Protein AF-A0A257M9Q1-F1 (afdb_monomer_lite)

Foldseek 3Di:
DPDDDDDPPDDPFDPFFFWWWKWFAAPVRAIAIAIFRQKDFDDVVLTKIKTWAAPPARSVVRCVVFQWIKIFFAAPVCVVLSVVRHPDGPVVDRSCVVSVWDWDQDPPGRTTDTPPQFKMFTFGFDDWADDDRIIMTMTRTPDMDGDPQQADPVRHGNLVRSQGWTAGVVVRDIDTDDDDDDDPPQVPPPAAPAAAADDDPVNLVVLLVVLVVVVVVCVQDDFDFDQKDFCCQDPHAHLWAAAAALGQFNLQLLSQVQRFLSSLVCVVVVPSVDHFAWASQQLCVQLVAGRVRHGYNPSSLVVCQPPATFHCVQPPRVDPHGHPCGSVRGWHFPHKDWASAPRSQRSCLRPRFKWKKKFFDFPVQQQDAQVDADADDDGDTDHMGMWIFNMAHNVQQWTKIAGRHALVHHPGRIHIYHPPHRCTRRRMIIMRTHIDDDDDDDDDDPDPDDQAFLWDQAQAKFWKKKFWADDLAQWKKWKFKPPPHTGTQGIDHPPRHGDMTTPGIDHHRGTIKMWIWTDDDDIAIAISRPVVHPDPFWHFHWADDPDFKTKTWDFHDDDPRHDITIMIMGGD

Radius of gyration: 35.64 Å; chains: 1; bounding box: 79×73×96 Å

Structure (mmCIF, N/CA/C/O backbone):
data_AF-A0A257M9Q1-F1
#
_entry.id   AF-A0A257M9Q1-F1
#
loop_
_atom_site.group_PDB
_atom_site.id
_atom_site.type_symbol
_atom_site.label_atom_id
_atom_site.label_alt_id
_atom_site.label_comp_id
_atom_site.label_asym_id
_atom_site.label_entity_id
_atom_site.label_seq_id
_atom_site.pdbx_PDB_ins_code
_atom_site.Cartn_x
_atom_site.Cartn_y
_atom_site.Cartn_z
_atom_site.occupancy
_atom_site.B_iso_or_equiv
_atom_site.auth_seq_id
_atom_site.auth_comp_id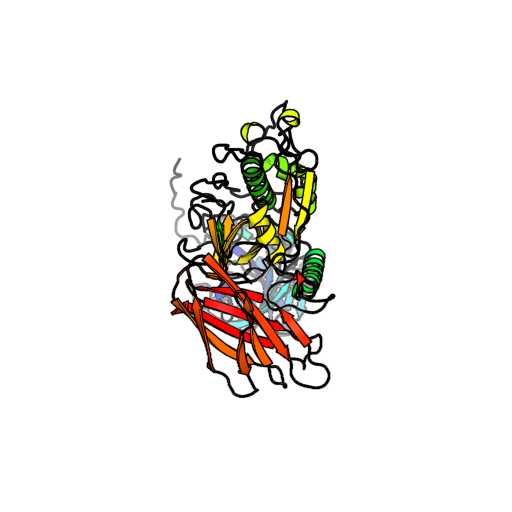
_atom_site.auth_asym_id
_atom_site.auth_atom_id
_atom_site.pdbx_PDB_model_num
ATOM 1 N N . MET A 1 1 ? -9.243 17.693 -29.021 1.00 43.56 1 MET A N 1
ATOM 2 C CA . MET A 1 1 ? -9.109 17.484 -30.480 1.00 43.56 1 MET A CA 1
ATOM 3 C C . MET A 1 1 ? -8.495 16.115 -30.713 1.00 43.56 1 MET A C 1
ATOM 5 O O . MET A 1 1 ? -7.470 15.833 -30.107 1.00 43.56 1 MET A O 1
ATOM 9 N N . ILE A 1 2 ? -9.105 15.258 -31.532 1.00 50.38 2 ILE A N 1
ATOM 10 C CA . ILE A 1 2 ? -8.490 13.978 -31.909 1.00 50.38 2 ILE A CA 1
ATOM 11 C C . ILE A 1 2 ? -7.449 14.287 -32.986 1.00 50.38 2 ILE A C 1
ATOM 13 O O . ILE A 1 2 ? -7.799 14.718 -34.082 1.00 50.38 2 ILE A O 1
ATOM 17 N N . ALA A 1 3 ? -6.168 14.127 -32.659 1.00 65.62 3 ALA A N 1
ATOM 18 C CA . ALA A 1 3 ? -5.094 14.303 -33.627 1.00 65.62 3 ALA A CA 1
ATOM 19 C C . ALA A 1 3 ? -5.213 13.241 -34.737 1.00 65.62 3 ALA A C 1
ATOM 21 O O . ALA A 1 3 ? -5.251 12.040 -34.455 1.00 65.62 3 ALA A O 1
ATOM 22 N N . MET A 1 4 ? -5.274 13.674 -36.000 1.00 86.25 4 MET A N 1
ATOM 23 C CA . MET A 1 4 ? -5.267 12.761 -37.147 1.00 86.25 4 MET A CA 1
ATOM 24 C C . MET A 1 4 ? -3.867 12.174 -37.354 1.00 86.25 4 MET A C 1
ATOM 26 O O . MET A 1 4 ? -2.867 12.889 -37.315 1.00 86.25 4 MET A O 1
ATOM 30 N N . LYS A 1 5 ? -3.792 10.860 -37.592 1.00 90.62 5 LYS A N 1
ATOM 31 C CA . LYS A 1 5 ? -2.527 10.168 -37.880 1.00 90.62 5 LYS A CA 1
ATOM 32 C C . LYS A 1 5 ? -2.123 10.390 -39.343 1.00 90.62 5 LYS A C 1
ATOM 34 O O . LYS A 1 5 ? -2.962 10.280 -40.233 1.00 90.62 5 LYS A O 1
ATOM 39 N N . LYS A 1 6 ? -0.833 10.644 -39.595 1.00 93.81 6 LYS A N 1
ATOM 40 C CA . LYS A 1 6 ? -0.235 10.723 -40.940 1.00 93.81 6 LYS A CA 1
ATOM 41 C C . LYS A 1 6 ? 0.639 9.494 -41.186 1.00 93.81 6 LYS A C 1
ATOM 43 O O . LYS A 1 6 ? 1.482 9.171 -40.354 1.00 93.81 6 LYS A O 1
ATOM 48 N N . SER A 1 7 ? 0.459 8.828 -42.327 1.00 93.19 7 SER A N 1
ATOM 49 C CA . SER A 1 7 ? 1.339 7.724 -42.726 1.00 93.19 7 SER A CA 1
ATOM 50 C C . SER A 1 7 ? 2.760 8.232 -42.991 1.00 93.19 7 SER A C 1
ATOM 52 O O . SER A 1 7 ? 2.943 9.233 -43.685 1.00 93.19 7 SER A O 1
ATOM 54 N N . LEU A 1 8 ? 3.757 7.526 -42.454 1.00 92.94 8 LEU A N 1
ATOM 55 C CA . LEU A 1 8 ? 5.185 7.771 -42.700 1.00 92.94 8 LEU A CA 1
ATOM 56 C C . LEU A 1 8 ? 5.834 6.680 -43.573 1.00 92.94 8 LEU A C 1
ATOM 58 O O . LEU A 1 8 ? 7.040 6.737 -43.817 1.00 92.94 8 LEU A O 1
ATOM 62 N N . GLY A 1 9 ? 5.045 5.710 -44.053 1.00 95.69 9 GLY A N 1
ATOM 63 C CA . GLY A 1 9 ? 5.521 4.561 -44.827 1.00 95.69 9 GLY A CA 1
ATOM 64 C C . GLY A 1 9 ? 6.220 3.481 -43.991 1.00 95.69 9 GLY A C 1
ATOM 65 O O . GLY A 1 9 ? 6.259 3.543 -42.762 1.00 95.69 9 GLY A O 1
ATOM 66 N N . ALA A 1 10 ? 6.771 2.472 -44.673 1.00 93.44 10 ALA A N 1
ATOM 67 C CA . ALA A 1 10 ? 7.511 1.377 -44.049 1.00 93.44 10 ALA A CA 1
ATOM 68 C C . ALA A 1 10 ? 8.931 1.830 -43.670 1.00 93.44 10 ALA A C 1
ATOM 70 O O . ALA A 1 10 ? 9.801 1.978 -44.529 1.00 93.44 10 ALA A O 1
ATOM 71 N N . LYS A 1 11 ? 9.159 2.067 -42.376 1.00 93.50 11 LYS A N 1
ATOM 72 C CA . LYS A 1 11 ? 10.435 2.530 -41.814 1.00 93.50 11 LYS A CA 1
ATOM 73 C C . LYS A 1 11 ? 10.782 1.728 -40.561 1.00 93.50 11 LYS A C 1
ATOM 75 O O . LYS A 1 11 ? 9.892 1.309 -39.827 1.00 93.50 11 LYS A O 1
ATOM 80 N N . THR A 1 12 ? 12.073 1.575 -40.269 1.00 91.25 12 THR A N 1
ATOM 81 C CA . THR A 1 12 ? 12.564 1.032 -38.989 1.00 91.25 12 THR A CA 1
ATOM 82 C C . THR A 1 12 ? 12.479 2.104 -37.897 1.00 91.25 12 THR A C 1
ATOM 84 O O . THR A 1 12 ? 13.498 2.620 -37.439 1.00 91.25 12 THR A O 1
ATOM 87 N N . LEU A 1 13 ? 11.253 2.506 -37.557 1.00 93.12 13 LEU A N 1
ATOM 88 C CA . LEU A 1 13 ? 10.955 3.595 -36.631 1.00 93.12 13 LEU A CA 1
ATOM 89 C C . LEU A 1 13 ? 10.205 3.049 -35.412 1.00 93.12 13 LEU A C 1
ATOM 91 O O . LEU A 1 13 ? 9.010 2.774 -35.488 1.00 93.12 13 LEU A O 1
ATOM 95 N N . LEU A 1 14 ? 10.921 2.898 -34.298 1.00 92.94 14 LEU A N 1
ATOM 96 C CA . LEU A 1 14 ? 10.386 2.470 -33.008 1.00 92.94 14 LEU A CA 1
ATOM 97 C C . LEU A 1 14 ? 11.015 3.317 -31.899 1.00 92.94 14 LEU A C 1
ATOM 99 O O . LEU A 1 14 ? 12.222 3.561 -31.910 1.00 92.94 14 LEU A O 1
ATOM 103 N N . TYR A 1 15 ? 10.199 3.753 -30.942 1.00 92.94 15 TYR A N 1
ATOM 104 C CA . TYR A 1 15 ? 10.661 4.460 -29.752 1.00 92.94 15 TYR A 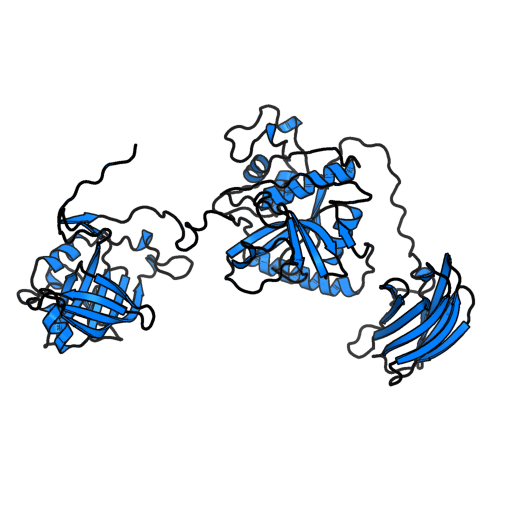CA 1
ATOM 105 C C . TYR A 1 15 ? 10.188 3.737 -28.479 1.00 92.94 15 TYR A C 1
ATOM 107 O O . TYR A 1 15 ? 9.037 3.296 -28.452 1.00 92.94 15 TYR A O 1
ATOM 115 N N . PRO A 1 16 ? 11.024 3.672 -27.425 1.00 94.75 16 PRO A N 1
ATOM 116 C CA . PRO A 1 16 ? 12.458 3.974 -27.452 1.00 94.75 16 PRO A CA 1
ATOM 117 C C . PRO A 1 16 ? 13.238 2.896 -28.227 1.00 94.75 16 PRO A C 1
ATOM 119 O O . PRO A 1 16 ? 12.832 1.738 -28.276 1.00 94.75 16 PRO A O 1
ATOM 122 N N . THR A 1 17 ? 14.368 3.276 -28.824 1.00 96.94 17 THR A N 1
ATOM 123 C CA . THR A 1 17 ? 15.363 2.324 -29.338 1.00 96.94 17 THR A CA 1
ATOM 124 C C . THR A 1 17 ? 16.599 2.403 -28.434 1.00 96.94 17 THR A C 1
ATOM 126 O O . THR A 1 17 ? 17.110 3.508 -28.233 1.00 96.94 17 THR A O 1
ATOM 129 N N . PRO A 1 18 ? 17.082 1.284 -27.867 1.00 97.12 18 PRO A N 1
ATOM 130 C CA . PRO A 1 18 ? 18.219 1.308 -26.953 1.00 97.12 18 PRO A CA 1
ATOM 131 C C . PRO A 1 18 ? 19.533 1.620 -27.677 1.00 97.12 18 PRO A C 1
ATOM 133 O O . PRO A 1 18 ? 19.644 1.479 -28.894 1.00 97.12 18 PRO A O 1
ATOM 136 N N . VAL A 1 19 ? 20.549 1.996 -26.904 1.00 98.00 19 VAL A N 1
ATOM 137 C CA . VAL A 1 19 ? 21.946 2.043 -27.343 1.00 98.00 19 VAL A CA 1
ATOM 138 C C . VAL A 1 19 ? 22.725 1.059 -26.488 1.00 98.00 19 VAL A C 1
ATOM 140 O O . VAL A 1 19 ? 22.889 1.268 -25.290 1.00 98.00 19 VAL A O 1
ATOM 143 N N . CYS A 1 20 ? 23.198 -0.026 -27.093 1.00 98.12 20 CYS A N 1
ATOM 144 C CA . CYS A 1 20 ? 24.042 -1.002 -26.412 1.00 98.12 20 CYS A CA 1
ATOM 145 C C . CYS A 1 20 ? 25.393 -1.095 -27.111 1.00 98.12 20 CYS A C 1
ATOM 147 O O . CYS A 1 20 ? 25.464 -1.161 -28.338 1.00 98.12 20 CYS A O 1
ATOM 149 N N . VAL A 1 21 ? 26.466 -1.158 -26.331 1.00 98.56 21 VAL A N 1
ATOM 150 C CA . VAL A 1 21 ? 27.819 -1.392 -26.827 1.00 98.56 21 VAL A CA 1
ATOM 151 C C . VAL A 1 21 ? 28.168 -2.859 -26.629 1.00 98.56 21 VAL A C 1
ATOM 153 O O . VAL A 1 21 ? 28.253 -3.358 -25.509 1.00 98.56 21 VAL A O 1
ATOM 156 N N . ILE A 1 22 ? 28.333 -3.562 -27.746 1.00 98.69 22 ILE A N 1
ATOM 157 C CA . ILE A 1 22 ? 28.542 -5.004 -27.796 1.00 98.69 22 ILE A CA 1
ATOM 158 C C . ILE A 1 22 ? 30.033 -5.312 -27.751 1.00 98.69 22 ILE A C 1
ATOM 160 O O . ILE A 1 22 ? 30.745 -5.075 -28.734 1.00 98.69 22 ILE A O 1
ATOM 164 N N . GLY A 1 23 ? 30.489 -5.854 -26.624 1.00 98.44 23 GLY A N 1
ATOM 165 C CA . GLY A 1 23 ? 31.870 -6.266 -26.407 1.00 98.44 23 GLY A CA 1
ATOM 166 C C . GLY A 1 23 ? 32.121 -7.694 -26.882 1.00 98.44 23 GLY A C 1
ATOM 167 O O . GLY A 1 23 ? 31.335 -8.607 -26.633 1.00 98.44 23 GLY A O 1
ATOM 168 N N . THR A 1 24 ? 33.228 -7.897 -27.594 1.00 98.50 24 THR A N 1
ATOM 169 C CA . THR A 1 24 ? 33.677 -9.206 -28.094 1.00 98.50 24 THR A CA 1
ATOM 170 C C . THR A 1 24 ? 35.200 -9.281 -28.144 1.00 98.50 24 THR A C 1
ATOM 172 O O . THR A 1 24 ? 35.857 -8.249 -28.227 1.00 98.50 24 THR A O 1
ATOM 175 N N . TYR A 1 25 ? 35.766 -10.487 -28.169 1.00 97.44 25 TYR A N 1
ATOM 176 C CA . TYR A 1 25 ? 37.167 -10.693 -28.546 1.00 97.44 25 TYR A CA 1
ATOM 177 C C . TYR A 1 25 ? 37.278 -11.163 -30.000 1.00 97.44 25 TYR A C 1
ATOM 179 O O . TYR A 1 25 ? 36.467 -11.964 -30.467 1.00 97.44 25 TYR A O 1
ATOM 187 N N . ASP A 1 26 ? 38.285 -10.685 -30.732 1.00 93.44 26 ASP A N 1
ATOM 188 C CA . ASP A 1 26 ? 38.630 -11.241 -32.045 1.00 93.44 26 ASP A CA 1
ATOM 189 C C . ASP A 1 26 ? 39.223 -12.657 -31.923 1.00 93.44 26 ASP A C 1
ATOM 191 O O . ASP A 1 26 ? 39.314 -13.208 -30.833 1.00 93.44 26 ASP A O 1
ATOM 195 N N . ARG A 1 27 ? 39.651 -13.295 -33.018 1.00 90.44 27 ARG A N 1
ATOM 196 C CA . ARG A 1 27 ? 40.243 -14.651 -32.947 1.00 90.44 27 ARG A CA 1
ATOM 197 C C . ARG A 1 27 ? 41.586 -14.722 -32.200 1.00 90.44 27 ARG A C 1
ATOM 199 O O . ARG A 1 27 ? 41.995 -15.810 -31.820 1.00 90.44 27 ARG A O 1
ATOM 206 N N . PHE A 1 28 ? 42.261 -13.593 -32.010 1.00 91.19 28 PHE A N 1
ATOM 207 C CA . PHE A 1 28 ? 43.568 -13.487 -31.361 1.00 91.19 28 PHE A CA 1
ATOM 208 C C . PHE A 1 28 ? 43.467 -13.091 -29.882 1.00 91.19 28 PHE A C 1
ATOM 210 O O . PHE A 1 28 ? 44.445 -13.196 -29.154 1.00 91.19 28 PHE A O 1
ATOM 217 N N . GLY A 1 29 ? 42.278 -12.694 -29.423 1.00 91.81 29 GLY A N 1
ATOM 218 C CA . GLY A 1 29 ? 42.033 -12.280 -28.040 1.00 91.81 29 GLY A CA 1
ATOM 219 C C . GLY A 1 29 ? 42.046 -10.768 -27.852 1.00 91.81 29 GLY A C 1
ATOM 220 O O . GLY A 1 29 ? 41.966 -10.312 -26.716 1.00 91.81 29 GLY A O 1
ATOM 221 N N . ASN A 1 30 ? 42.105 -9.991 -28.936 1.00 94.25 30 ASN A N 1
ATOM 222 C CA . ASN A 1 30 ? 42.057 -8.537 -28.855 1.00 94.25 30 ASN A CA 1
ATOM 223 C C . ASN A 1 30 ? 40.614 -8.072 -28.617 1.00 94.25 30 ASN A C 1
ATOM 225 O O . ASN A 1 30 ? 39.693 -8.583 -29.272 1.00 94.25 30 ASN A O 1
ATOM 229 N N . PRO A 1 31 ? 40.386 -7.136 -27.680 1.00 96.56 31 PRO A N 1
ATOM 230 C CA . PRO A 1 31 ? 39.055 -6.636 -27.376 1.00 96.56 31 PRO A CA 1
ATOM 231 C C . PRO A 1 31 ? 38.513 -5.781 -28.526 1.00 96.56 31 PRO A C 1
ATOM 233 O O . PRO A 1 31 ? 39.231 -5.027 -29.171 1.00 96.56 31 PRO A O 1
ATOM 236 N N . ASN A 1 32 ? 37.213 -5.884 -28.773 1.00 97.00 32 ASN A N 1
ATOM 237 C CA . ASN A 1 32 ? 36.499 -5.105 -29.774 1.00 97.00 32 ASN A CA 1
ATOM 238 C C . ASN A 1 32 ? 35.106 -4.741 -29.256 1.00 97.00 32 ASN A C 1
ATOM 240 O O . ASN A 1 32 ? 34.441 -5.552 -28.611 1.00 97.00 32 ASN A O 1
ATOM 244 N N . VAL A 1 33 ? 34.639 -3.548 -29.616 1.00 97.69 33 VAL A N 1
ATOM 245 C CA . VAL A 1 33 ? 33.311 -3.031 -29.270 1.00 97.69 33 VAL A CA 1
ATOM 246 C C . VAL A 1 33 ? 32.598 -2.478 -30.496 1.00 97.69 33 VAL A C 1
ATOM 248 O O . VAL A 1 33 ? 33.227 -2.001 -31.446 1.00 97.69 33 VAL A O 1
ATOM 251 N N . MET A 1 34 ? 31.269 -2.538 -30.508 1.00 97.69 34 MET A N 1
ATOM 252 C CA . MET A 1 34 ? 30.459 -1.825 -31.497 1.00 97.69 34 MET A CA 1
ATOM 253 C C . MET A 1 34 ? 29.105 -1.426 -30.936 1.00 97.69 34 MET A C 1
ATOM 255 O O . MET A 1 34 ? 28.568 -2.122 -30.082 1.00 97.69 34 MET A O 1
ATOM 259 N N . THR A 1 35 ? 28.543 -0.339 -31.449 1.00 98.19 35 THR A N 1
ATOM 260 C CA . THR A 1 35 ? 27.238 0.151 -30.999 1.00 98.19 35 THR A CA 1
ATOM 261 C C . THR A 1 35 ? 26.118 -0.471 -31.816 1.00 98.19 35 THR A C 1
ATOM 263 O O . THR A 1 35 ? 26.136 -0.442 -33.049 1.00 98.19 35 THR A O 1
ATOM 266 N N . ALA A 1 36 ? 25.140 -1.041 -31.119 1.00 98.06 36 ALA A N 1
ATOM 267 C CA . ALA A 1 36 ? 23.971 -1.688 -31.685 1.00 98.06 36 ALA A CA 1
ATOM 268 C C . ALA A 1 36 ? 22.691 -1.088 -31.096 1.00 98.06 36 ALA A C 1
ATOM 270 O O . ALA A 1 36 ? 22.525 -1.002 -29.881 1.00 98.06 36 ALA A O 1
ATOM 271 N N . ALA A 1 37 ? 21.777 -0.716 -31.990 1.00 97.38 37 ALA A N 1
ATOM 272 C CA . ALA A 1 37 ? 20.460 -0.188 -31.647 1.00 97.38 37 ALA A CA 1
ATOM 273 C C . ALA A 1 37 ? 19.344 -1.243 -31.767 1.00 97.38 37 ALA A C 1
ATOM 275 O O . ALA A 1 37 ? 18.354 -1.208 -31.042 1.00 97.38 37 ALA A O 1
ATOM 276 N N . TRP A 1 38 ? 19.500 -2.222 -32.666 1.00 97.25 38 TRP A N 1
ATOM 277 C CA . TRP A 1 38 ? 18.545 -3.324 -32.851 1.00 97.25 38 TRP A CA 1
ATOM 278 C C . TRP A 1 38 ? 18.772 -4.422 -31.810 1.00 97.25 38 TRP A C 1
ATOM 280 O O . TRP A 1 38 ? 19.267 -5.509 -32.126 1.00 97.25 38 TRP A O 1
ATOM 290 N N . VAL A 1 39 ? 18.438 -4.082 -30.563 1.00 97.88 39 VAL A N 1
ATOM 291 C CA . VAL A 1 39 ? 18.669 -4.869 -29.347 1.00 97.88 39 VAL A CA 1
ATOM 292 C C . VAL A 1 39 ? 17.407 -4.883 -28.476 1.00 97.88 39 VAL A C 1
ATOM 294 O O . VAL A 1 39 ? 16.680 -3.894 -28.433 1.00 97.88 39 VAL A O 1
ATOM 297 N N . GLY A 1 40 ? 17.145 -5.985 -27.768 1.00 97.94 40 GLY A N 1
ATOM 298 C CA . GLY A 1 40 ? 16.065 -6.057 -26.778 1.00 97.94 40 GLY A CA 1
ATOM 299 C C . GLY A 1 40 ? 16.001 -7.390 -26.032 1.00 97.94 40 GLY A C 1
ATOM 300 O O . GLY A 1 40 ? 16.503 -8.406 -26.516 1.00 97.94 40 GLY A O 1
ATOM 301 N N . ILE A 1 41 ? 15.384 -7.393 -24.846 1.00 98.31 41 ILE A N 1
ATOM 302 C CA . ILE A 1 41 ? 15.075 -8.630 -24.112 1.00 98.31 41 ILE A CA 1
ATOM 303 C C . ILE A 1 41 ? 14.045 -9.434 -24.915 1.00 98.31 41 ILE A C 1
ATOM 305 O O . ILE A 1 41 ? 13.071 -8.874 -25.413 1.00 98.31 41 ILE A O 1
ATOM 309 N N . CYS A 1 42 ? 14.271 -10.740 -25.057 1.00 97.19 42 CYS A N 1
ATOM 310 C CA . CYS A 1 42 ? 13.455 -11.616 -25.908 1.00 97.19 42 CYS A CA 1
ATOM 311 C C . CYS A 1 42 ? 12.944 -12.887 -25.211 1.00 97.19 42 CYS A C 1
ATOM 313 O O . CYS A 1 42 ? 12.101 -13.581 -25.773 1.00 97.19 42 CYS A O 1
ATOM 315 N N . CYS A 1 43 ? 13.425 -13.194 -24.003 1.00 93.12 43 CYS A N 1
ATOM 316 C CA . CYS A 1 43 ? 12.931 -14.305 -23.191 1.00 93.12 43 CYS A CA 1
ATOM 317 C C . CYS A 1 43 ? 13.153 -14.022 -21.700 1.00 93.12 43 CYS A C 1
ATOM 319 O O . CYS A 1 43 ? 14.136 -13.369 -21.344 1.00 93.12 43 CYS A O 1
ATOM 321 N N . SER A 1 44 ? 12.259 -14.530 -20.846 1.00 86.94 44 SER A N 1
ATOM 322 C CA . SER A 1 44 ? 12.371 -14.450 -19.381 1.00 86.94 44 SER A CA 1
ATOM 323 C C . SER A 1 44 ? 12.949 -15.720 -18.750 1.00 86.94 44 SER A C 1
ATOM 325 O O . SER A 1 44 ? 13.529 -15.643 -17.672 1.00 86.94 44 SER A O 1
ATOM 327 N N . SER A 1 45 ? 12.801 -16.885 -19.395 1.00 91.00 45 SER A N 1
ATOM 328 C CA . SER A 1 45 ? 13.331 -18.161 -18.901 1.00 91.00 45 SER A CA 1
ATOM 329 C C . SER A 1 45 ? 13.807 -19.053 -20.063 1.00 91.00 45 SER A C 1
ATOM 331 O O . SER A 1 45 ? 12.977 -19.558 -20.821 1.00 91.00 45 SER A O 1
ATOM 333 N N . PRO A 1 46 ? 15.128 -19.229 -20.248 1.00 95.25 46 PRO A N 1
ATOM 334 C CA . PRO A 1 46 ? 16.181 -18.463 -19.580 1.00 95.25 46 PRO A CA 1
ATOM 335 C C . PRO A 1 46 ? 16.114 -16.969 -19.967 1.00 95.25 46 PRO A C 1
ATOM 337 O O . PRO A 1 46 ? 15.552 -16.635 -21.016 1.00 95.25 46 PRO A O 1
ATOM 340 N N . PRO A 1 47 ? 16.654 -16.052 -19.145 1.00 96.75 47 PRO A N 1
ATOM 341 C CA . PRO A 1 47 ? 16.705 -14.638 -19.497 1.00 96.75 47 PRO A CA 1
ATOM 342 C C . PRO A 1 47 ? 17.589 -14.449 -20.736 1.00 96.75 47 PRO A C 1
ATOM 344 O O . PRO A 1 47 ? 18.750 -14.862 -20.751 1.00 96.75 47 PRO A O 1
ATOM 347 N N . CYS A 1 48 ? 17.051 -13.844 -21.797 1.00 98.38 48 CYS A N 1
ATOM 348 C CA . CYS A 1 48 ? 17.784 -13.682 -23.055 1.00 98.38 48 CYS A CA 1
ATOM 349 C C . CYS A 1 48 ? 17.720 -12.268 -23.629 1.00 98.38 48 CYS A C 1
ATOM 351 O O . CYS A 1 48 ? 16.653 -11.653 -23.704 1.00 98.38 48 CYS A O 1
ATOM 353 N N . LEU A 1 49 ? 18.857 -11.821 -24.163 1.00 98.62 49 LEU A N 1
ATOM 354 C CA . LEU A 1 49 ? 19.007 -10.610 -24.962 1.00 98.62 49 LEU A CA 1
ATOM 355 C C . LEU A 1 49 ? 19.173 -10.978 -26.443 1.00 98.62 49 LEU A C 1
ATOM 357 O O . LEU A 1 49 ? 20.036 -11.781 -26.796 1.00 98.62 49 LEU A O 1
ATOM 361 N N . ALA A 1 50 ? 18.383 -10.365 -27.318 1.00 98.62 50 ALA A N 1
ATOM 362 C CA . ALA A 1 50 ? 18.561 -10.445 -28.762 1.00 98.62 50 ALA A CA 1
ATOM 363 C C . ALA A 1 50 ? 19.326 -9.219 -29.276 1.00 98.62 50 ALA A C 1
ATOM 365 O O . ALA A 1 50 ? 18.984 -8.089 -28.932 1.00 98.62 50 ALA A O 1
ATOM 366 N N . VAL A 1 51 ? 20.314 -9.429 -30.150 1.00 98.62 51 VAL A N 1
ATOM 367 C CA . VAL A 1 51 ? 21.038 -8.368 -30.868 1.00 98.62 51 VAL A CA 1
ATOM 368 C C . VAL A 1 51 ? 21.148 -8.696 -32.355 1.00 98.62 51 VAL A C 1
ATOM 370 O O . VAL A 1 51 ? 21.591 -9.777 -32.738 1.00 98.62 51 VAL A O 1
ATOM 373 N N . SER A 1 52 ? 20.734 -7.765 -33.216 1.00 98.38 52 SER A N 1
ATOM 374 C CA . SER A 1 52 ? 20.710 -7.963 -34.671 1.00 98.38 52 SER A CA 1
ATOM 375 C C . SER A 1 52 ? 21.897 -7.277 -35.343 1.00 98.38 52 SER A C 1
ATOM 377 O O . SER A 1 52 ? 21.952 -6.051 -35.426 1.00 98.38 52 SER A O 1
ATOM 379 N N . LEU A 1 53 ? 22.841 -8.064 -35.862 1.00 97.94 53 LEU A N 1
ATOM 380 C CA . LEU A 1 53 ? 24.079 -7.572 -36.473 1.00 97.94 53 LEU A CA 1
ATOM 381 C C . LEU A 1 53 ? 24.152 -7.943 -37.955 1.00 97.94 53 LEU A C 1
ATOM 383 O O . LEU A 1 53 ? 23.657 -8.984 -38.383 1.00 97.94 53 LEU A O 1
ATOM 387 N N . ARG A 1 54 ? 24.813 -7.106 -38.758 1.00 96.31 54 ARG A N 1
ATOM 388 C CA . ARG A 1 54 ? 25.094 -7.420 -40.168 1.00 96.31 54 ARG A CA 1
ATOM 389 C C . ARG A 1 54 ? 26.314 -8.330 -40.283 1.00 96.31 54 ARG A C 1
ATOM 391 O O . ARG A 1 54 ? 27.301 -8.113 -39.586 1.00 96.31 54 ARG A O 1
ATOM 398 N N . LYS A 1 55 ? 26.299 -9.254 -41.251 1.00 94.88 55 LYS A N 1
ATOM 399 C CA . LYS A 1 55 ? 27.407 -10.197 -41.531 1.00 94.88 55 LYS A CA 1
ATOM 400 C C . LYS A 1 55 ? 28.760 -9.520 -41.809 1.00 94.88 55 LYS A C 1
ATOM 402 O O . LYS A 1 55 ? 29.811 -10.134 -41.646 1.00 94.88 55 LYS A O 1
ATOM 407 N N . VAL A 1 56 ? 28.736 -8.254 -42.230 1.00 92.56 56 VAL A N 1
ATOM 408 C CA . VAL A 1 56 ? 29.936 -7.465 -42.548 1.00 92.56 56 VAL A CA 1
ATOM 409 C C . VAL A 1 56 ? 30.712 -6.990 -41.315 1.00 92.56 56 VAL A C 1
ATOM 411 O O . VAL A 1 56 ? 31.872 -6.614 -41.454 1.00 92.56 56 VAL A O 1
ATOM 414 N N . THR A 1 57 ? 30.111 -6.979 -40.120 1.00 92.88 57 THR A N 1
ATOM 415 C CA . THR A 1 57 ? 30.770 -6.426 -38.927 1.00 92.88 57 THR A CA 1
ATOM 416 C C . THR A 1 57 ? 31.788 -7.405 -38.340 1.00 92.88 57 THR A C 1
ATOM 418 O O . THR A 1 57 ? 31.601 -8.623 -38.362 1.00 92.88 57 THR A O 1
ATOM 421 N N . GLN A 1 58 ? 32.869 -6.880 -37.755 1.00 93.62 58 GLN A N 1
ATOM 422 C CA . GLN A 1 58 ? 33.841 -7.709 -37.034 1.00 93.62 58 GLN A CA 1
ATOM 423 C C . GLN A 1 58 ? 33.185 -8.425 -35.842 1.00 93.62 58 GLN A C 1
ATOM 425 O O . GLN A 1 58 ? 33.415 -9.612 -35.628 1.00 93.62 58 GLN A O 1
ATOM 430 N N . THR A 1 59 ? 32.302 -7.732 -35.120 1.00 96.94 59 THR A N 1
ATOM 431 C CA . THR A 1 59 ? 31.558 -8.278 -33.977 1.00 96.94 59 THR A CA 1
ATOM 432 C C . THR A 1 59 ? 30.705 -9.488 -34.362 1.00 96.94 59 THR A C 1
ATOM 434 O O . THR A 1 59 ? 30.711 -10.467 -33.626 1.00 96.94 59 THR A O 1
ATOM 437 N N . TYR A 1 60 ? 30.058 -9.497 -35.538 1.00 97.38 60 TYR A N 1
ATOM 438 C CA . TYR A 1 60 ? 29.356 -10.687 -36.045 1.00 97.38 60 TYR A CA 1
ATOM 439 C C . TYR A 1 60 ? 30.290 -11.906 -36.086 1.00 97.38 60 TYR A C 1
ATOM 441 O O . TYR A 1 60 ? 29.972 -12.968 -35.553 1.00 97.38 60 TYR A O 1
ATOM 449 N N . ARG A 1 61 ? 31.471 -11.745 -36.698 1.00 96.56 61 ARG A N 1
ATOM 450 C CA . ARG A 1 61 ? 32.454 -12.831 -36.851 1.00 96.56 61 ARG A CA 1
ATOM 451 C C . ARG A 1 61 ? 32.971 -13.294 -35.493 1.00 96.56 61 ARG A C 1
ATOM 453 O O . ARG A 1 61 ? 33.111 -14.493 -35.269 1.00 96.56 61 ARG A O 1
ATOM 460 N N . ASN A 1 62 ? 33.208 -12.350 -34.587 1.00 97.69 62 ASN A N 1
ATOM 461 C CA . ASN A 1 62 ? 33.656 -12.641 -33.234 1.00 97.69 62 ASN A CA 1
ATOM 462 C C . ASN A 1 62 ? 32.630 -13.494 -32.478 1.00 97.69 62 ASN A C 1
ATOM 464 O O . ASN A 1 62 ? 33.008 -14.529 -31.943 1.00 97.69 62 ASN A O 1
ATOM 468 N N . ILE A 1 63 ? 31.339 -13.139 -32.505 1.00 98.38 63 ILE A N 1
ATOM 469 C CA . ILE A 1 63 ? 30.284 -13.911 -31.822 1.00 98.38 63 ILE A CA 1
ATOM 470 C C . ILE A 1 63 ? 30.161 -15.322 -32.406 1.00 98.38 63 ILE A C 1
ATOM 472 O O . ILE A 1 63 ? 30.035 -16.292 -31.658 1.00 98.38 63 ILE A O 1
ATOM 476 N N . ILE A 1 64 ? 30.245 -15.466 -33.733 1.00 97.19 64 ILE A N 1
ATOM 477 C CA . ILE A 1 64 ? 30.224 -16.783 -34.384 1.00 97.19 64 ILE A CA 1
ATOM 478 C C . ILE A 1 64 ? 31.377 -17.667 -33.896 1.00 97.19 64 ILE A C 1
ATOM 480 O O . ILE A 1 64 ? 31.144 -18.849 -33.639 1.00 97.19 64 ILE A O 1
ATOM 484 N N . ASN A 1 65 ? 32.580 -17.109 -33.752 1.00 96.56 65 ASN A N 1
ATOM 485 C CA . ASN A 1 65 ? 33.778 -17.859 -33.373 1.00 96.56 65 ASN A CA 1
ATOM 486 C C . ASN A 1 65 ? 33.858 -18.133 -31.865 1.00 96.56 65 ASN A C 1
ATOM 488 O O . ASN A 1 65 ? 34.190 -19.241 -31.462 1.00 96.56 65 ASN A O 1
ATOM 492 N N . ARG A 1 66 ? 33.553 -17.125 -31.043 1.00 97.19 66 ARG A N 1
ATOM 493 C CA . ARG A 1 66 ? 33.753 -17.126 -29.584 1.00 97.19 66 ARG A CA 1
ATOM 494 C C . ARG A 1 66 ? 32.526 -17.588 -28.802 1.00 97.19 66 ARG A C 1
ATOM 496 O O . ARG A 1 66 ? 32.642 -17.930 -27.634 1.00 97.19 66 ARG A O 1
ATOM 503 N N . LYS A 1 67 ? 31.343 -17.591 -29.432 1.00 98.19 67 LYS A N 1
ATOM 504 C CA . LYS A 1 67 ? 30.058 -17.979 -28.817 1.00 98.19 67 LYS A CA 1
ATOM 505 C C . LYS A 1 67 ? 29.711 -17.176 -27.551 1.00 98.19 67 LYS A C 1
ATOM 507 O O . LYS A 1 67 ? 28.973 -17.655 -26.693 1.00 98.19 67 LYS A O 1
ATOM 512 N N . ALA A 1 68 ? 30.205 -15.946 -27.451 1.00 98.38 68 ALA A N 1
ATOM 513 C CA . ALA A 1 68 ? 30.022 -15.068 -26.302 1.00 98.38 68 ALA A CA 1
ATOM 514 C C . ALA A 1 68 ? 30.030 -13.597 -26.731 1.00 98.38 68 ALA A C 1
ATOM 516 O O . ALA A 1 68 ? 30.660 -13.237 -27.731 1.00 98.38 68 ALA A O 1
ATOM 517 N N . PHE A 1 69 ? 29.332 -12.761 -25.968 1.00 98.88 69 PHE A N 1
ATOM 518 C CA . PHE A 1 69 ? 29.404 -11.306 -26.059 1.00 98.88 69 PHE A CA 1
ATOM 519 C C . PHE A 1 69 ? 28.972 -10.662 -24.740 1.00 98.88 69 PHE A C 1
ATOM 521 O O . PHE A 1 69 ? 28.335 -11.294 -23.901 1.00 98.88 69 PHE A O 1
ATOM 528 N N . THR A 1 70 ? 29.293 -9.389 -24.564 1.00 98.81 70 THR A N 1
ATOM 529 C CA . THR A 1 70 ? 28.709 -8.544 -23.516 1.00 98.81 70 THR A CA 1
ATOM 530 C C . THR A 1 70 ? 27.850 -7.461 -24.158 1.00 98.81 70 THR A C 1
ATOM 532 O O . THR A 1 70 ? 28.032 -7.135 -25.334 1.00 98.81 70 THR A O 1
ATOM 535 N N . ALA A 1 71 ? 26.915 -6.897 -23.400 1.00 98.69 71 ALA A N 1
ATOM 536 C CA . ALA A 1 71 ? 26.158 -5.717 -23.800 1.00 98.69 71 ALA A CA 1
ATOM 537 C C . ALA A 1 71 ? 26.245 -4.664 -22.693 1.00 98.69 71 ALA A C 1
ATOM 539 O O . ALA A 1 71 ? 25.565 -4.775 -21.676 1.00 98.69 71 ALA A O 1
ATOM 540 N N . SER A 1 72 ? 27.098 -3.660 -22.887 1.00 98.38 72 SER A N 1
ATOM 541 C CA . SER A 1 72 ? 27.256 -2.531 -21.968 1.00 98.38 72 SER A CA 1
ATOM 542 C C . SER A 1 72 ? 26.331 -1.374 -22.358 1.00 98.38 72 SER A C 1
ATOM 544 O O . SER A 1 72 ? 26.131 -1.097 -23.542 1.00 98.38 72 SER A O 1
ATOM 546 N N . ILE A 1 73 ? 25.760 -0.703 -21.363 1.00 98.50 73 ILE A N 1
ATOM 547 C CA . ILE A 1 73 ? 24.794 0.386 -21.509 1.00 98.50 73 ILE A CA 1
ATOM 548 C C . ILE A 1 73 ? 25.499 1.692 -21.112 1.00 98.50 73 ILE A C 1
ATOM 550 O O . ILE A 1 73 ? 25.789 1.878 -19.931 1.00 98.50 73 ILE A O 1
ATOM 554 N N . PRO A 1 74 ? 25.817 2.578 -22.074 1.00 98.31 74 PRO A N 1
ATOM 555 C CA . PRO A 1 74 ? 26.461 3.855 -21.785 1.00 98.31 74 PRO A CA 1
ATOM 556 C C . PRO A 1 74 ? 25.494 4.823 -21.098 1.00 98.31 74 PRO A C 1
ATOM 558 O O . PRO A 1 74 ? 24.316 4.893 -21.465 1.00 98.31 74 PRO A O 1
ATOM 561 N N . SER A 1 75 ? 26.014 5.609 -20.154 1.00 98.19 75 SER A N 1
ATOM 562 C CA . SER A 1 75 ? 25.318 6.795 -19.653 1.00 98.19 75 SER A CA 1
ATOM 563 C C . SER A 1 75 ? 25.419 7.959 -20.647 1.00 98.19 75 SER A C 1
ATOM 565 O O . SER A 1 75 ? 26.199 7.923 -21.603 1.00 98.19 75 SER A O 1
ATOM 567 N N . GLU A 1 76 ? 24.657 9.023 -20.400 1.00 97.94 76 GLU A N 1
ATOM 568 C CA . GLU A 1 76 ? 24.737 10.294 -21.137 1.00 97.94 76 GLU A CA 1
ATOM 569 C C . GLU A 1 76 ? 26.158 10.866 -21.231 1.00 97.94 76 GLU A C 1
ATOM 571 O O . GLU A 1 76 ? 26.522 11.424 -22.268 1.00 97.94 76 GLU A O 1
ATOM 576 N N . ASP A 1 77 ? 26.984 10.663 -20.201 1.00 97.50 77 ASP A N 1
ATOM 577 C CA . ASP A 1 77 ? 28.355 11.182 -20.149 1.00 97.50 77 ASP A CA 1
ATOM 578 C C . ASP A 1 77 ? 29.271 10.525 -21.202 1.00 97.50 77 ASP A C 1
ATOM 580 O O . ASP A 1 77 ? 30.265 11.126 -21.603 1.00 97.50 77 ASP A O 1
ATOM 584 N N . TYR A 1 78 ? 28.912 9.329 -21.688 1.00 98.12 78 TYR A N 1
ATOM 585 C CA . TYR A 1 78 ? 29.686 8.551 -22.665 1.00 98.12 78 TYR A CA 1
ATOM 586 C C . TYR A 1 78 ? 29.032 8.473 -24.052 1.00 98.12 78 TYR A C 1
ATOM 588 O O . TYR A 1 78 ? 29.332 7.583 -24.857 1.00 98.12 78 TYR A O 1
ATOM 596 N N . ALA A 1 79 ? 28.102 9.385 -24.359 1.00 97.69 79 ALA A N 1
ATOM 597 C CA . ALA A 1 79 ? 27.386 9.372 -25.635 1.00 97.69 79 ALA A CA 1
ATOM 598 C C . ALA A 1 79 ? 28.322 9.510 -26.848 1.00 97.69 79 ALA A C 1
ATOM 600 O O . ALA A 1 79 ? 28.082 8.900 -27.892 1.00 97.69 79 ALA A O 1
ATOM 601 N N . LYS A 1 80 ? 29.411 10.276 -26.710 1.00 97.69 80 LYS A N 1
ATOM 602 C CA . LYS A 1 80 ? 30.401 10.494 -27.773 1.00 97.69 80 LYS A CA 1
ATOM 603 C C . LYS A 1 80 ? 31.182 9.216 -28.090 1.00 97.69 80 LYS A C 1
ATOM 605 O O . LYS A 1 80 ? 31.376 8.880 -29.257 1.00 97.69 80 LYS A O 1
ATOM 610 N N . GLU A 1 81 ? 31.623 8.500 -27.065 1.00 98.12 81 GLU A N 1
ATOM 611 C CA . GLU A 1 81 ? 32.384 7.257 -27.171 1.00 98.12 81 GLU A CA 1
ATOM 612 C C . GLU A 1 81 ? 31.492 6.134 -27.710 1.00 98.12 81 GLU A C 1
ATOM 614 O O . GLU A 1 81 ? 31.893 5.393 -28.612 1.00 98.12 81 GLU A O 1
ATOM 619 N N . ALA A 1 82 ? 30.248 6.061 -27.226 1.00 97.44 82 ALA A N 1
ATOM 620 C CA . ALA A 1 82 ? 29.245 5.148 -27.756 1.00 97.44 82 ALA A CA 1
ATOM 621 C C . ALA A 1 82 ? 28.972 5.410 -29.247 1.00 97.44 82 ALA A C 1
ATOM 623 O O . ALA A 1 82 ? 28.915 4.465 -30.032 1.00 97.44 82 ALA A O 1
ATOM 624 N N . ASP A 1 83 ? 28.869 6.663 -29.691 1.00 97.69 83 ASP A N 1
ATOM 625 C CA . ASP A 1 83 ? 28.704 6.954 -31.119 1.00 97.69 83 ASP A CA 1
ATOM 626 C C . ASP A 1 83 ? 29.947 6.558 -31.935 1.00 97.69 83 ASP A C 1
ATOM 628 O O . ASP A 1 83 ? 29.842 5.863 -32.950 1.00 97.69 83 ASP A O 1
ATOM 632 N N . TYR A 1 84 ? 31.145 6.889 -31.439 1.00 96.75 84 TYR A N 1
ATOM 633 C CA . TYR A 1 84 ? 32.415 6.519 -32.070 1.00 96.75 84 TYR A CA 1
ATOM 634 C C . TYR A 1 84 ? 32.521 5.006 -32.332 1.00 96.75 84 TYR A C 1
ATOM 636 O O . TYR A 1 84 ? 32.926 4.577 -33.420 1.00 96.75 84 TYR A O 1
ATOM 644 N N . PHE A 1 85 ? 32.083 4.175 -31.381 1.00 96.31 85 PHE A N 1
ATOM 645 C CA . PHE A 1 85 ? 32.070 2.720 -31.546 1.00 96.31 85 PHE A CA 1
ATOM 646 C C . PHE A 1 85 ? 31.113 2.220 -32.635 1.00 96.31 85 PHE A C 1
ATOM 648 O O . PHE A 1 85 ? 31.345 1.128 -33.170 1.00 96.31 85 PHE A O 1
ATOM 655 N N . GLY A 1 86 ? 30.080 2.989 -32.982 1.00 92.88 86 GLY A N 1
ATOM 656 C CA . GLY A 1 86 ? 29.177 2.726 -34.105 1.00 92.88 86 GLY A CA 1
ATOM 657 C C . GLY A 1 86 ? 29.707 3.203 -35.462 1.00 92.88 86 GLY A C 1
ATOM 658 O O . GLY A 1 86 ? 29.346 2.623 -36.486 1.00 92.88 86 GLY A O 1
ATOM 659 N N . LEU A 1 87 ? 30.583 4.215 -35.481 1.00 90.31 87 LEU A N 1
ATOM 660 C CA . LEU A 1 87 ? 31.129 4.817 -36.705 1.00 90.31 87 LEU A CA 1
ATOM 661 C C . LEU A 1 87 ? 32.327 4.054 -37.282 1.00 90.31 87 LEU A C 1
ATOM 663 O O . LEU A 1 87 ? 32.432 3.882 -38.497 1.00 90.31 87 LEU A O 1
ATOM 667 N N . VAL A 1 88 ? 33.246 3.605 -36.425 1.00 87.12 88 VAL A N 1
ATOM 668 C CA . VAL A 1 88 ? 34.517 3.004 -36.859 1.00 87.12 88 VAL A CA 1
ATOM 669 C C . VAL A 1 88 ? 34.427 1.478 -36.862 1.00 87.12 88 VAL A C 1
ATOM 671 O O . VAL A 1 88 ? 33.798 0.878 -35.993 1.00 87.12 88 VAL A O 1
ATOM 674 N N . SER A 1 89 ? 35.058 0.800 -37.826 1.00 80.75 89 SER A N 1
ATOM 675 C CA . SER A 1 89 ? 35.137 -0.669 -37.821 1.00 80.75 89 SER A CA 1
ATOM 676 C C . SER A 1 89 ? 36.302 -1.156 -36.961 1.00 80.75 89 SER A C 1
ATOM 678 O O . SER A 1 89 ? 37.437 -0.739 -37.165 1.00 80.75 89 SER A O 1
ATOM 680 N N . GLY A 1 90 ? 36.051 -2.130 -36.083 1.00 72.69 90 GLY A N 1
ATOM 681 C CA . GLY A 1 90 ? 37.108 -2.784 -35.297 1.00 72.69 90 GLY A CA 1
ATOM 682 C C . GLY A 1 90 ? 38.079 -3.626 -36.131 1.00 72.69 90 GLY A C 1
ATOM 683 O O . GLY A 1 90 ? 39.088 -4.087 -35.624 1.00 72.69 90 GLY A O 1
ATOM 684 N N . SER A 1 91 ? 37.793 -3.834 -37.422 1.00 72.19 91 SER A N 1
ATOM 685 C CA . SER A 1 91 ? 38.737 -4.459 -38.356 1.00 72.19 91 SER A CA 1
ATOM 686 C C . SER A 1 91 ? 39.822 -3.499 -38.858 1.00 72.19 91 SER A C 1
ATOM 688 O O . SER A 1 91 ? 40.745 -3.952 -39.526 1.00 72.19 91 SER A O 1
ATOM 690 N N . ALA A 1 92 ? 39.669 -2.191 -38.621 1.00 69.56 92 ALA A N 1
ATOM 691 C CA . ALA A 1 92 ? 40.555 -1.142 -39.128 1.00 69.56 92 ALA A CA 1
ATOM 692 C C . ALA A 1 92 ? 41.329 -0.407 -38.017 1.00 69.56 92 ALA A C 1
ATOM 694 O O . ALA A 1 92 ? 42.338 0.226 -38.313 1.00 69.56 92 ALA A O 1
ATOM 695 N N . SER A 1 93 ? 40.881 -0.482 -36.760 1.00 73.88 93 SER A N 1
ATOM 696 C CA . SER A 1 93 ? 41.541 0.165 -35.621 1.00 73.88 93 SER A CA 1
ATOM 697 C C . SER A 1 93 ? 41.159 -0.489 -34.291 1.00 73.88 93 SER A C 1
ATOM 699 O O . SER A 1 93 ? 40.038 -0.982 -34.136 1.00 73.88 93 SER A O 1
ATOM 701 N N . ASP A 1 94 ? 42.063 -0.426 -33.311 1.00 84.44 94 ASP A N 1
ATOM 702 C CA . ASP A 1 94 ? 41.742 -0.723 -31.914 1.00 84.44 94 ASP A CA 1
ATOM 703 C C . ASP A 1 94 ? 40.989 0.466 -31.301 1.00 84.44 94 ASP A C 1
ATOM 705 O O . ASP A 1 94 ? 41.489 1.591 -31.267 1.00 84.44 94 ASP A O 1
ATOM 709 N N . LYS A 1 95 ? 39.749 0.232 -30.869 1.00 91.81 95 LYS A N 1
ATOM 710 C CA . LYS A 1 95 ? 38.830 1.298 -30.453 1.00 91.81 95 LYS A CA 1
ATOM 711 C C . LYS A 1 95 ? 39.024 1.731 -29.007 1.00 91.81 95 LYS A C 1
ATOM 713 O O . LYS A 1 95 ? 38.732 2.885 -28.695 1.00 91.81 95 LYS A O 1
ATOM 718 N N . PHE A 1 96 ? 39.499 0.842 -28.134 1.00 94.12 96 PHE A N 1
ATOM 719 C CA . PHE A 1 96 ? 39.665 1.161 -26.716 1.00 94.12 96 PHE A CA 1
ATOM 720 C C . PHE A 1 96 ? 40.721 2.260 -26.510 1.00 94.12 96 PHE A C 1
ATOM 722 O O . PHE A 1 96 ? 40.354 3.301 -25.963 1.00 94.12 96 PHE A O 1
ATOM 729 N N . PRO A 1 97 ? 41.951 2.151 -27.061 1.00 91.75 97 PRO A N 1
ATOM 730 C CA . PRO A 1 97 ? 42.959 3.205 -26.950 1.00 91.75 97 PRO A CA 1
ATOM 731 C C . PRO A 1 97 ? 42.497 4.558 -27.497 1.00 91.75 97 PRO A C 1
ATOM 733 O O . PRO A 1 97 ? 42.783 5.588 -26.897 1.00 91.75 97 PRO A O 1
ATOM 736 N N . THR A 1 98 ? 41.766 4.579 -28.619 1.00 90.38 98 THR A N 1
ATOM 737 C CA . THR A 1 98 ? 41.288 5.838 -29.216 1.00 90.38 98 THR A CA 1
ATOM 738 C C . THR A 1 98 ? 40.174 6.493 -28.404 1.00 90.38 98 THR A C 1
ATOM 740 O O . THR A 1 98 ? 40.128 7.716 -28.313 1.00 90.38 98 THR A O 1
ATOM 743 N N . SER A 1 99 ? 39.280 5.696 -27.816 1.00 94.00 99 SER A N 1
ATOM 744 C CA . SER A 1 99 ? 38.204 6.208 -26.956 1.00 94.00 99 SER A CA 1
ATOM 745 C C . SER A 1 99 ? 38.667 6.594 -25.550 1.00 94.00 99 SER A C 1
ATOM 747 O O . SER A 1 99 ? 37.971 7.339 -24.873 1.00 94.00 99 SER A O 1
ATOM 749 N N . GLY A 1 100 ? 39.815 6.078 -25.096 1.00 95.69 100 GLY A N 1
ATOM 750 C CA . GLY A 1 100 ? 40.275 6.221 -23.713 1.00 95.69 100 GLY A CA 1
ATOM 751 C C . GLY A 1 100 ? 39.531 5.339 -22.703 1.00 95.69 100 GLY A C 1
ATOM 752 O O . GLY A 1 100 ? 39.799 5.447 -21.511 1.00 95.69 100 GLY A O 1
ATOM 753 N N . LEU A 1 101 ? 38.619 4.472 -23.158 1.00 97.69 101 LEU A N 1
ATOM 754 C CA . LEU A 1 101 ? 37.882 3.541 -22.302 1.00 97.69 101 LEU A CA 1
ATOM 755 C C . LEU A 1 101 ? 38.665 2.245 -22.061 1.00 97.69 101 LEU A C 1
ATOM 757 O O . LEU A 1 101 ? 39.575 1.894 -22.820 1.00 97.69 101 LEU A O 1
ATOM 761 N N . THR A 1 102 ? 38.276 1.496 -21.027 1.00 98.25 102 THR A N 1
ATOM 762 C CA . THR A 1 102 ? 39.014 0.316 -20.565 1.00 98.25 102 THR A CA 1
ATOM 763 C C . THR A 1 102 ? 38.244 -0.985 -20.833 1.00 98.25 102 THR A C 1
ATOM 765 O O . THR A 1 102 ? 37.125 -1.154 -20.336 1.00 98.25 102 THR A O 1
ATOM 768 N N . PRO A 1 103 ? 38.839 -1.966 -21.541 1.00 97.88 103 PRO A N 1
ATOM 769 C CA . PRO A 1 103 ? 38.256 -3.295 -21.663 1.00 97.88 103 PRO A CA 1
ATOM 770 C C . PRO A 1 103 ? 38.462 -4.088 -20.367 1.00 97.88 103 PRO A C 1
ATOM 772 O O . PRO A 1 103 ? 39.594 -4.351 -19.957 1.00 97.88 103 PRO A O 1
ATOM 775 N N . LEU A 1 104 ? 37.373 -4.530 -19.743 1.00 97.62 104 LEU A N 1
ATOM 776 C CA . LEU A 1 104 ? 37.404 -5.396 -18.564 1.00 97.62 104 LEU A CA 1
ATOM 777 C C . LEU A 1 104 ? 37.070 -6.834 -18.964 1.00 97.62 104 LEU A C 1
ATOM 779 O O . LEU A 1 104 ? 36.027 -7.085 -19.553 1.00 97.62 104 LEU A O 1
ATOM 783 N N . LYS A 1 105 ? 37.922 -7.807 -18.641 1.00 97.62 105 LYS A N 1
ATOM 784 C CA . LYS A 1 105 ? 37.643 -9.216 -18.955 1.00 97.62 105 LYS A CA 1
ATOM 785 C C . LYS A 1 105 ? 36.525 -9.769 -18.056 1.00 97.62 105 LYS A C 1
ATOM 787 O O . LYS A 1 105 ? 36.645 -9.702 -16.833 1.00 97.62 105 LYS A O 1
ATOM 792 N N . SER A 1 106 ? 35.484 -10.361 -18.650 1.00 97.50 106 SER A N 1
ATOM 793 C CA . SER A 1 106 ? 34.455 -11.103 -17.903 1.00 97.50 106 SER A CA 1
ATOM 794 C C . SER A 1 106 ? 35.024 -12.391 -17.290 1.00 97.50 106 SER A C 1
ATOM 796 O O . SER A 1 106 ? 35.945 -13.015 -17.826 1.00 97.50 106 SER A O 1
ATOM 798 N N . LYS A 1 107 ? 34.455 -12.800 -16.149 1.00 96.19 107 LYS A N 1
ATOM 799 C CA . LYS A 1 107 ? 34.740 -14.094 -15.509 1.00 96.19 107 LYS A CA 1
ATOM 800 C C . LYS A 1 107 ? 33.792 -15.214 -15.962 1.00 96.19 107 LYS A C 1
ATOM 802 O O . LYS A 1 107 ? 34.114 -16.373 -15.719 1.00 96.19 107 LYS A O 1
ATOM 807 N N . LEU A 1 108 ? 32.652 -14.892 -16.581 1.00 97.94 108 LEU A N 1
ATOM 808 C CA . LEU A 1 108 ? 31.613 -15.864 -16.949 1.00 97.94 108 LEU A CA 1
ATOM 809 C C . LEU A 1 108 ? 31.533 -16.122 -18.456 1.00 97.94 108 LEU A C 1
ATOM 811 O O . LEU A 1 108 ? 31.117 -17.206 -18.863 1.00 97.94 108 LEU A O 1
ATOM 815 N N . VAL A 1 109 ? 31.926 -15.156 -19.292 1.00 98.19 109 VAL A N 1
ATOM 816 C CA . VAL A 1 109 ? 31.860 -15.264 -20.756 1.00 98.19 109 VAL A CA 1
ATOM 817 C C . VAL A 1 109 ? 33.159 -14.805 -21.421 1.00 98.19 109 VAL A C 1
ATOM 819 O O . VAL A 1 109 ? 33.873 -13.947 -20.909 1.00 98.19 109 VAL A O 1
ATOM 822 N N . ASP A 1 110 ? 33.473 -15.356 -22.597 1.00 98.19 110 ASP A N 1
ATOM 823 C CA . ASP A 1 110 ? 34.667 -14.992 -23.379 1.00 98.19 110 ASP A CA 1
ATOM 824 C C . ASP A 1 110 ? 34.461 -13.688 -24.177 1.00 98.19 110 ASP A C 1
ATOM 826 O O . ASP A 1 110 ? 34.451 -13.667 -25.411 1.00 98.19 110 ASP A O 1
ATOM 830 N N . ALA A 1 111 ? 34.232 -12.589 -23.455 1.00 98.44 111 ALA A N 1
ATOM 831 C CA . ALA A 1 111 ? 34.050 -11.251 -24.009 1.00 98.44 111 ALA A CA 1
ATOM 832 C C . ALA A 1 111 ? 34.409 -10.142 -22.988 1.00 98.44 111 ALA A C 1
ATOM 834 O O . ALA A 1 111 ? 34.283 -10.355 -21.779 1.00 98.44 111 ALA A O 1
ATOM 835 N N . PRO A 1 112 ? 34.865 -8.958 -23.445 1.00 98.31 112 PRO A N 1
ATOM 836 C CA . PRO A 1 112 ? 35.167 -7.822 -22.578 1.00 98.31 112 PRO A CA 1
ATOM 837 C C . PRO A 1 112 ? 33.917 -6.993 -22.256 1.00 98.31 112 PRO A C 1
ATOM 839 O O . PRO A 1 112 ? 33.080 -6.793 -23.129 1.00 98.31 112 PRO A O 1
ATOM 842 N N . LEU A 1 113 ? 33.817 -6.441 -21.049 1.00 98.12 113 LEU A N 1
ATOM 843 C CA . LEU A 1 113 ? 32.924 -5.334 -20.697 1.00 98.12 113 LEU A CA 1
ATOM 844 C C . LEU A 1 113 ? 33.635 -3.990 -20.940 1.00 98.12 113 LEU A C 1
ATOM 846 O O . LEU A 1 113 ? 34.864 -3.942 -21.022 1.00 98.12 113 LEU A O 1
ATOM 850 N N . VAL A 1 114 ? 32.873 -2.898 -21.005 1.00 98.31 114 VAL A N 1
ATOM 851 C CA . VAL A 1 114 ? 33.414 -1.529 -20.940 1.00 98.31 114 VAL A CA 1
ATOM 852 C C . VAL A 1 114 ? 33.370 -1.066 -19.486 1.00 98.31 114 VAL A C 1
ATOM 854 O O . VAL A 1 114 ? 32.281 -0.937 -18.934 1.00 98.31 114 VAL A O 1
ATOM 857 N N . LYS A 1 115 ? 34.535 -0.867 -18.856 1.00 98.06 115 LYS A N 1
ATOM 858 C CA . LYS A 1 115 ? 34.648 -0.620 -17.406 1.00 98.06 115 LYS A CA 1
ATOM 859 C C . LYS A 1 115 ? 33.886 0.623 -16.947 1.00 98.06 115 LYS A C 1
ATOM 861 O O . LYS A 1 115 ? 33.359 0.634 -15.848 1.00 98.06 115 LYS A O 1
ATOM 866 N N . GLU A 1 116 ? 33.888 1.668 -17.760 1.00 98.38 116 GLU A N 1
ATOM 867 C CA . GLU A 1 116 ? 33.353 2.982 -17.412 1.00 98.38 116 GLU A CA 1
ATOM 868 C C . GLU A 1 116 ? 31.825 3.075 -17.544 1.00 98.38 116 GLU A C 1
ATOM 870 O O . GLU A 1 116 ? 31.236 4.082 -17.155 1.00 98.38 116 GLU A O 1
ATOM 875 N N . PHE A 1 117 ? 31.175 2.066 -18.132 1.00 98.44 117 PHE A N 1
ATOM 876 C CA . PHE A 1 117 ? 29.733 2.098 -18.359 1.00 98.44 117 PHE A CA 1
ATOM 877 C C . PHE A 1 117 ? 28.983 1.525 -17.153 1.00 98.44 117 PHE A C 1
ATOM 879 O O . PHE A 1 117 ? 29.314 0.428 -16.706 1.00 98.44 117 PHE A O 1
ATOM 886 N N . PRO A 1 118 ? 27.920 2.205 -16.686 1.00 97.94 118 PRO A N 1
ATOM 887 C CA . PRO A 1 118 ? 27.295 1.933 -15.388 1.00 97.94 118 PRO A CA 1
ATOM 888 C C . PRO A 1 118 ? 26.534 0.609 -15.303 1.00 97.94 118 PRO A C 1
ATOM 890 O O . PRO A 1 118 ? 26.139 0.199 -14.214 1.00 97.94 118 PRO A O 1
ATOM 893 N N . LEU A 1 119 ? 26.243 -0.031 -16.438 1.00 98.31 119 LEU A N 1
ATOM 894 C CA . LEU A 1 119 ? 25.453 -1.254 -16.494 1.00 98.31 119 LEU A CA 1
ATOM 895 C C . LEU A 1 119 ? 25.912 -2.127 -17.663 1.00 98.31 119 LEU A C 1
ATOM 897 O O . LEU A 1 119 ? 26.098 -1.641 -18.780 1.00 98.31 119 LEU A O 1
ATOM 901 N N . ALA A 1 120 ? 26.077 -3.427 -17.438 1.00 98.31 120 ALA A N 1
ATOM 902 C CA . ALA A 1 120 ? 26.499 -4.363 -18.469 1.00 98.31 120 ALA A CA 1
ATOM 903 C C . ALA A 1 120 ? 25.956 -5.776 -18.251 1.00 98.31 120 ALA A C 1
ATOM 905 O O . ALA A 1 120 ? 25.825 -6.247 -17.126 1.00 98.31 120 ALA A O 1
ATOM 906 N N . LEU A 1 121 ? 25.658 -6.464 -19.351 1.00 98.62 121 LEU A N 1
ATOM 907 C CA . LEU A 1 121 ? 25.141 -7.828 -19.357 1.00 98.62 121 LEU A CA 1
ATOM 908 C C . LEU A 1 121 ? 26.187 -8.781 -19.937 1.00 98.62 121 LEU A C 1
ATOM 910 O O . LEU A 1 121 ? 26.757 -8.510 -20.996 1.00 98.62 121 LEU A O 1
ATOM 914 N N . GLU A 1 122 ? 26.399 -9.920 -19.284 1.00 98.81 122 GLU A N 1
ATOM 915 C CA . GLU A 1 122 ? 27.309 -10.976 -19.735 1.00 98.81 122 GLU A CA 1
ATOM 916 C C . GLU A 1 122 ? 26.512 -12.088 -20.426 1.00 98.81 122 GLU A C 1
ATOM 918 O O . GLU A 1 122 ? 25.694 -12.757 -19.796 1.00 98.81 122 GLU A O 1
ATOM 923 N N . CYS A 1 123 ? 26.714 -12.271 -21.735 1.00 98.81 123 CYS A N 1
ATOM 924 C CA . CYS A 1 123 ? 25.849 -13.107 -22.566 1.00 98.81 123 CYS A CA 1
ATOM 925 C C . CYS A 1 123 ? 26.599 -14.288 -23.199 1.00 98.81 123 CYS A C 1
ATOM 927 O O . CYS A 1 123 ? 27.537 -14.122 -23.987 1.00 98.81 123 CYS A O 1
ATOM 929 N N . ARG A 1 124 ? 26.126 -15.507 -22.927 1.00 98.69 124 ARG A N 1
ATOM 930 C CA . ARG A 1 124 ? 26.537 -16.714 -23.659 1.00 98.69 124 ARG A CA 1
ATOM 931 C C . ARG A 1 124 ? 25.640 -16.889 -24.875 1.00 98.69 124 ARG A C 1
ATOM 933 O O . ARG A 1 124 ? 24.421 -16.813 -24.754 1.00 98.69 124 ARG A O 1
ATOM 940 N N . LEU A 1 125 ? 26.208 -17.153 -26.050 1.00 98.56 125 LEU A N 1
ATOM 941 C CA . LEU A 1 125 ? 25.402 -17.349 -27.252 1.00 98.56 125 LEU A CA 1
ATOM 942 C C . LEU A 1 125 ? 24.491 -18.575 -27.094 1.00 98.56 125 LEU A C 1
ATOM 944 O O . LEU A 1 125 ? 24.970 -19.694 -26.929 1.00 98.56 125 LEU A O 1
ATOM 948 N N . HIS A 1 126 ? 23.185 -18.348 -27.194 1.00 96.62 126 HIS A N 1
ATOM 949 C CA . HIS A 1 126 ? 22.149 -19.365 -27.064 1.00 96.62 126 HIS A CA 1
ATOM 950 C C . HIS A 1 126 ? 21.599 -19.799 -28.430 1.00 96.62 126 HIS A C 1
ATOM 952 O O . HIS A 1 126 ? 21.458 -20.990 -28.702 1.00 96.62 126 HIS A O 1
ATOM 958 N N . ARG A 1 127 ? 21.297 -18.845 -29.324 1.00 97.12 127 ARG A N 1
ATOM 959 C CA . ARG A 1 127 ? 20.738 -19.135 -30.656 1.00 97.12 127 ARG A CA 1
ATOM 960 C C . ARG A 1 127 ? 21.144 -18.084 -31.688 1.00 97.12 127 ARG A C 1
ATOM 962 O O . ARG A 1 127 ? 21.403 -16.934 -31.351 1.00 97.12 127 ARG A O 1
ATOM 969 N N . ILE A 1 128 ? 21.180 -18.486 -32.956 1.00 98.31 128 ILE A N 1
ATOM 970 C CA . ILE A 1 128 ? 21.385 -17.602 -34.109 1.00 98.31 128 ILE A CA 1
ATOM 971 C C . ILE A 1 128 ? 20.163 -17.735 -35.017 1.00 98.31 128 ILE A C 1
ATOM 973 O O . ILE A 1 128 ? 19.758 -18.853 -35.330 1.00 98.31 128 ILE A O 1
ATOM 977 N N . VAL A 1 129 ? 19.585 -16.612 -35.438 1.00 97.62 129 VAL A N 1
ATOM 978 C CA . VAL A 1 129 ? 18.414 -16.566 -36.321 1.00 97.62 129 VAL A CA 1
ATOM 979 C C . VAL A 1 129 ? 18.702 -15.631 -37.492 1.00 97.62 129 VAL A C 1
ATOM 981 O O . VAL A 1 129 ? 19.014 -14.455 -37.302 1.00 97.62 129 VAL A O 1
ATOM 984 N N . GLU A 1 130 ? 18.610 -16.132 -38.721 1.00 96.31 130 GLU A N 1
ATOM 985 C CA . GLU A 1 130 ? 18.729 -15.291 -39.915 1.00 96.31 130 GLU A CA 1
ATOM 986 C C . GLU A 1 130 ? 17.395 -14.593 -40.205 1.00 96.31 130 GLU A C 1
ATOM 988 O O . GLU A 1 130 ? 16.364 -15.248 -40.323 1.00 96.31 130 GLU A O 1
ATOM 993 N N . ILE A 1 131 ? 17.411 -13.259 -40.305 1.00 95.81 131 ILE A N 1
ATOM 994 C CA . ILE A 1 131 ? 16.199 -12.429 -40.443 1.00 95.81 131 ILE A CA 1
ATOM 995 C C . ILE A 1 131 ? 16.291 -11.467 -41.642 1.00 95.81 131 ILE A C 1
ATOM 997 O O . ILE A 1 131 ? 15.694 -10.391 -41.653 1.00 95.81 131 ILE A O 1
ATOM 1001 N N . GLY A 1 132 ? 17.083 -11.835 -42.653 1.00 93.69 132 GLY A N 1
ATOM 1002 C CA . GLY A 1 132 ? 17.358 -11.029 -43.844 1.00 93.69 132 GLY A CA 1
ATOM 1003 C C . GLY A 1 132 ? 18.741 -10.378 -43.801 1.00 93.69 132 GLY A C 1
ATOM 1004 O O . GLY A 1 132 ? 19.745 -11.063 -43.615 1.00 93.69 132 GLY A O 1
ATOM 1005 N N . LEU A 1 133 ? 18.813 -9.052 -43.990 1.00 93.00 133 LEU A N 1
ATOM 1006 C CA . LEU A 1 133 ? 20.092 -8.315 -43.999 1.00 93.00 133 LEU A CA 1
ATOM 1007 C C . LEU A 1 133 ? 20.853 -8.428 -42.666 1.00 93.00 133 LEU A C 1
ATOM 1009 O O . LEU A 1 133 ? 22.086 -8.395 -42.643 1.00 93.00 133 LEU A O 1
ATOM 1013 N N . HIS A 1 134 ? 20.116 -8.521 -41.561 1.00 96.75 134 HIS A N 1
ATOM 1014 C CA . HIS A 1 134 ? 20.680 -8.745 -40.237 1.00 96.75 134 HIS A CA 1
ATOM 1015 C C . HIS A 1 134 ? 20.519 -10.215 -39.846 1.00 96.75 134 HIS A C 1
ATOM 1017 O O . HIS A 1 134 ? 19.597 -10.909 -40.277 1.00 96.75 134 HIS A O 1
ATOM 1023 N N . THR A 1 135 ? 21.409 -10.663 -38.976 1.00 97.69 135 THR A N 1
ATOM 1024 C CA . THR A 1 135 ? 21.291 -11.921 -38.252 1.00 97.69 135 THR A CA 1
ATOM 1025 C C . THR A 1 135 ? 21.135 -11.582 -36.783 1.00 97.69 135 THR A C 1
ATOM 1027 O O . THR A 1 135 ? 21.893 -10.774 -36.242 1.00 97.69 135 THR A O 1
ATOM 1030 N N . GLN A 1 136 ? 20.141 -12.184 -36.148 1.00 98.44 136 GLN A N 1
ATOM 1031 C CA . GLN A 1 136 ? 19.873 -12.009 -34.737 1.00 98.44 136 GLN A CA 1
ATOM 1032 C C . GLN A 1 136 ? 20.636 -13.058 -33.932 1.00 98.44 136 GLN A C 1
ATOM 1034 O O . GLN A 1 136 ? 20.495 -1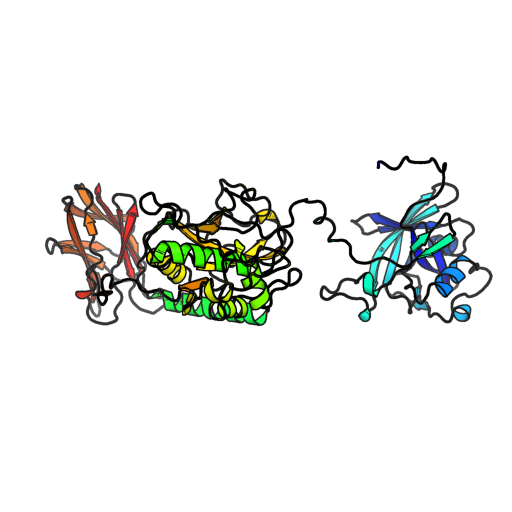4.260 -34.150 1.00 98.44 136 GLN A O 1
ATOM 1039 N N . PHE A 1 137 ? 21.447 -12.587 -32.996 1.00 98.75 137 PHE A N 1
ATOM 1040 C CA . PHE A 1 137 ? 22.108 -13.403 -31.993 1.00 98.75 137 PHE A CA 1
ATOM 1041 C C . PHE A 1 137 ? 21.307 -13.297 -30.702 1.00 98.75 137 PHE A C 1
ATOM 1043 O O . PHE A 1 137 ? 21.094 -12.199 -30.195 1.00 98.75 137 PHE A O 1
ATOM 1050 N N . ILE A 1 138 ? 20.854 -14.434 -30.191 1.00 98.75 138 ILE A N 1
ATOM 1051 C CA . ILE A 1 138 ? 20.166 -14.547 -28.909 1.00 98.75 138 ILE A CA 1
ATOM 1052 C C . ILE A 1 138 ? 21.202 -15.027 -27.903 1.00 98.75 138 ILE A C 1
ATOM 1054 O O . ILE A 1 138 ? 21.723 -16.136 -28.038 1.00 98.75 138 ILE A O 1
ATOM 1058 N N . GLY A 1 139 ? 21.530 -14.181 -26.934 1.00 98.69 139 GLY A N 1
ATOM 1059 C CA . GLY A 1 139 ? 22.417 -14.498 -25.825 1.00 98.69 139 GLY A CA 1
ATOM 1060 C C . GLY A 1 139 ? 21.623 -14.768 -24.554 1.00 98.69 139 GLY A C 1
ATOM 1061 O O . GLY A 1 139 ? 20.759 -13.976 -24.194 1.00 98.69 139 GLY A O 1
ATOM 1062 N N . GLU A 1 140 ? 21.921 -15.872 -23.879 1.00 98.62 140 GLU A N 1
ATOM 1063 C CA . GLU A 1 140 ? 21.485 -16.116 -22.506 1.00 98.62 140 GLU A CA 1
ATOM 1064 C C . GLU A 1 140 ? 22.284 -15.214 -21.567 1.00 98.62 140 GLU A C 1
ATOM 1066 O O . GLU A 1 140 ? 23.518 -15.225 -21.598 1.00 98.62 140 GLU A O 1
ATOM 1071 N N . ILE A 1 141 ? 21.575 -14.428 -20.762 1.00 98.81 141 ILE A N 1
ATOM 1072 C CA . ILE A 1 141 ? 22.156 -13.506 -19.791 1.00 98.81 141 ILE A CA 1
ATOM 1073 C C . ILE A 1 141 ? 22.581 -14.335 -18.580 1.00 98.81 141 ILE A C 1
ATOM 1075 O O . ILE A 1 141 ? 21.734 -14.870 -17.868 1.00 98.81 141 ILE A O 1
ATOM 1079 N N . L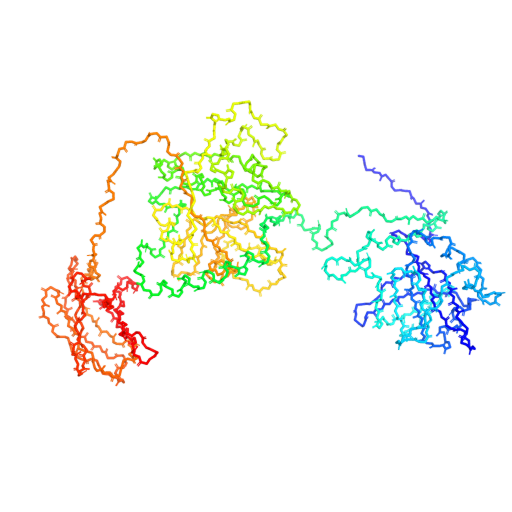EU A 1 142 ? 23.890 -14.456 -18.368 1.00 98.62 142 LEU A N 1
ATOM 1080 C CA . LEU A 1 142 ? 24.450 -15.174 -17.222 1.00 98.62 142 LEU A CA 1
ATOM 1081 C C . LEU A 1 142 ? 24.606 -14.271 -15.998 1.00 98.62 142 LEU A C 1
ATOM 1083 O O . LEU A 1 142 ? 24.544 -14.760 -14.875 1.00 98.62 142 LEU A O 1
ATOM 1087 N N . ASP A 1 143 ? 24.819 -12.973 -16.221 1.00 98.38 143 ASP A N 1
ATOM 1088 C CA . ASP A 1 143 ? 24.961 -11.978 -15.162 1.00 98.38 143 ASP A CA 1
ATOM 1089 C C . ASP A 1 143 ? 24.638 -10.570 -15.677 1.00 98.38 143 ASP A C 1
ATOM 1091 O O . ASP A 1 143 ? 24.771 -10.275 -16.873 1.00 98.38 143 ASP A O 1
ATOM 1095 N N . VAL A 1 144 ? 24.235 -9.701 -14.752 1.00 98.12 144 VAL A N 1
ATOM 1096 C CA . VAL A 1 144 ? 24.029 -8.268 -14.965 1.00 98.12 144 VAL A CA 1
ATOM 1097 C C . VAL A 1 144 ? 24.845 -7.526 -13.915 1.00 98.12 144 VAL A C 1
ATOM 1099 O O . VAL A 1 144 ? 24.609 -7.670 -12.720 1.00 98.12 144 VAL A O 1
ATOM 1102 N N . LYS A 1 145 ? 25.800 -6.712 -14.361 1.00 97.94 145 LYS A N 1
ATOM 1103 C CA . LYS A 1 145 ? 26.678 -5.919 -13.498 1.00 97.94 145 LYS A CA 1
ATOM 1104 C C . LYS A 1 145 ? 26.285 -4.459 -13.566 1.00 97.94 145 LYS A C 1
ATOM 1106 O O . LYS A 1 145 ? 26.220 -3.912 -14.663 1.00 97.94 145 LYS A O 1
ATOM 1111 N N . ALA A 1 146 ? 26.064 -3.848 -12.412 1.00 97.81 146 ALA A N 1
ATOM 1112 C CA . ALA A 1 146 ? 25.799 -2.424 -12.280 1.00 97.81 146 ALA A CA 1
ATOM 1113 C C . ALA A 1 146 ? 26.816 -1.786 -11.332 1.00 97.81 146 ALA A C 1
ATOM 1115 O O . ALA A 1 146 ? 27.250 -2.432 -10.374 1.00 97.81 146 ALA A O 1
ATOM 1116 N N . ASP A 1 147 ? 27.164 -0.527 -11.581 1.00 97.81 147 ASP A N 1
ATOM 1117 C CA . ASP A 1 147 ? 27.930 0.272 -10.629 1.00 97.81 147 ASP A CA 1
ATOM 1118 C C . ASP A 1 147 ? 27.111 0.486 -9.350 1.00 97.81 147 ASP A C 1
ATOM 1120 O O . ASP A 1 147 ? 25.923 0.812 -9.406 1.00 97.81 147 ASP A O 1
ATOM 1124 N N . GLU A 1 148 ? 27.750 0.354 -8.184 1.00 96.69 148 GLU A N 1
ATOM 1125 C CA . GLU A 1 148 ? 27.087 0.532 -6.881 1.00 96.69 148 GLU A CA 1
ATOM 1126 C C . GLU A 1 148 ? 26.434 1.916 -6.746 1.00 96.69 148 GLU A C 1
ATOM 1128 O O . GLU A 1 148 ? 25.358 2.053 -6.166 1.00 96.69 148 GLU A O 1
ATOM 1133 N N . SER A 1 149 ? 27.050 2.943 -7.340 1.00 96.25 149 SER A N 1
ATOM 1134 C CA . SER A 1 149 ? 26.532 4.316 -7.365 1.00 96.25 149 SER A CA 1
ATOM 1135 C C . SER A 1 149 ? 25.203 4.447 -8.113 1.00 96.25 149 SER A C 1
ATOM 1137 O O . SER A 1 149 ? 24.456 5.398 -7.872 1.00 96.25 149 SER A O 1
ATOM 1139 N N . CYS A 1 150 ? 24.885 3.497 -8.991 1.00 94.25 150 CYS A N 1
ATOM 1140 C CA . CYS A 1 150 ? 23.661 3.472 -9.775 1.00 94.25 150 CYS A CA 1
ATOM 1141 C C . CYS A 1 150 ? 22.570 2.583 -9.164 1.00 94.25 150 CYS A C 1
ATOM 1143 O O . CYS A 1 150 ? 21.502 2.470 -9.759 1.00 94.25 150 CYS A O 1
ATOM 1145 N N . LEU A 1 151 ? 22.791 1.974 -7.995 1.00 90.56 151 LEU A N 1
ATOM 1146 C CA . LEU A 1 151 ? 21.785 1.142 -7.334 1.00 90.56 151 LEU A CA 1
ATOM 1147 C C . LEU A 1 151 ? 20.798 1.973 -6.499 1.00 90.56 151 LEU A C 1
ATOM 1149 O O . LEU A 1 151 ? 21.141 2.999 -5.896 1.00 90.56 151 LEU A O 1
ATOM 1153 N N . GLY A 1 152 ? 19.544 1.530 -6.478 1.00 81.19 152 GLY A N 1
ATOM 1154 C CA . GLY A 1 152 ? 18.503 1.984 -5.564 1.00 81.19 152 GLY A CA 1
ATOM 1155 C C . GLY A 1 152 ? 18.648 1.368 -4.169 1.00 81.19 152 GLY A C 1
ATOM 1156 O O . GLY A 1 152 ? 19.513 0.530 -3.916 1.00 81.19 152 GLY A O 1
ATOM 1157 N N . ALA A 1 153 ? 17.772 1.772 -3.246 1.00 77.56 153 ALA A N 1
ATOM 1158 C CA . ALA A 1 153 ? 17.734 1.214 -1.888 1.00 77.56 153 ALA A CA 1
ATOM 1159 C C . ALA A 1 153 ? 17.341 -0.278 -1.855 1.00 77.56 153 ALA A C 1
ATOM 1161 O O . ALA A 1 153 ? 17.619 -0.970 -0.880 1.00 77.56 153 ALA A O 1
ATOM 1162 N N . ASP A 1 154 ? 16.707 -0.770 -2.918 1.00 78.44 154 ASP A N 1
ATOM 1163 C CA . ASP A 1 154 ? 16.333 -2.170 -3.130 1.00 78.44 154 ASP A CA 1
ATOM 1164 C C . ASP A 1 154 ? 17.471 -3.024 -3.721 1.00 78.44 154 ASP A C 1
ATOM 1166 O O . ASP A 1 154 ? 17.298 -4.225 -3.928 1.00 78.44 154 ASP A O 1
ATOM 1170 N N . GLY A 1 155 ? 18.635 -2.422 -3.993 1.00 87.12 155 GLY A N 1
ATOM 1171 C CA . GLY A 1 155 ? 19.773 -3.091 -4.619 1.00 87.12 155 GLY A CA 1
ATOM 1172 C C . GLY A 1 155 ? 19.615 -3.325 -6.124 1.00 87.12 155 GLY A C 1
ATOM 1173 O O . GLY A 1 155 ? 20.461 -3.994 -6.715 1.00 87.12 155 GLY A O 1
ATOM 1174 N N . LEU A 1 156 ? 18.567 -2.787 -6.760 1.00 90.69 156 LEU A N 1
ATOM 1175 C CA . LEU A 1 156 ? 18.363 -2.860 -8.208 1.00 90.69 156 LEU A CA 1
ATOM 1176 C C . LEU A 1 156 ? 18.897 -1.598 -8.906 1.00 90.69 156 LEU A C 1
ATOM 1178 O O . LEU A 1 156 ? 18.973 -0.540 -8.280 1.00 90.69 156 LEU A O 1
ATOM 1182 N N . PRO A 1 157 ? 19.269 -1.661 -10.200 1.00 92.06 157 PRO A N 1
ATOM 1183 C CA . PRO A 1 157 ? 19.687 -0.473 -10.940 1.00 92.06 157 PRO A CA 1
ATOM 1184 C C . PRO A 1 157 ? 18.578 0.584 -11.003 1.00 92.06 157 PRO A C 1
ATOM 1186 O O . PRO A 1 157 ? 17.489 0.334 -11.522 1.00 92.06 157 PRO A O 1
ATOM 1189 N N . ASP A 1 158 ? 18.883 1.786 -10.524 1.00 92.00 158 ASP A N 1
ATOM 1190 C CA . ASP A 1 158 ? 18.037 2.965 -10.647 1.00 92.00 158 ASP A CA 1
ATOM 1191 C C . ASP A 1 158 ? 18.306 3.634 -11.998 1.00 92.00 158 ASP A C 1
ATOM 1193 O O . ASP A 1 158 ? 19.386 4.173 -12.261 1.00 92.00 158 ASP A O 1
ATOM 1197 N N . ILE A 1 159 ? 17.306 3.600 -12.876 1.00 94.25 159 ILE A N 1
ATOM 1198 C CA . ILE A 1 159 ? 17.427 4.102 -14.244 1.00 94.25 159 ILE A CA 1
ATOM 1199 C C . ILE A 1 159 ? 17.739 5.607 -14.304 1.00 94.25 159 ILE A C 1
ATOM 1201 O O . ILE A 1 159 ? 18.417 6.041 -15.238 1.00 94.25 159 ILE A O 1
ATOM 1205 N N . GLU A 1 160 ? 17.316 6.390 -13.303 1.00 93.19 160 GLU A N 1
ATOM 1206 C CA . GLU A 1 160 ? 17.608 7.827 -13.218 1.00 93.19 160 GLU A CA 1
ATOM 1207 C C . GLU A 1 160 ? 19.068 8.088 -12.808 1.00 93.19 160 GLU A C 1
ATOM 1209 O O . GLU A 1 160 ? 19.621 9.137 -13.138 1.00 93.19 160 GLU A O 1
ATOM 1214 N N . LYS A 1 161 ? 19.736 7.116 -12.169 1.00 94.50 161 LYS A N 1
ATOM 1215 C CA . LYS A 1 161 ? 21.177 7.169 -11.867 1.00 94.50 161 LYS A CA 1
ATOM 1216 C C . LYS A 1 161 ? 22.035 6.600 -12.993 1.00 94.50 161 LYS A C 1
ATOM 1218 O O . LYS A 1 161 ? 23.096 7.150 -13.282 1.00 94.50 161 LYS A O 1
ATOM 1223 N N . VAL A 1 162 ? 21.575 5.527 -13.647 1.00 97.19 162 VAL A N 1
ATOM 1224 C CA . VAL A 1 162 ? 22.240 4.934 -14.824 1.00 97.19 162 VAL A CA 1
ATOM 1225 C C . VAL A 1 162 ? 22.292 5.938 -15.983 1.00 97.19 162 VAL A C 1
ATOM 1227 O O . VAL A 1 162 ? 23.278 5.969 -16.717 1.00 97.19 162 VAL A O 1
ATOM 1230 N N . ARG A 1 163 ? 21.250 6.771 -16.140 1.00 97.44 163 ARG A N 1
ATOM 1231 C CA . ARG A 1 163 ? 21.121 7.787 -17.205 1.00 97.44 163 ARG A CA 1
ATOM 1232 C C . ARG A 1 163 ? 21.433 7.235 -18.607 1.00 97.44 163 ARG A C 1
ATOM 1234 O O . ARG A 1 163 ? 22.303 7.778 -19.289 1.00 97.44 163 ARG A O 1
ATOM 1241 N N . PRO A 1 164 ? 20.792 6.136 -19.048 1.00 98.00 164 PRO A N 1
ATOM 1242 C CA . PRO A 1 164 ? 21.107 5.534 -20.335 1.00 98.00 164 PRO A CA 1
ATOM 1243 C C . PRO A 1 164 ? 20.620 6.409 -21.494 1.00 98.00 164 PRO A C 1
ATOM 1245 O O . PRO A 1 164 ? 19.542 7.006 -21.437 1.00 98.00 164 PRO A O 1
ATOM 1248 N N . ILE A 1 165 ? 21.380 6.422 -22.587 1.00 98.00 165 ILE A N 1
ATOM 1249 C CA . ILE A 1 165 ? 20.976 7.113 -23.817 1.00 98.00 165 ILE A CA 1
ATOM 1250 C C . ILE A 1 165 ? 20.071 6.243 -24.697 1.00 98.00 165 ILE A C 1
ATOM 1252 O O . ILE A 1 165 ? 20.243 5.027 -24.809 1.00 98.00 165 ILE A O 1
ATOM 1256 N N . VAL A 1 166 ? 19.127 6.884 -25.388 1.00 97.44 166 VAL A N 1
ATOM 1257 C CA . VAL A 1 166 ? 18.248 6.256 -26.384 1.00 97.44 166 VAL A CA 1
ATOM 1258 C C . VAL A 1 166 ? 18.512 6.816 -27.777 1.00 97.44 166 VAL A C 1
ATOM 1260 O O . VAL A 1 166 ? 18.719 8.017 -27.956 1.00 97.44 166 VAL A O 1
ATOM 1263 N N . PHE A 1 167 ? 18.489 5.944 -28.782 1.00 97.69 167 PHE A N 1
ATOM 1264 C CA . PHE A 1 167 ? 18.666 6.315 -30.180 1.00 97.69 167 PHE A CA 1
ATOM 1265 C C . PHE A 1 167 ? 17.323 6.662 -30.821 1.00 97.69 167 PHE A C 1
ATOM 1267 O O . PHE A 1 167 ? 16.319 5.978 -30.630 1.00 97.69 167 PHE A O 1
ATOM 1274 N N . SER A 1 168 ? 17.315 7.717 -31.628 1.00 94.50 168 SER A N 1
ATOM 1275 C CA . SER A 1 168 ? 16.186 8.125 -32.452 1.00 94.50 168 SER A CA 1
ATOM 1276 C C . SER A 1 168 ? 16.476 7.819 -33.926 1.00 94.50 168 SER A C 1
ATOM 1278 O O . SER A 1 168 ? 17.224 8.574 -34.556 1.00 94.50 168 SER A O 1
ATOM 1280 N N . PRO A 1 169 ? 15.920 6.732 -34.506 1.00 90.25 169 PRO A N 1
ATOM 1281 C CA . PRO A 1 169 ? 16.384 6.215 -35.796 1.00 90.25 169 PRO A CA 1
ATOM 1282 C C . PRO A 1 169 ? 16.203 7.149 -36.993 1.00 90.25 169 PRO A C 1
ATOM 1284 O O . PRO A 1 169 ? 17.078 7.219 -37.854 1.00 90.25 169 PRO A O 1
ATOM 1287 N N . GLU A 1 170 ? 15.081 7.869 -37.068 1.00 85.94 170 GLU A N 1
ATOM 1288 C CA . GLU A 1 170 ? 14.787 8.746 -38.210 1.00 85.94 170 GLU A CA 1
ATOM 1289 C C . GLU A 1 170 ? 15.637 10.022 -38.183 1.00 85.94 170 GLU A C 1
ATOM 1291 O O . GLU A 1 170 ? 16.141 10.448 -39.220 1.00 85.94 170 GLU A O 1
ATOM 1296 N N . GLY A 1 171 ? 15.838 10.601 -36.996 1.00 85.56 171 GLY A N 1
ATOM 1297 C CA . GLY A 1 171 ? 16.666 11.794 -36.818 1.00 85.56 171 GLY A CA 1
ATOM 1298 C C . GLY A 1 171 ? 18.160 11.505 -36.662 1.00 85.56 171 GLY A C 1
ATOM 1299 O O . GLY A 1 171 ? 18.949 12.444 -36.726 1.00 85.56 171 GLY A O 1
ATOM 1300 N N . ARG A 1 172 ? 18.534 10.239 -36.428 1.00 91.50 172 ARG A N 1
ATOM 1301 C CA . ARG A 1 172 ? 19.873 9.800 -35.997 1.00 91.50 172 ARG A CA 1
ATOM 1302 C C . ARG A 1 172 ? 20.396 10.615 -34.809 1.00 91.50 172 ARG A C 1
ATOM 1304 O O . ARG A 1 172 ? 21.514 11.116 -34.832 1.00 91.50 172 ARG A O 1
ATOM 1311 N N . LYS A 1 173 ? 19.546 10.788 -33.795 1.00 96.06 173 LYS A N 1
ATOM 1312 C CA . LYS A 1 173 ? 19.844 11.574 -32.586 1.00 96.06 173 LYS A CA 1
ATOM 1313 C C . LYS A 1 173 ? 19.933 10.671 -31.367 1.00 96.06 173 LYS A C 1
ATOM 1315 O O . LYS A 1 173 ? 19.271 9.636 -31.335 1.00 96.06 173 LYS A O 1
ATOM 1320 N N . TYR A 1 174 ? 20.678 11.105 -30.359 1.00 97.12 174 TYR A N 1
ATOM 1321 C CA . TYR A 1 174 ? 20.623 10.528 -29.020 1.00 97.12 174 TYR A CA 1
ATOM 1322 C C . TYR A 1 174 ? 19.816 11.433 -28.090 1.00 97.12 174 TYR A C 1
ATOM 1324 O O . TYR A 1 174 ? 19.847 12.657 -28.227 1.00 97.12 174 TYR A O 1
ATOM 1332 N N . HIS A 1 175 ? 19.084 10.823 -27.164 1.00 96.69 175 HIS A N 1
ATOM 1333 C CA . HIS A 1 175 ? 18.331 11.503 -26.112 1.00 96.69 175 HIS A CA 1
ATOM 1334 C C . HIS A 1 175 ? 18.592 10.819 -24.765 1.00 96.69 175 HIS A C 1
ATOM 1336 O O . HIS A 1 175 ? 18.868 9.621 -24.738 1.00 96.69 175 HIS A O 1
ATOM 1342 N N . GLY A 1 176 ? 18.473 11.566 -23.668 1.00 95.06 176 GLY A N 1
ATOM 1343 C CA . GLY A 1 176 ? 18.355 11.001 -22.322 1.00 95.06 176 GLY A CA 1
ATOM 1344 C C . GLY A 1 176 ? 16.940 10.492 -22.034 1.00 95.06 176 GLY A C 1
ATOM 1345 O O . GLY A 1 176 ? 16.004 10.738 -22.808 1.00 95.06 176 GLY A O 1
ATOM 1346 N N . LEU A 1 177 ? 16.773 9.793 -20.913 1.00 89.75 177 LEU A N 1
ATOM 1347 C CA . LEU A 1 177 ? 15.454 9.394 -20.417 1.00 89.75 177 LEU A CA 1
ATOM 1348 C C . LEU A 1 177 ? 14.776 10.527 -19.633 1.00 89.75 177 LEU A C 1
ATOM 1350 O O . LEU A 1 177 ? 15.423 11.399 -19.062 1.00 89.75 177 LEU A O 1
ATOM 1354 N N . GLY A 1 178 ? 13.441 10.527 -19.639 1.00 85.25 178 GLY A N 1
ATOM 1355 C CA . GLY A 1 178 ? 12.638 11.477 -18.865 1.00 85.25 178 GLY A CA 1
ATOM 1356 C C . GLY A 1 178 ? 12.443 11.046 -17.408 1.00 85.25 178 GLY A C 1
ATOM 1357 O O . GLY A 1 178 ? 12.896 9.983 -16.998 1.00 85.25 178 GLY A O 1
ATOM 1358 N N . ARG A 1 179 ? 11.699 11.865 -16.651 1.00 84.69 179 ARG A N 1
ATOM 1359 C CA . ARG A 1 179 ? 11.312 11.581 -15.257 1.00 84.69 179 ARG A CA 1
ATOM 1360 C C . ARG A 1 179 ? 10.497 10.291 -15.111 1.00 84.69 179 ARG A C 1
ATOM 1362 O O . ARG A 1 179 ? 9.745 9.932 -16.023 1.00 84.69 179 ARG A O 1
ATOM 1369 N N . PHE A 1 180 ? 10.527 9.694 -13.922 1.00 81.00 180 PHE A N 1
ATOM 1370 C CA . PHE A 1 180 ? 9.587 8.650 -13.507 1.00 81.00 180 PHE A CA 1
ATOM 1371 C C . PHE A 1 180 ? 8.113 9.034 -13.758 1.00 81.00 180 PHE A C 1
ATOM 1373 O O . PHE A 1 180 ? 7.666 10.137 -13.434 1.00 81.00 180 PHE A O 1
ATOM 1380 N N . ILE A 1 181 ? 7.346 8.104 -14.340 1.00 75.38 181 ILE A N 1
ATOM 1381 C CA . ILE A 1 181 ? 5.921 8.299 -14.674 1.00 75.38 181 ILE A CA 1
ATOM 1382 C C . ILE A 1 181 ? 5.005 7.547 -13.698 1.00 75.38 181 ILE A C 1
ATOM 1384 O O . ILE A 1 181 ? 3.948 8.053 -13.332 1.00 75.38 181 ILE A O 1
ATOM 1388 N N . GLY A 1 182 ? 5.389 6.342 -13.281 1.00 69.81 182 GLY A N 1
ATOM 1389 C CA . GLY A 1 182 ? 4.580 5.486 -12.419 1.00 69.81 182 GLY A CA 1
ATOM 1390 C C . GLY A 1 182 ? 5.039 4.030 -12.464 1.00 69.81 182 GLY A C 1
ATOM 1391 O O . GLY A 1 182 ? 5.752 3.616 -13.379 1.00 69.81 182 GLY A O 1
ATOM 1392 N N . LYS A 1 183 ? 4.630 3.237 -11.470 1.00 73.62 183 LYS A N 1
ATOM 1393 C CA . LYS A 1 183 ? 5.028 1.829 -11.350 1.00 73.62 183 LYS A CA 1
ATOM 1394 C C . LYS A 1 183 ? 4.288 0.968 -12.382 1.00 73.62 183 LYS A C 1
ATOM 1396 O O . LYS A 1 183 ? 3.055 0.932 -12.406 1.00 73.62 183 LYS A O 1
ATOM 1401 N N . ALA A 1 184 ? 5.032 0.254 -13.227 1.00 70.62 184 ALA A N 1
ATOM 1402 C CA . ALA A 1 184 ? 4.469 -0.730 -14.154 1.00 70.62 184 ALA A CA 1
ATOM 1403 C C . ALA A 1 184 ? 3.692 -1.827 -13.399 1.00 70.62 184 ALA A C 1
ATOM 1405 O O . ALA A 1 184 ? 3.956 -2.078 -12.225 1.00 70.62 184 ALA A O 1
ATOM 1406 N N . PHE A 1 185 ? 2.704 -2.445 -14.057 1.00 61.25 185 PHE A N 1
ATOM 1407 C CA . PHE A 1 185 ? 1.777 -3.423 -13.451 1.00 61.25 185 PHE A CA 1
ATOM 1408 C C . PHE A 1 185 ? 0.949 -2.889 -12.263 1.00 61.25 185 PHE A C 1
ATOM 1410 O O . PHE A 1 185 ? 0.253 -3.649 -11.604 1.00 61.25 185 PHE A O 1
ATOM 1417 N N . SER A 1 186 ? 0.986 -1.577 -12.013 1.00 62.03 186 SER A N 1
ATOM 1418 C CA . SER A 1 186 ? 0.179 -0.891 -10.998 1.00 62.03 186 SER A CA 1
ATOM 1419 C C . SER A 1 186 ? -0.540 0.322 -11.586 1.00 62.03 186 SER A C 1
ATOM 1421 O O . SER A 1 186 ? -1.746 0.474 -11.406 1.00 62.03 186 SER A O 1
ATOM 1423 N N . LEU A 1 187 ? 0.159 1.117 -12.403 1.00 55.91 187 LEU A N 1
ATOM 1424 C CA . LEU A 1 187 ? -0.370 2.338 -13.016 1.00 55.91 187 LEU A CA 1
ATOM 1425 C C . LEU A 1 187 ? -1.654 2.120 -13.845 1.00 55.91 187 LEU A C 1
ATOM 1427 O O . LEU A 1 187 ? -2.490 3.014 -13.927 1.00 55.91 187 LEU A O 1
ATOM 1431 N N . GLY A 1 188 ? -1.824 0.940 -14.452 1.00 53.38 188 GLY A N 1
ATOM 1432 C CA . GLY A 1 188 ? -2.981 0.615 -15.295 1.00 53.38 188 GLY A CA 1
ATOM 1433 C C . GLY A 1 188 ? -4.241 0.172 -14.543 1.00 53.38 188 GLY A C 1
ATOM 1434 O O . GLY A 1 188 ? -5.284 0.035 -15.174 1.00 53.38 188 GLY A O 1
ATOM 1435 N N . MET A 1 189 ? -4.174 -0.056 -13.226 1.00 51.12 189 MET A N 1
ATOM 1436 C CA . MET A 1 189 ? -5.290 -0.637 -12.463 1.00 51.12 189 MET A CA 1
ATOM 1437 C C . MET A 1 189 ? -6.405 0.359 -12.112 1.00 51.12 189 MET A C 1
ATOM 1439 O O . MET A 1 189 ? -7.428 -0.043 -11.568 1.00 51.12 189 MET A O 1
ATOM 1443 N N . GLY A 1 190 ? -6.255 1.653 -12.421 1.00 49.00 190 GLY A N 1
ATOM 1444 C CA . GLY A 1 190 ? -7.322 2.662 -12.302 1.00 49.00 190 GLY A CA 1
ATOM 1445 C C . GLY A 1 190 ? -7.819 2.970 -10.879 1.00 49.00 190 GLY A C 1
ATOM 1446 O O . GLY A 1 190 ? -8.471 3.990 -10.681 1.00 49.00 190 GLY A O 1
ATOM 1447 N N . LYS A 1 191 ? -7.488 2.142 -9.885 1.00 55.19 191 LYS A N 1
ATOM 1448 C CA . LYS A 1 191 ? -7.712 2.368 -8.459 1.00 55.19 191 LYS A CA 1
ATOM 1449 C C . LYS A 1 191 ? -6.351 2.464 -7.785 1.00 55.19 191 LYS A C 1
ATOM 1451 O O . LYS A 1 191 ? -5.653 1.469 -7.607 1.00 55.19 191 LYS A O 1
ATOM 1456 N N . THR A 1 192 ? -5.932 3.680 -7.463 1.00 62.69 192 THR A N 1
ATOM 1457 C CA . THR A 1 192 ? -4.787 3.873 -6.577 1.00 62.69 192 THR A CA 1
ATOM 1458 C C . THR A 1 192 ? -5.279 3.699 -5.154 1.00 62.69 192 THR A C 1
ATOM 1460 O O . THR A 1 192 ? -6.125 4.466 -4.704 1.00 62.69 192 THR A O 1
ATOM 1463 N N . TYR A 1 193 ? -4.741 2.707 -4.456 1.00 80.75 193 TYR A N 1
ATOM 1464 C CA . TYR A 1 193 ? -4.921 2.533 -3.020 1.00 80.75 193 TYR A CA 1
ATOM 1465 C C . TYR A 1 193 ? -3.645 3.009 -2.325 1.00 80.75 193 TYR A C 1
ATOM 1467 O O . TYR A 1 193 ? -2.771 2.192 -2.028 1.00 80.75 193 TYR A O 1
ATOM 1475 N N . PRO A 1 194 ? -3.449 4.331 -2.164 1.00 84.88 194 PRO A N 1
ATOM 1476 C CA . PRO A 1 194 ? -2.225 4.845 -1.580 1.00 84.88 194 PRO A CA 1
ATOM 1477 C C . PRO A 1 194 ? -2.106 4.374 -0.133 1.00 84.88 194 PRO A C 1
ATOM 1479 O O . PRO A 1 194 ? -2.979 4.600 0.710 1.00 84.88 194 PRO A O 1
ATOM 1482 N N . LEU A 1 195 ? -0.983 3.725 0.133 1.00 92.06 195 LEU A N 1
ATOM 1483 C CA . LEU A 1 195 ? -0.556 3.305 1.455 1.00 92.06 195 LEU A CA 1
ATOM 1484 C C . LEU A 1 195 ? 0.326 4.419 2.011 1.00 92.06 195 LEU A C 1
ATOM 1486 O O . LEU A 1 195 ? 1.133 4.994 1.284 1.00 92.06 195 LEU A O 1
ATOM 1490 N N . GLY A 1 196 ? 0.116 4.791 3.268 1.00 91.81 196 GLY A N 1
ATOM 1491 C CA . GLY A 1 196 ? 0.714 6.011 3.812 1.00 91.81 196 GLY A CA 1
ATOM 1492 C C . GLY A 1 196 ? 0.961 5.977 5.307 1.00 91.81 196 GLY A C 1
ATOM 1493 O O . GLY A 1 196 ? 1.090 7.030 5.929 1.00 91.81 196 GLY A O 1
ATOM 1494 N N . LEU A 1 197 ? 0.973 4.781 5.891 1.00 97.38 197 LEU A N 1
ATOM 1495 C CA . LEU A 1 197 ? 1.459 4.598 7.243 1.00 97.38 197 LEU A CA 1
ATOM 1496 C C . LEU A 1 197 ? 2.966 4.355 7.157 1.00 97.38 197 LEU A C 1
ATOM 1498 O O . LEU A 1 197 ? 3.408 3.309 6.691 1.00 97.38 197 LEU A O 1
ATOM 1502 N N . ASP A 1 198 ? 3.740 5.345 7.578 1.00 95.38 198 ASP A N 1
ATOM 1503 C CA . ASP A 1 198 ? 5.184 5.212 7.724 1.00 95.38 198 ASP A CA 1
ATOM 1504 C C . ASP A 1 198 ? 5.484 4.657 9.117 1.00 95.38 198 ASP A C 1
ATOM 1506 O O . ASP A 1 198 ? 4.988 5.184 10.115 1.00 95.38 198 ASP A O 1
ATOM 1510 N N . ILE A 1 199 ? 6.245 3.566 9.187 1.00 90.25 199 ILE A N 1
ATOM 1511 C CA . ILE A 1 199 ? 6.707 2.986 10.451 1.00 90.25 199 ILE A CA 1
ATOM 1512 C C . ILE A 1 199 ? 8.167 2.577 10.271 1.00 90.25 199 ILE A C 1
ATOM 1514 O O . ILE A 1 199 ? 8.445 1.615 9.544 1.00 90.25 199 ILE A O 1
ATOM 1518 N N . PRO A 1 200 ? 9.096 3.253 10.963 1.00 86.94 200 PRO A N 1
ATOM 1519 C CA . PRO A 1 200 ? 10.494 2.864 10.961 1.00 86.94 200 PRO A CA 1
ATOM 1520 C C . PRO A 1 200 ? 10.690 1.425 11.480 1.00 86.94 200 PRO A C 1
ATOM 1522 O O . PRO A 1 200 ? 10.009 1.014 12.431 1.00 86.94 200 PRO A O 1
ATOM 1525 N N . PRO A 1 201 ? 11.615 0.630 10.907 1.00 86.00 201 PRO A N 1
ATOM 1526 C CA . PRO A 1 201 ? 11.839 -0.762 11.314 1.00 86.00 201 PRO A CA 1
ATOM 1527 C C . PRO A 1 201 ? 12.099 -0.949 12.817 1.00 86.00 201 PRO A C 1
ATOM 1529 O O . PRO A 1 201 ? 11.649 -1.926 13.419 1.00 86.00 201 PRO A O 1
ATOM 1532 N N . GLU A 1 202 ? 12.791 -0.004 13.446 1.00 82.06 202 GLU A N 1
ATOM 1533 C CA . GLU A 1 202 ? 13.072 0.014 14.878 1.00 82.06 202 GLU A CA 1
ATOM 1534 C C . GLU A 1 202 ? 11.814 0.235 15.727 1.00 82.06 202 GLU A C 1
ATOM 1536 O O . GLU A 1 202 ? 11.656 -0.396 16.777 1.00 82.06 202 GLU A O 1
ATOM 1541 N N . GLU A 1 203 ? 10.880 1.071 15.262 1.00 85.75 203 GLU A N 1
ATOM 1542 C CA . GLU A 1 203 ? 9.592 1.278 15.926 1.00 85.75 203 GLU A CA 1
ATOM 1543 C C . GLU A 1 203 ? 8.720 0.027 15.794 1.00 85.75 203 GLU A C 1
ATOM 1545 O O . GLU A 1 203 ? 8.108 -0.406 16.776 1.00 85.75 203 GLU A O 1
ATOM 1550 N N . MET A 1 204 ? 8.737 -0.614 14.622 1.00 88.50 204 MET A N 1
ATOM 1551 C CA . MET A 1 204 ? 8.046 -1.882 14.387 1.00 88.50 204 MET A CA 1
ATOM 1552 C C . MET A 1 204 ? 8.560 -2.981 15.323 1.00 88.50 204 MET A C 1
ATOM 1554 O O . MET A 1 204 ? 7.782 -3.664 15.993 1.00 88.50 204 MET A O 1
ATOM 1558 N N . MET A 1 205 ? 9.884 -3.137 15.418 1.00 80.75 205 MET A N 1
ATOM 1559 C CA . MET A 1 205 ? 10.508 -4.129 16.294 1.00 80.75 205 MET A CA 1
ATOM 1560 C C . MET A 1 205 ? 10.168 -3.866 17.763 1.00 80.75 205 MET A C 1
ATOM 1562 O O . MET A 1 205 ? 9.774 -4.788 18.480 1.00 80.75 205 MET A O 1
ATOM 1566 N N . LYS A 1 206 ? 10.255 -2.607 18.205 1.00 84.62 206 LYS A N 1
ATOM 1567 C CA . LYS A 1 206 ? 9.874 -2.206 19.563 1.00 84.62 206 LYS A CA 1
ATOM 1568 C C . LYS A 1 206 ? 8.410 -2.533 19.856 1.00 84.62 206 LYS A C 1
ATOM 1570 O O . LYS A 1 206 ? 8.111 -3.065 20.923 1.00 84.62 206 LYS A O 1
ATOM 1575 N N . THR A 1 207 ? 7.518 -2.244 18.912 1.00 85.44 207 THR A N 1
ATOM 1576 C CA . THR A 1 207 ? 6.077 -2.488 19.047 1.00 85.44 207 THR A CA 1
ATOM 1577 C C . THR A 1 207 ? 5.782 -3.972 19.201 1.00 85.44 207 THR A C 1
ATOM 1579 O O . THR A 1 207 ? 5.109 -4.364 20.151 1.00 85.44 207 THR A O 1
ATOM 1582 N N . ARG A 1 208 ? 6.374 -4.817 18.350 1.00 84.12 208 ARG A N 1
ATOM 1583 C CA . ARG A 1 208 ? 6.239 -6.279 18.440 1.00 84.12 208 ARG A CA 1
ATOM 1584 C C . ARG A 1 208 ? 6.683 -6.819 19.800 1.00 84.12 208 ARG A C 1
ATOM 1586 O O . ARG A 1 208 ? 5.976 -7.629 20.397 1.00 84.12 208 ARG A O 1
ATOM 1593 N N . VAL A 1 209 ? 7.825 -6.356 20.313 1.00 76.12 209 VAL A N 1
ATOM 1594 C CA . VAL A 1 209 ? 8.349 -6.788 21.620 1.00 76.12 209 VAL A CA 1
ATOM 1595 C C . VAL A 1 209 ? 7.432 -6.349 22.765 1.00 76.12 209 VAL A C 1
ATOM 1597 O O . VAL A 1 209 ? 7.102 -7.160 23.630 1.00 76.12 209 VAL A O 1
ATOM 1600 N N . ASP A 1 210 ? 6.988 -5.092 22.767 1.00 81.25 210 ASP A N 1
ATOM 1601 C CA . ASP A 1 210 ? 6.121 -4.551 23.820 1.00 81.25 210 ASP A CA 1
ATOM 1602 C C . ASP A 1 210 ? 4.740 -5.228 23.821 1.00 81.25 210 ASP A C 1
ATOM 1604 O O . ASP A 1 210 ? 4.239 -5.641 24.867 1.00 81.25 210 ASP A O 1
ATOM 1608 N N . MET A 1 211 ? 4.140 -5.437 22.646 1.00 82.62 211 MET A N 1
ATOM 1609 C CA . MET A 1 211 ? 2.865 -6.148 22.521 1.00 82.62 211 MET A CA 1
ATOM 1610 C C . MET A 1 211 ? 2.984 -7.623 22.909 1.00 82.62 211 MET A C 1
ATOM 1612 O O . MET A 1 211 ? 2.096 -8.151 23.580 1.00 82.62 211 MET A O 1
ATOM 1616 N N . ALA A 1 212 ? 4.081 -8.298 22.554 1.00 73.88 212 ALA A N 1
ATOM 1617 C CA . ALA A 1 212 ? 4.335 -9.666 23.001 1.00 73.88 212 ALA A CA 1
ATOM 1618 C C . ALA A 1 212 ? 4.425 -9.744 24.534 1.00 73.88 212 ALA A C 1
ATOM 1620 O O . ALA A 1 212 ? 3.775 -10.595 25.144 1.00 73.88 212 ALA A O 1
ATOM 1621 N N . ALA A 1 213 ? 5.154 -8.821 25.170 1.00 71.12 213 ALA A N 1
ATOM 1622 C CA . ALA A 1 213 ? 5.241 -8.738 26.626 1.00 71.12 213 ALA A CA 1
ATOM 1623 C C . ALA A 1 213 ? 3.875 -8.443 27.271 1.00 71.12 213 ALA A C 1
ATOM 1625 O O . ALA A 1 213 ? 3.486 -9.107 28.235 1.00 71.12 213 ALA A O 1
ATOM 1626 N N . ALA A 1 214 ? 3.105 -7.505 26.712 1.00 68.62 214 ALA A N 1
ATOM 1627 C CA . ALA A 1 214 ? 1.761 -7.187 27.182 1.00 68.62 214 ALA A CA 1
ATOM 1628 C C . ALA A 1 214 ? 0.818 -8.394 27.074 1.00 68.62 214 ALA A C 1
ATOM 1630 O O . ALA A 1 214 ? 0.119 -8.700 28.035 1.00 68.62 214 ALA A O 1
ATOM 1631 N N . ASN A 1 215 ? 0.846 -9.130 25.959 1.00 68.19 215 ASN A N 1
ATOM 1632 C CA . ASN A 1 215 ? 0.048 -10.343 25.764 1.00 68.19 215 ASN A CA 1
ATOM 1633 C C . ASN A 1 215 ? 0.428 -11.472 26.740 1.00 68.19 215 ASN A C 1
ATOM 1635 O O . ASN A 1 215 ? -0.437 -12.256 27.127 1.00 68.19 215 ASN A O 1
ATOM 1639 N N . VAL A 1 216 ? 1.688 -11.554 27.187 1.00 62.03 216 VAL A N 1
ATOM 1640 C CA . VAL A 1 216 ? 2.098 -12.485 28.256 1.00 62.03 216 VAL A CA 1
ATOM 1641 C C . VAL A 1 216 ? 1.499 -12.079 29.604 1.00 62.03 216 VAL A C 1
ATOM 1643 O O . VAL A 1 216 ? 0.964 -12.934 30.309 1.00 62.03 216 VAL A O 1
ATOM 1646 N N . LEU A 1 217 ? 1.541 -10.788 29.949 1.00 55.78 217 LEU A N 1
ATOM 1647 C CA . LEU A 1 217 ? 0.995 -10.258 31.207 1.00 55.78 217 LEU A CA 1
ATOM 1648 C C . LEU A 1 217 ? -0.541 -10.312 31.260 1.00 55.78 217 LEU A C 1
ATOM 1650 O O . LEU A 1 217 ? -1.126 -10.459 32.333 1.00 55.78 217 LEU A O 1
ATOM 1654 N N . LEU A 1 218 ? -1.195 -10.224 30.102 1.00 53.25 218 LEU A N 1
ATOM 1655 C CA . LEU A 1 218 ? -2.649 -10.209 29.968 1.00 53.25 218 LEU A CA 1
ATOM 1656 C C . LEU A 1 218 ? -3.317 -11.568 30.238 1.00 53.25 218 LEU A C 1
ATOM 1658 O O . LEU A 1 218 ? -4.514 -11.610 30.512 1.00 53.25 218 LEU A O 1
ATOM 1662 N N . LYS A 1 219 ? -2.555 -12.673 30.243 1.00 40.47 219 LYS A N 1
ATOM 1663 C CA . LYS A 1 219 ? -3.039 -14.030 30.582 1.00 40.47 219 LYS A CA 1
ATOM 1664 C C . LYS A 1 219 ? -3.639 -14.151 32.000 1.00 40.47 219 LYS A C 1
ATOM 1666 O O . LYS A 1 219 ? -4.056 -15.232 32.388 1.00 40.47 219 LYS A O 1
ATOM 1671 N N . ALA A 1 220 ? -3.681 -13.059 32.767 1.00 34.59 220 ALA A N 1
ATOM 1672 C CA . ALA A 1 220 ? -4.175 -12.974 34.137 1.00 34.59 220 ALA A CA 1
ATOM 1673 C C . ALA A 1 220 ? -5.377 -12.013 34.336 1.00 34.59 220 ALA A C 1
ATOM 1675 O O . ALA A 1 220 ? -5.698 -11.703 35.484 1.00 34.59 220 ALA A O 1
ATOM 1676 N N . VAL A 1 221 ? -6.027 -11.507 33.272 1.00 36.34 221 VAL A N 1
ATOM 1677 C CA . VAL A 1 221 ? -7.052 -10.439 33.365 1.00 36.34 221 VAL A CA 1
ATOM 1678 C C . VAL A 1 221 ? -8.428 -10.888 32.844 1.00 36.34 221 VAL A C 1
ATOM 1680 O O . VAL A 1 221 ? -8.538 -11.410 31.740 1.00 36.34 221 VAL A O 1
ATOM 1683 N N . LEU A 1 222 ? -9.479 -10.648 33.642 1.00 40.62 222 LEU A N 1
ATOM 1684 C CA . LEU A 1 222 ? -10.898 -10.811 33.284 1.00 40.62 222 LEU A CA 1
ATOM 1685 C C . LEU A 1 222 ? -11.325 -9.794 32.212 1.00 40.62 222 LEU A C 1
ATOM 1687 O O . LEU A 1 222 ? -11.051 -8.602 32.345 1.00 40.62 222 LEU A O 1
ATOM 1691 N N . PHE A 1 223 ? -12.062 -10.244 31.197 1.00 48.50 223 PHE A N 1
ATOM 1692 C CA . PHE A 1 223 ? -12.518 -9.400 30.090 1.00 48.50 223 PHE A CA 1
ATOM 1693 C C . PHE A 1 223 ? -13.920 -8.835 30.349 1.00 48.50 223 PHE A C 1
ATOM 1695 O O . PHE A 1 223 ? -14.855 -9.582 30.629 1.00 48.50 223 PHE A O 1
ATOM 1702 N N . LYS A 1 224 ? -14.081 -7.512 30.233 1.00 60.16 224 LYS A N 1
ATOM 1703 C CA . LYS A 1 224 ? -15.349 -6.794 30.453 1.00 60.16 224 LYS A CA 1
ATOM 1704 C C . LYS A 1 224 ? -15.927 -6.233 29.150 1.00 60.16 224 LYS A C 1
ATOM 1706 O O . LYS A 1 224 ? -16.165 -5.035 29.037 1.00 60.16 224 LYS A O 1
ATOM 1711 N N . TYR A 1 225 ? -16.147 -7.082 28.150 1.00 66.31 225 TYR A N 1
ATOM 1712 C CA . TYR A 1 225 ? -16.812 -6.673 26.908 1.00 66.31 225 TYR A CA 1
ATOM 1713 C C . TYR A 1 225 ? -17.736 -7.777 26.362 1.00 66.31 225 TYR A C 1
ATOM 1715 O O . TYR A 1 225 ? -17.492 -8.959 26.611 1.00 66.31 225 TYR A O 1
ATOM 1723 N N . PRO A 1 226 ? -18.824 -7.421 25.652 1.00 76.44 226 PRO A N 1
ATOM 1724 C CA . PRO A 1 226 ? -19.733 -8.391 25.041 1.00 76.44 226 PRO A CA 1
ATOM 1725 C C . PRO A 1 226 ? -19.040 -9.173 23.914 1.00 76.44 226 PRO A C 1
ATOM 1727 O O . PRO A 1 226 ? -18.112 -8.654 23.306 1.00 76.44 226 PRO A O 1
ATOM 1730 N N . PRO A 1 227 ? -19.500 -10.391 23.571 1.00 73.12 227 PRO A N 1
ATOM 1731 C CA . PRO A 1 227 ? -18.851 -11.239 22.560 1.00 73.12 227 PRO A CA 1
ATOM 1732 C C . PRO A 1 227 ? -18.858 -10.643 21.144 1.00 73.12 227 PRO A C 1
ATOM 1734 O O . PRO A 1 227 ? -18.114 -11.095 20.277 1.00 73.12 227 PRO A O 1
ATOM 1737 N N . GLN A 1 228 ? -19.713 -9.655 20.893 1.00 85.06 228 GLN A N 1
ATOM 1738 C CA . GLN A 1 228 ? -19.797 -8.939 19.630 1.00 85.06 228 GLN A CA 1
ATOM 1739 C C . GLN A 1 228 ? -20.113 -7.474 19.914 1.00 85.06 228 GLN A C 1
ATOM 1741 O O . GLN A 1 228 ? -20.861 -7.162 20.847 1.00 85.06 228 GLN A O 1
ATOM 1746 N N . TRP A 1 229 ? -19.573 -6.583 19.091 1.00 92.50 229 TRP A N 1
ATOM 1747 C CA . TRP A 1 229 ? -19.886 -5.161 19.144 1.00 92.50 229 TRP A CA 1
ATOM 1748 C C . TRP A 1 229 ? -19.802 -4.534 17.754 1.00 92.50 229 TRP A C 1
ATOM 1750 O O . TRP A 1 229 ? -18.866 -4.808 17.004 1.00 92.50 229 TRP A O 1
ATOM 1760 N N . ASP A 1 230 ? -20.760 -3.670 17.414 1.00 96.00 230 ASP A N 1
ATOM 1761 C CA . ASP A 1 230 ? -20.778 -2.944 16.143 1.00 96.00 230 ASP A CA 1
ATOM 1762 C C . ASP A 1 230 ? -21.349 -1.529 16.322 1.00 96.00 230 ASP A C 1
ATOM 1764 O O . ASP A 1 230 ? -22.555 -1.341 16.487 1.00 96.00 230 ASP A O 1
ATOM 1768 N N . TRP A 1 231 ? -20.487 -0.509 16.241 1.00 97.00 231 TRP A N 1
ATOM 1769 C CA . TRP A 1 231 ? -20.903 0.896 16.354 1.00 97.00 231 TRP A CA 1
ATOM 1770 C C . TRP A 1 231 ? -21.811 1.391 15.216 1.00 97.00 231 TRP A C 1
ATOM 1772 O O . TRP A 1 231 ? -22.390 2.473 15.335 1.00 97.00 231 TRP A O 1
ATOM 1782 N N . ARG A 1 232 ? -22.001 0.618 14.137 1.00 95.88 232 ARG A N 1
ATOM 1783 C CA . ARG A 1 232 ? -23.009 0.921 13.106 1.00 95.88 232 ARG A CA 1
ATOM 1784 C C . ARG A 1 232 ? -24.431 0.637 13.579 1.00 95.88 232 ARG A C 1
ATOM 1786 O O . ARG A 1 232 ? -25.371 1.174 12.997 1.00 95.88 232 ARG A O 1
ATOM 1793 N N . ASN A 1 233 ? -24.594 -0.197 14.607 1.00 92.81 233 ASN A N 1
ATOM 1794 C CA . ASN A 1 233 ? -25.893 -0.571 15.144 1.00 92.81 233 ASN A CA 1
ATOM 1795 C C . ASN A 1 233 ? -25.824 -0.850 16.654 1.00 92.81 233 ASN A C 1
ATOM 1797 O O . ASN A 1 233 ? -25.763 -1.997 17.093 1.00 92.81 233 ASN A O 1
ATOM 1801 N N . VAL A 1 234 ? -25.908 0.213 17.452 1.00 90.94 234 VAL A N 1
ATOM 1802 C CA . VAL A 1 234 ? -26.100 0.123 18.904 1.00 90.94 234 VAL A CA 1
ATOM 1803 C C . VAL A 1 234 ? -27.547 0.484 19.210 1.00 90.94 234 VAL A C 1
ATOM 1805 O O . VAL A 1 234 ? -27.941 1.647 19.117 1.00 90.94 234 VAL A O 1
ATOM 1808 N N . SER A 1 235 ? -28.364 -0.523 19.527 1.00 88.62 235 SER A N 1
ATOM 1809 C CA . SER A 1 235 ? -29.807 -0.361 19.777 1.00 88.62 235 SER A CA 1
ATOM 1810 C C . SER A 1 235 ? -30.543 0.375 18.642 1.00 88.62 235 SER A C 1
ATOM 1812 O O . SER A 1 235 ? -31.370 1.251 18.894 1.00 88.62 235 SER A O 1
ATOM 1814 N N . GLY A 1 236 ? -30.215 0.058 17.383 1.00 89.75 236 GLY A N 1
ATOM 1815 C CA . GLY A 1 236 ? -30.810 0.679 16.194 1.00 89.75 236 GLY A CA 1
ATOM 1816 C C . GLY A 1 236 ? -30.192 2.020 15.781 1.00 89.75 236 GLY A C 1
ATOM 1817 O O . GLY A 1 236 ? -30.673 2.639 14.835 1.00 89.75 236 GLY A O 1
ATOM 1818 N N . LYS A 1 237 ? -29.142 2.489 16.468 1.00 92.25 237 LYS A N 1
ATOM 1819 C CA . LYS A 1 237 ? -28.465 3.763 16.180 1.00 92.25 237 LYS A CA 1
ATOM 1820 C C . LYS A 1 237 ? -27.071 3.548 15.589 1.00 92.25 237 LYS A C 1
ATOM 1822 O O . LYS A 1 237 ? -26.318 2.703 16.067 1.00 92.25 237 LYS A O 1
ATOM 1827 N N . ASN A 1 238 ? -26.716 4.365 14.596 1.00 95.75 238 ASN A N 1
ATOM 1828 C CA . ASN A 1 238 ? -25.400 4.359 13.956 1.00 95.75 238 ASN A CA 1
ATOM 1829 C C . ASN A 1 238 ? -24.524 5.509 14.477 1.00 95.75 238 ASN A C 1
ATOM 1831 O O . ASN A 1 238 ? -24.830 6.687 14.274 1.00 95.75 238 ASN A O 1
ATOM 1835 N N . PHE A 1 239 ? -23.408 5.160 15.112 1.00 96.50 239 PHE A N 1
ATOM 1836 C CA . PHE A 1 239 ? -22.450 6.105 15.681 1.00 96.50 239 PHE A CA 1
ATOM 1837 C C . PHE A 1 239 ? -21.234 6.370 14.786 1.00 96.50 239 PHE A C 1
ATOM 1839 O O . PHE A 1 239 ? -20.361 7.140 15.169 1.00 96.50 239 PHE A O 1
ATOM 1846 N N . LEU A 1 240 ? -21.182 5.803 13.580 1.00 97.38 240 LEU A N 1
ATOM 1847 C CA . LEU A 1 240 ? -20.166 6.134 12.582 1.00 97.38 240 LEU A CA 1
ATOM 1848 C C . LEU A 1 240 ? -20.646 7.246 11.641 1.00 97.38 240 LEU A C 1
ATOM 1850 O O . LEU A 1 240 ? -21.845 7.492 11.481 1.00 97.38 240 LEU A O 1
ATOM 1854 N N . THR A 1 241 ? -19.686 7.924 11.022 1.00 96.81 241 THR A N 1
ATOM 1855 C CA . THR A 1 241 ? -19.872 8.844 9.889 1.00 96.81 241 THR A CA 1
ATOM 1856 C C . THR A 1 241 ? -19.699 8.100 8.567 1.00 96.81 241 THR A C 1
ATOM 1858 O O . THR A 1 241 ? -19.219 6.959 8.542 1.00 96.81 241 THR A O 1
ATOM 1861 N N . SER A 1 242 ? -20.055 8.728 7.445 1.00 95.19 242 SER A N 1
ATOM 1862 C CA . SER A 1 242 ? -19.861 8.141 6.114 1.00 95.19 242 SER A CA 1
ATOM 1863 C C . SER A 1 242 ? -18.395 7.807 5.826 1.00 95.19 242 SER A C 1
ATOM 1865 O O . SER A 1 242 ? -17.480 8.470 6.315 1.00 95.19 242 SER A O 1
ATOM 1867 N N . VAL A 1 243 ? -18.159 6.768 5.020 1.00 96.88 243 VAL A N 1
ATOM 1868 C CA . VAL A 1 243 ? -16.830 6.511 4.445 1.00 96.88 243 VAL A CA 1
ATOM 1869 C C . VAL A 1 243 ? -16.443 7.652 3.504 1.00 96.88 243 VAL A C 1
ATOM 1871 O O . VAL A 1 243 ? -17.278 8.108 2.720 1.00 96.88 243 VAL A O 1
ATOM 1874 N N . LYS A 1 244 ? -15.181 8.079 3.605 1.00 97.19 244 LYS A N 1
ATOM 1875 C CA . LYS A 1 244 ? -14.540 9.104 2.774 1.00 97.19 244 LYS A CA 1
ATOM 1876 C C . LYS A 1 244 ? -13.480 8.468 1.855 1.00 97.19 244 LYS A C 1
ATOM 1878 O O . LYS A 1 244 ? -13.298 7.248 1.864 1.00 97.19 244 LYS A O 1
ATOM 1883 N N . ASP A 1 245 ? -12.803 9.280 1.049 1.00 95.25 245 ASP A N 1
ATOM 1884 C CA . ASP A 1 245 ? -11.818 8.828 0.064 1.00 95.25 245 ASP A CA 1
ATOM 1885 C C . ASP A 1 245 ? -10.524 9.652 0.145 1.00 95.25 245 ASP A C 1
ATOM 1887 O O . ASP A 1 245 ? -10.542 10.863 -0.074 1.00 95.25 245 ASP A O 1
ATOM 1891 N N . GLN A 1 246 ? -9.405 8.989 0.444 1.00 94.81 246 GLN A N 1
ATOM 1892 C CA . GLN A 1 246 ? -8.067 9.594 0.462 1.00 94.81 246 GLN A CA 1
ATOM 1893 C C . GLN A 1 246 ? -7.452 9.760 -0.942 1.00 94.81 246 GLN A C 1
ATOM 1895 O O . GLN A 1 246 ? -6.339 10.269 -1.090 1.00 94.81 246 GLN A O 1
ATOM 1900 N N . GLN A 1 247 ? -8.155 9.315 -1.986 1.00 91.38 247 GLN A N 1
ATOM 1901 C CA . GLN A 1 247 ? -7.786 9.480 -3.388 1.00 91.38 247 GLN A CA 1
ATOM 1902 C C . GLN A 1 247 ? -6.369 8.961 -3.677 1.00 91.38 247 GLN A C 1
ATOM 1904 O O . GLN A 1 247 ? -6.085 7.782 -3.491 1.00 91.38 247 GLN A O 1
ATOM 1909 N N . THR A 1 248 ? -5.464 9.823 -4.143 1.00 87.81 248 THR A N 1
ATOM 1910 C CA . THR A 1 248 ? -4.094 9.467 -4.538 1.00 87.81 248 THR A CA 1
ATOM 1911 C C . THR A 1 248 ? -3.054 9.775 -3.458 1.00 87.81 248 THR A C 1
ATOM 1913 O O . THR A 1 248 ? -1.860 9.629 -3.709 1.00 87.81 248 THR A O 1
ATOM 1916 N N . CYS A 1 249 ? -3.464 10.245 -2.278 1.00 91.56 249 CYS A N 1
ATOM 1917 C CA . CYS A 1 249 ? -2.555 10.674 -1.220 1.00 91.56 249 CYS A CA 1
ATOM 1918 C C . CYS A 1 249 ? -2.396 9.597 -0.136 1.00 91.56 249 CYS A C 1
ATOM 1920 O O . CYS A 1 249 ? -3.378 9.011 0.327 1.00 91.56 249 CYS A O 1
ATOM 1922 N N . GLY A 1 250 ? -1.165 9.361 0.327 1.00 95.62 250 GLY A N 1
ATOM 1923 C CA . GLY A 1 250 ? -0.856 8.490 1.468 1.00 95.62 250 GLY A CA 1
ATOM 1924 C C . GLY A 1 250 ? -1.302 9.052 2.827 1.00 95.62 250 GLY A C 1
ATOM 1925 O O . GLY A 1 250 ? -0.514 9.106 3.760 1.00 95.62 250 GLY A O 1
ATOM 1926 N N . SER A 1 251 ? -2.551 9.492 2.979 1.00 97.69 251 SER A N 1
ATOM 1927 C CA . SER A 1 251 ? -3.036 10.166 4.196 1.00 97.69 251 SER A CA 1
ATOM 1928 C C . SER A 1 251 ? -3.898 9.298 5.114 1.00 97.69 251 SER A C 1
ATOM 1930 O O . SER A 1 251 ? -4.590 9.828 5.981 1.00 97.69 251 SER A O 1
ATOM 1932 N N . CYS A 1 252 ? -3.866 7.974 4.949 1.00 98.44 252 CYS A N 1
ATOM 1933 C CA . CYS A 1 252 ? -4.675 7.012 5.710 1.00 98.44 252 CYS A CA 1
ATOM 1934 C C . CYS A 1 252 ? -4.673 7.226 7.236 1.00 98.44 252 CYS A C 1
ATOM 1936 O O . CYS A 1 252 ? -5.708 7.070 7.879 1.00 98.44 252 CYS A O 1
ATOM 1938 N N . VAL A 1 253 ? -3.548 7.655 7.821 1.00 98.75 253 VAL A N 1
ATOM 1939 C CA . VAL A 1 253 ? -3.430 7.925 9.265 1.00 98.75 253 VAL A CA 1
ATOM 1940 C C . VAL A 1 253 ? -4.380 9.039 9.709 1.00 98.75 253 VAL A C 1
ATOM 1942 O O . VAL A 1 253 ? -5.072 8.886 10.715 1.00 98.75 253 VAL A O 1
ATOM 1945 N N . ALA A 1 254 ? -4.462 10.135 8.948 1.00 98.69 254 ALA A N 1
ATOM 1946 C CA . ALA A 1 254 ? -5.370 11.238 9.252 1.00 98.69 254 ALA A CA 1
ATOM 1947 C C . ALA A 1 254 ? -6.838 10.799 9.134 1.00 98.69 254 ALA A C 1
ATOM 1949 O O . ALA A 1 254 ? -7.626 11.087 10.030 1.00 98.69 254 ALA A O 1
ATOM 1950 N N . PHE A 1 255 ? -7.186 10.025 8.098 1.00 98.75 255 PHE A N 1
ATOM 1951 C CA . PHE A 1 255 ? -8.539 9.476 7.924 1.00 98.75 255 PHE A CA 1
ATOM 1952 C C . PHE A 1 255 ? -8.944 8.540 9.061 1.00 98.75 255 PHE A C 1
ATOM 1954 O O . PHE A 1 255 ? -10.053 8.649 9.581 1.00 98.75 255 PHE A O 1
ATOM 1961 N N . ALA A 1 256 ? -8.060 7.630 9.472 1.00 98.75 256 ALA A N 1
ATOM 1962 C CA . ALA A 1 256 ? -8.348 6.703 10.559 1.00 98.75 256 ALA A CA 1
ATOM 1963 C C . ALA A 1 256 ? -8.576 7.447 11.886 1.00 98.75 256 ALA A C 1
ATOM 1965 O O . ALA A 1 256 ? -9.533 7.152 12.607 1.00 98.75 256 ALA A O 1
ATOM 1966 N N . ILE A 1 257 ? -7.742 8.452 12.174 1.00 98.75 257 ILE A N 1
ATOM 1967 C CA . ILE A 1 257 ? -7.856 9.299 13.367 1.00 98.75 257 ILE A CA 1
ATOM 1968 C C . ILE A 1 257 ? -9.131 10.151 13.334 1.00 98.75 257 ILE A C 1
ATOM 1970 O O . ILE A 1 257 ? -9.862 10.162 14.326 1.00 98.75 257 ILE A O 1
ATOM 1974 N N . CYS A 1 258 ? -9.440 10.815 12.214 1.00 98.69 258 CYS A N 1
ATOM 1975 C CA . CYS A 1 258 ? -10.673 11.590 12.061 1.00 98.69 258 CYS A CA 1
ATOM 1976 C C . CYS A 1 258 ? -11.908 10.698 12.214 1.00 98.69 258 CYS A C 1
ATOM 1978 O O . CYS A 1 258 ? -12.788 11.030 13.000 1.00 98.69 258 CYS A O 1
ATOM 1980 N N . ALA A 1 259 ? -11.942 9.523 11.579 1.00 98.56 259 ALA A N 1
ATOM 1981 C CA . ALA A 1 259 ? -13.063 8.591 11.702 1.00 98.56 259 ALA A CA 1
ATOM 1982 C C . ALA A 1 259 ? -13.300 8.129 13.153 1.00 98.56 259 ALA A C 1
ATOM 1984 O O . ALA A 1 259 ? -14.450 8.035 13.590 1.00 98.56 259 ALA A O 1
ATOM 1985 N N . ALA A 1 260 ? -12.234 7.847 13.910 1.00 98.50 260 ALA A N 1
ATOM 1986 C CA . ALA A 1 260 ? -12.344 7.487 15.323 1.00 98.50 260 ALA A CA 1
ATOM 1987 C C . ALA A 1 260 ? -12.798 8.678 16.190 1.00 98.50 260 ALA A C 1
ATOM 1989 O O . ALA A 1 260 ? -13.671 8.514 17.043 1.00 98.50 260 ALA A O 1
ATOM 1990 N N . ALA A 1 261 ? -12.265 9.880 15.950 1.00 98.06 261 ALA A N 1
ATOM 1991 C CA . ALA A 1 261 ? -12.642 11.100 16.667 1.00 98.06 261 ALA A CA 1
ATOM 1992 C C . ALA A 1 261 ? -14.094 11.531 16.381 1.00 98.06 261 ALA A C 1
ATOM 1994 O O . ALA A 1 261 ? -14.831 11.883 17.300 1.00 98.06 261 ALA A O 1
ATOM 1995 N N . GLU A 1 262 ? -14.538 11.459 15.129 1.00 98.06 262 GLU A N 1
ATOM 1996 C CA . GLU A 1 262 ? -15.921 11.713 14.719 1.00 98.06 262 GLU A CA 1
ATOM 1997 C C . GLU A 1 262 ? -16.895 10.765 15.425 1.00 98.06 262 GLU A C 1
ATOM 1999 O O . GLU A 1 262 ? -17.880 11.210 16.018 1.00 98.06 262 GLU A O 1
ATOM 2004 N N . ALA A 1 263 ? -16.594 9.462 15.421 1.00 97.50 263 ALA A N 1
ATOM 2005 C CA . ALA A 1 263 ? -17.402 8.474 16.126 1.00 97.50 263 ALA A CA 1
ATOM 2006 C C . ALA A 1 263 ? -17.413 8.735 17.637 1.00 97.50 263 ALA A C 1
ATOM 2008 O O . ALA A 1 263 ? -18.477 8.730 18.254 1.00 97.50 263 ALA A O 1
ATOM 2009 N N . ARG A 1 264 ? -16.252 9.045 18.230 1.00 95.31 264 ARG A N 1
ATOM 2010 C CA . ARG A 1 264 ? -16.144 9.394 19.651 1.00 95.31 264 ARG A CA 1
ATOM 2011 C C . ARG A 1 264 ? -17.020 10.592 20.007 1.00 95.31 264 ARG A C 1
ATOM 2013 O O . ARG A 1 264 ? -17.736 10.530 20.998 1.00 95.31 264 ARG A O 1
ATOM 2020 N N . LYS A 1 265 ? -17.045 11.630 19.167 1.00 94.31 265 LYS A N 1
ATOM 2021 C CA . LYS A 1 265 ? -17.890 12.816 19.364 1.00 94.31 265 LYS A CA 1
ATOM 2022 C C . LYS A 1 265 ? -19.380 12.467 19.397 1.00 94.31 265 LYS A C 1
ATOM 2024 O O . LYS A 1 265 ? -20.083 12.949 20.279 1.00 94.31 265 LYS A O 1
ATOM 2029 N N . LYS A 1 266 ? -19.843 11.592 18.494 1.00 94.88 266 LYS A N 1
ATOM 2030 C CA . LYS A 1 266 ? -21.231 11.086 18.483 1.00 94.88 266 LYS A CA 1
ATOM 2031 C C . LYS A 1 266 ? -21.548 10.224 19.710 1.00 94.88 266 LYS A C 1
ATOM 2033 O O . LYS A 1 266 ? -22.667 10.256 20.215 1.00 94.88 266 LYS A O 1
ATOM 2038 N N . ILE A 1 267 ? -20.583 9.424 20.169 1.00 93.88 267 ILE A N 1
ATOM 2039 C CA . ILE A 1 267 ? -20.729 8.542 21.337 1.00 93.88 267 ILE A CA 1
ATOM 2040 C C . ILE A 1 267 ? -20.776 9.364 22.630 1.00 93.88 267 ILE A C 1
ATOM 2042 O O . ILE A 1 267 ? -21.646 9.128 23.463 1.00 93.88 267 ILE A O 1
ATOM 2046 N N . ASP A 1 268 ? -19.903 10.357 22.790 1.00 89.69 268 ASP A N 1
ATOM 2047 C CA . ASP A 1 268 ? -19.848 11.209 23.986 1.00 89.69 268 ASP A CA 1
ATOM 2048 C C . ASP A 1 268 ? -21.108 12.046 24.168 1.00 89.69 268 ASP A C 1
ATOM 2050 O O . ASP A 1 268 ? -21.621 12.162 25.280 1.00 89.69 268 ASP A O 1
ATOM 2054 N N . SER A 1 269 ? -21.634 12.593 23.072 1.00 88.88 269 SER A N 1
ATOM 2055 C CA . SER A 1 269 ? -22.891 13.343 23.088 1.00 88.88 269 SER A CA 1
ATOM 2056 C C . SER A 1 269 ? -24.126 12.444 23.171 1.00 88.88 269 SER A C 1
ATOM 2058 O O . SER A 1 269 ? -25.213 12.936 23.453 1.00 88.88 269 SER A O 1
ATOM 2060 N N . GLN A 1 270 ? -23.984 11.134 22.920 1.00 90.25 270 GLN A N 1
ATOM 2061 C CA . GLN A 1 270 ? -25.093 10.191 22.710 1.00 90.25 270 GLN A CA 1
ATOM 2062 C C . GLN A 1 270 ? -26.037 10.597 21.554 1.00 90.25 270 GLN A C 1
ATOM 2064 O O . GLN A 1 270 ? -27.160 10.090 21.439 1.00 90.25 270 GLN A O 1
ATOM 2069 N N . GLU A 1 271 ? -25.578 11.459 20.643 1.00 90.38 271 GLU A N 1
ATOM 2070 C CA . GLU A 1 271 ? -26.351 11.969 19.513 1.00 90.38 271 GLU A CA 1
ATOM 2071 C C . GLU A 1 271 ? -25.926 11.298 18.202 1.00 90.38 271 GLU A C 1
ATOM 2073 O O . GLU A 1 271 ? -25.172 11.836 17.391 1.00 90.38 271 GLU A O 1
ATOM 2078 N N . ALA A 1 272 ? -26.478 10.113 17.939 1.00 88.69 272 ALA A N 1
ATOM 2079 C CA . ALA A 1 272 ? -26.221 9.372 16.700 1.00 88.69 272 ALA A CA 1
ATOM 2080 C C . ALA A 1 272 ? -26.595 10.140 15.410 1.00 88.69 272 ALA A C 1
ATOM 2082 O O . ALA A 1 272 ? -26.081 9.818 14.340 1.00 88.69 272 ALA A O 1
ATOM 2083 N N . GLY A 1 273 ? -27.471 11.148 15.504 1.00 88.50 273 GLY A N 1
ATOM 2084 C CA . GLY A 1 273 ? -27.850 12.020 14.388 1.00 88.50 273 GLY A CA 1
ATOM 2085 C C . GLY A 1 273 ? -26.816 13.097 14.043 1.00 88.50 273 GLY A C 1
ATOM 2086 O O . GLY A 1 273 ? -26.903 13.682 12.966 1.00 88.50 273 GLY A O 1
ATOM 2087 N N . GLN A 1 274 ? -25.828 13.354 14.911 1.00 90.50 274 GLN A N 1
ATOM 2088 C CA . GLN A 1 274 ? -24.729 14.259 14.579 1.00 90.50 274 GLN A CA 1
ATOM 2089 C C . GLN A 1 274 ? -23.921 13.706 13.397 1.00 90.50 274 GLN A C 1
ATOM 2091 O O . GLN A 1 274 ? -23.668 12.500 13.297 1.00 90.50 274 GLN A O 1
ATOM 2096 N N . ASN A 1 275 ? -23.474 14.609 12.527 1.00 93.19 275 ASN A N 1
ATOM 2097 C CA . ASN A 1 275 ? -22.601 14.293 11.401 1.00 93.19 275 ASN A CA 1
ATOM 2098 C C . ASN A 1 275 ? -21.338 15.166 11.449 1.00 93.19 275 ASN A C 1
ATOM 2100 O O . ASN A 1 275 ? -21.203 16.082 10.638 1.00 93.19 275 ASN A O 1
ATOM 2104 N N . PRO A 1 276 ? -20.456 14.963 12.447 1.00 95.31 276 PRO A N 1
ATOM 2105 C CA . PRO A 1 276 ? -19.173 15.645 12.458 1.00 95.31 276 PRO A CA 1
ATOM 2106 C C . PRO A 1 276 ? -18.381 15.232 11.217 1.00 95.31 276 PRO A C 1
ATOM 2108 O O . PRO A 1 276 ? -18.297 14.050 10.907 1.00 95.31 276 PRO A O 1
ATOM 2111 N N . ASP A 1 277 ? -17.824 16.213 10.523 1.00 97.25 277 ASP A N 1
ATOM 2112 C CA . ASP A 1 277 ? -17.034 16.010 9.314 1.00 97.25 277 ASP A CA 1
ATOM 2113 C C . ASP A 1 277 ? -15.713 16.739 9.528 1.00 97.25 277 ASP A C 1
ATOM 2115 O O . ASP A 1 277 ? -15.625 17.941 9.306 1.00 97.25 277 ASP A O 1
ATOM 2119 N N . LEU A 1 278 ? -14.744 16.062 10.143 1.00 98.19 278 LEU A N 1
ATOM 2120 C CA . LEU A 1 278 ? -13.450 16.640 10.502 1.00 98.19 278 LEU A CA 1
ATOM 2121 C C . LEU A 1 278 ? -12.535 16.701 9.281 1.00 98.19 278 LEU A C 1
ATOM 2123 O O . LEU A 1 278 ? -12.546 15.788 8.465 1.00 98.19 278 LEU A O 1
ATOM 2127 N N . SER A 1 279 ? -11.699 17.736 9.202 1.00 98.31 279 SER A N 1
ATOM 2128 C CA . SER A 1 279 ? -10.732 17.887 8.118 1.00 98.31 279 SER A CA 1
ATOM 2129 C C . SER A 1 279 ? -9.555 16.932 8.296 1.00 98.31 279 SER A C 1
ATOM 2131 O O . SER A 1 279 ? -8.704 17.112 9.178 1.00 98.31 279 SER A O 1
ATOM 2133 N N . GLU A 1 280 ? -9.454 15.926 7.431 1.00 98.56 280 GLU A N 1
ATOM 2134 C CA . GLU A 1 280 ? -8.257 15.090 7.357 1.00 98.56 280 GLU A CA 1
ATOM 2135 C C . GLU A 1 280 ? -7.055 15.879 6.852 1.00 98.56 280 GLU A C 1
ATOM 2137 O O . GLU A 1 280 ? -5.935 15.629 7.287 1.00 98.56 280 GLU A O 1
ATOM 2142 N N . TRP A 1 281 ? -7.265 16.835 5.947 1.00 97.56 281 TRP A N 1
ATOM 2143 C CA . TRP A 1 281 ? -6.175 17.567 5.305 1.00 97.56 281 TRP A CA 1
ATOM 2144 C C . TRP A 1 281 ? -5.463 18.516 6.254 1.00 97.56 281 TRP A C 1
ATOM 2146 O O . TRP A 1 281 ? -4.231 18.522 6.302 1.00 97.56 281 TRP A O 1
ATOM 2156 N N . PHE A 1 282 ? -6.218 19.250 7.072 1.00 97.62 282 PHE A N 1
ATOM 2157 C CA . PHE A 1 282 ? -5.630 20.093 8.104 1.00 97.62 282 PHE A CA 1
ATOM 2158 C C . PHE A 1 282 ? -4.822 19.250 9.091 1.00 97.62 282 PHE A C 1
ATOM 2160 O O . PHE A 1 282 ? -3.671 19.575 9.392 1.00 97.62 282 PHE A O 1
ATOM 2167 N N . LEU A 1 283 ? -5.399 18.139 9.560 1.00 98.12 283 LEU A N 1
ATOM 2168 C CA . LEU A 1 283 ? -4.718 17.232 10.475 1.00 98.12 283 LEU A CA 1
ATOM 2169 C C . LEU A 1 283 ? -3.441 16.667 9.838 1.00 98.12 283 LEU A C 1
ATOM 2171 O O . LEU A 1 283 ? -2.376 16.741 10.446 1.00 98.12 283 LEU A O 1
ATOM 2175 N N . PHE A 1 284 ? -3.533 16.188 8.596 1.00 97.56 284 PHE A N 1
ATOM 2176 C CA . PHE A 1 284 ? -2.429 15.605 7.840 1.00 97.56 284 PHE A CA 1
ATOM 2177 C C . PHE A 1 284 ? -1.254 16.574 7.687 1.00 97.56 284 PHE A C 1
ATOM 2179 O O . PHE A 1 284 ? -0.118 16.212 7.984 1.00 97.56 284 PHE A O 1
ATOM 2186 N N . GLN A 1 285 ? -1.522 17.827 7.314 1.00 93.38 285 GLN A N 1
ATOM 2187 C CA . GLN A 1 285 ? -0.492 18.861 7.195 1.00 93.38 285 GLN A CA 1
ATOM 2188 C C . GLN A 1 285 ? 0.168 19.185 8.541 1.00 93.38 285 GLN A C 1
ATOM 2190 O O . GLN A 1 285 ? 1.389 19.315 8.622 1.00 93.38 285 GLN A O 1
ATOM 2195 N N . ARG A 1 286 ? -0.621 19.311 9.617 1.00 95.00 286 ARG A N 1
ATOM 2196 C CA . ARG A 1 286 ? -0.097 19.627 10.959 1.00 95.00 286 ARG A CA 1
ATOM 2197 C C . ARG A 1 286 ? 0.644 18.459 11.599 1.00 95.00 286 ARG A C 1
ATOM 2199 O O . ARG A 1 286 ? 1.562 18.692 12.379 1.00 95.00 286 ARG A O 1
ATOM 2206 N N . GLY A 1 287 ? 0.280 17.231 11.245 1.00 92.56 287 GLY A N 1
ATOM 2207 C CA . GLY A 1 287 ? 0.977 16.009 11.635 1.00 92.56 287 GLY A CA 1
ATOM 2208 C C . GLY A 1 287 ? 2.232 15.711 10.811 1.00 92.56 287 GLY A C 1
ATOM 2209 O O . GLY A 1 287 ? 2.829 14.659 11.018 1.00 92.56 287 GLY A O 1
ATOM 2210 N N . GLY A 1 288 ? 2.634 16.596 9.889 1.00 90.44 288 GLY A N 1
ATOM 2211 C CA . GLY A 1 288 ? 3.839 16.427 9.069 1.00 90.44 288 GLY A CA 1
ATOM 2212 C C . GLY A 1 288 ? 3.697 15.403 7.941 1.00 90.44 288 GLY A C 1
ATOM 2213 O O . GLY A 1 288 ? 4.693 14.834 7.504 1.00 90.44 288 GLY A O 1
ATOM 2214 N N . GLY A 1 289 ? 2.472 15.135 7.491 1.00 92.38 289 GLY A N 1
ATOM 2215 C CA . GLY A 1 289 ? 2.198 14.172 6.434 1.00 92.38 289 GLY A CA 1
ATOM 2216 C C . GLY A 1 289 ? 2.624 14.642 5.044 1.00 92.38 289 GLY A C 1
ATOM 2217 O O . GLY A 1 289 ? 2.552 15.824 4.706 1.00 92.38 289 GLY A O 1
ATOM 2218 N N . SER A 1 290 ? 3.024 13.685 4.212 1.00 93.62 290 SER A N 1
ATOM 2219 C CA . SER A 1 290 ? 3.325 13.879 2.794 1.00 93.62 290 SER A CA 1
ATOM 2220 C C . SER A 1 290 ? 2.595 12.833 1.964 1.00 93.62 290 SER A C 1
ATOM 2222 O O . SER A 1 290 ? 2.587 11.656 2.309 1.00 93.62 290 SER A O 1
ATOM 2224 N N . CYS A 1 291 ? 1.996 13.222 0.839 1.00 89.19 291 CYS A N 1
ATOM 2225 C CA . CYS A 1 291 ? 1.259 12.264 0.014 1.00 89.19 291 CYS A CA 1
ATOM 2226 C C . CYS A 1 291 ? 2.136 11.139 -0.556 1.00 89.19 291 CYS A C 1
ATOM 2228 O O . CYS A 1 291 ? 1.595 10.075 -0.847 1.00 89.19 291 CYS A O 1
ATOM 2230 N N . SER A 1 292 ? 3.448 11.360 -0.712 1.00 86.69 292 SER A N 1
ATOM 2231 C CA . SER A 1 292 ? 4.378 10.371 -1.271 1.00 86.69 292 SER A CA 1
ATOM 2232 C C . SER A 1 292 ? 4.994 9.445 -0.225 1.00 86.69 292 SER A C 1
ATOM 2234 O O . SER A 1 292 ? 5.272 8.295 -0.541 1.00 86.69 292 SER A O 1
ATOM 2236 N N . THR A 1 293 ? 5.230 9.934 0.995 1.00 87.31 293 THR A N 1
ATOM 2237 C CA . THR A 1 293 ? 5.894 9.162 2.064 1.00 87.31 293 THR A CA 1
ATOM 2238 C C . THR A 1 293 ? 4.957 8.785 3.205 1.00 87.31 293 THR A C 1
ATOM 2240 O O . THR A 1 293 ? 5.316 7.977 4.049 1.00 87.31 293 THR A O 1
ATOM 2243 N N . GLY A 1 294 ? 3.753 9.348 3.242 1.00 94.81 294 GLY A N 1
ATOM 2244 C CA . GLY A 1 294 ? 2.776 9.098 4.285 1.00 94.81 294 GLY A CA 1
ATOM 2245 C C . GLY A 1 294 ? 3.011 9.905 5.558 1.00 94.81 294 GLY A C 1
ATOM 2246 O O . GLY A 1 294 ? 3.449 11.057 5.521 1.00 94.81 294 GLY A O 1
ATOM 2247 N N . SER A 1 295 ? 2.644 9.312 6.691 1.00 95.88 295 SER A N 1
ATOM 2248 C CA . SER A 1 295 ? 2.774 9.898 8.026 1.00 95.88 295 SER A CA 1
ATOM 2249 C C . SER A 1 295 ? 2.834 8.818 9.108 1.00 95.88 295 SER A C 1
ATOM 2251 O O . SER A 1 295 ? 2.452 7.673 8.871 1.00 95.88 295 SER A O 1
ATOM 2253 N N . GLN A 1 296 ? 3.267 9.204 10.307 1.00 95.44 296 GLN A N 1
ATOM 2254 C CA . GLN A 1 296 ? 3.352 8.333 11.484 1.00 95.44 296 GLN A CA 1
ATOM 2255 C C . GLN A 1 296 ? 2.215 8.639 12.476 1.00 95.44 296 GLN A C 1
ATOM 2257 O O . GLN A 1 296 ? 1.684 9.754 12.504 1.00 95.44 296 GLN A O 1
ATOM 2262 N N . PHE A 1 297 ? 1.861 7.688 13.349 1.00 96.44 297 PHE A N 1
ATOM 2263 C CA . PHE A 1 297 ? 0.780 7.880 14.329 1.00 96.44 297 PHE A CA 1
ATOM 2264 C C . PHE A 1 297 ? 1.077 8.984 15.355 1.00 96.44 297 PHE A C 1
ATOM 2266 O O . PHE A 1 297 ? 0.221 9.831 15.606 1.00 96.44 297 PHE A O 1
ATOM 2273 N N . ASN A 1 298 ? 2.275 9.000 15.953 1.00 93.88 298 ASN A N 1
ATOM 2274 C CA . ASN A 1 298 ? 2.576 9.890 17.083 1.00 93.88 298 ASN A CA 1
ATOM 2275 C C . ASN A 1 298 ? 2.518 11.390 16.725 1.00 93.88 298 ASN A C 1
ATOM 2277 O O . ASN A 1 298 ? 1.871 12.139 17.467 1.00 93.88 298 ASN A O 1
ATOM 2281 N N . PRO A 1 299 ? 3.118 11.864 15.612 1.00 93.62 299 PRO A N 1
ATOM 2282 C CA . PRO A 1 299 ? 2.976 13.256 15.181 1.00 93.62 299 PRO A CA 1
ATOM 2283 C C . PRO A 1 299 ? 1.523 13.630 14.877 1.00 93.62 299 PRO A C 1
ATOM 2285 O O . PRO A 1 299 ? 1.064 14.696 15.282 1.00 93.62 299 PRO A O 1
ATOM 2288 N N . MET A 1 300 ? 0.770 12.728 14.241 1.00 96.69 300 MET A N 1
ATOM 2289 C CA . MET A 1 300 ? -0.626 12.965 13.872 1.00 96.69 300 MET A CA 1
ATOM 2290 C C . MET A 1 300 ? -1.547 13.058 15.098 1.00 96.69 300 MET A C 1
ATOM 2292 O O . MET A 1 300 ? -2.347 13.984 15.219 1.00 96.69 300 MET A O 1
ATOM 2296 N N . LEU A 1 301 ? -1.398 12.145 16.061 1.00 97.31 301 LEU A N 1
ATOM 2297 C CA . LEU A 1 301 ? -2.127 12.184 17.333 1.00 97.31 301 LEU A CA 1
ATOM 2298 C C . LEU A 1 301 ? -1.747 13.416 18.167 1.00 97.31 301 LEU A C 1
ATOM 2300 O O . LEU A 1 301 ? -2.598 14.006 18.836 1.00 97.31 301 LEU A O 1
ATOM 2304 N N . SER A 1 302 ? -0.482 13.841 18.098 1.00 95.12 302 SER A N 1
ATOM 2305 C CA . SER A 1 302 ? -0.016 15.078 18.732 1.00 95.12 302 SER A CA 1
ATOM 2306 C C . SER A 1 302 ? -0.648 16.312 18.087 1.00 95.12 302 SER A C 1
ATOM 2308 O O . SER A 1 302 ? -1.095 17.198 18.812 1.00 95.12 302 SER A O 1
ATOM 2310 N N . ALA A 1 303 ? -0.779 16.334 16.757 1.00 96.62 303 ALA A N 1
ATOM 2311 C CA . ALA A 1 303 ? -1.477 17.390 16.030 1.00 96.62 303 ALA A CA 1
ATOM 2312 C C . ALA A 1 303 ? -2.975 17.437 16.372 1.00 96.62 303 ALA A C 1
ATOM 2314 O O . ALA A 1 303 ? -3.515 18.524 16.571 1.00 96.62 303 ALA A O 1
ATOM 2315 N N . LEU A 1 304 ? -3.640 16.284 16.538 1.00 97.94 304 LEU A N 1
ATOM 2316 C CA . LEU A 1 304 ? -5.033 16.239 17.005 1.00 97.94 304 LEU A CA 1
ATOM 2317 C C . LEU A 1 304 ? -5.178 16.777 18.439 1.00 97.94 304 LEU A C 1
ATOM 2319 O O . LEU A 1 304 ? -6.198 17.371 18.782 1.00 97.94 304 LEU A O 1
ATOM 2323 N N . LYS A 1 305 ? -4.174 16.588 19.299 1.00 96.06 305 LYS A N 1
ATOM 2324 C CA . LYS A 1 305 ? -4.167 17.181 20.644 1.00 96.06 305 LYS A CA 1
ATOM 2325 C C . LYS A 1 305 ? -3.940 18.693 20.591 1.00 96.06 305 LYS A C 1
ATOM 2327 O O . LYS A 1 305 ? -4.626 19.455 21.269 1.00 96.06 305 LYS A O 1
ATOM 2332 N N . ASN A 1 306 ? -2.973 19.129 19.792 1.00 93.88 306 ASN A N 1
ATOM 2333 C CA . ASN A 1 306 ? -2.657 20.533 19.586 1.00 93.88 306 ASN A CA 1
ATOM 2334 C C . ASN A 1 306 ? -2.035 20.730 18.190 1.00 93.88 306 ASN A C 1
ATOM 2336 O O . ASN A 1 306 ? -0.955 20.196 17.943 1.00 93.88 306 ASN A O 1
ATOM 2340 N N . PRO A 1 307 ? -2.664 21.506 17.290 1.00 94.44 307 PRO A N 1
ATOM 2341 C CA . PRO A 1 307 ? -3.761 22.445 17.544 1.00 94.44 307 PRO A CA 1
ATOM 2342 C C . PRO A 1 307 ? -5.183 21.856 17.481 1.00 94.44 307 PRO A C 1
ATOM 2344 O O . PRO A 1 307 ? -6.134 22.595 17.724 1.00 94.44 307 PRO A O 1
ATOM 2347 N N . GLY A 1 308 ? -5.356 20.568 17.183 1.00 96.00 308 GLY A N 1
ATOM 2348 C CA . GLY A 1 308 ? -6.647 19.982 16.808 1.00 96.00 308 GLY A CA 1
ATOM 2349 C C . GLY A 1 308 ? -6.891 20.030 15.305 1.00 96.00 308 GLY A C 1
ATOM 2350 O O . GLY A 1 308 ? -6.023 20.453 14.542 1.00 96.00 308 GLY A O 1
ATOM 2351 N N . THR A 1 309 ? -8.081 19.606 14.878 1.00 97.50 309 THR A N 1
ATOM 2352 C CA . THR A 1 309 ? -8.505 19.717 13.476 1.00 97.50 309 THR A CA 1
ATOM 2353 C C . THR A 1 309 ? -9.889 20.365 13.364 1.00 97.50 309 THR A C 1
ATOM 2355 O O . THR A 1 309 ? -10.777 20.003 14.145 1.00 97.50 309 THR A O 1
ATOM 2358 N N . PRO A 1 310 ? -10.087 21.363 12.479 1.00 97.00 310 PRO A N 1
ATOM 2359 C CA . PRO A 1 310 ? -11.399 21.939 12.215 1.00 97.00 310 PRO A CA 1
ATOM 2360 C C . PRO A 1 310 ? -12.264 20.962 11.410 1.00 97.00 310 PRO A C 1
ATOM 2362 O O . PRO A 1 310 ? -11.852 19.844 11.101 1.00 97.00 310 PRO A O 1
ATOM 2365 N N . ASP A 1 311 ? -13.475 21.377 11.063 1.00 96.56 311 ASP A N 1
ATOM 2366 C CA . ASP A 1 311 ? -14.304 20.627 10.125 1.00 96.56 311 ASP A CA 1
ATOM 2367 C C . ASP A 1 311 ? -13.830 20.767 8.662 1.00 96.56 311 ASP A C 1
ATOM 2369 O O . ASP A 1 311 ? -13.111 21.701 8.293 1.00 96.56 311 ASP A O 1
ATOM 2373 N N . GLU A 1 312 ? -14.247 19.820 7.830 1.00 96.94 312 GLU A N 1
ATOM 2374 C CA . GLU A 1 312 ? -13.892 19.669 6.420 1.00 96.94 312 GLU A CA 1
ATOM 2375 C C . GLU A 1 312 ? -14.272 20.899 5.586 1.00 96.94 312 GLU A C 1
ATOM 2377 O O . GLU A 1 312 ? -13.511 21.331 4.724 1.00 96.94 312 GLU A O 1
ATOM 2382 N N . ALA A 1 313 ? -15.393 21.561 5.891 1.00 95.31 313 ALA A N 1
ATOM 2383 C CA . ALA A 1 313 ? -15.784 22.780 5.184 1.00 95.31 313 ALA A CA 1
ATOM 2384 C C . ALA A 1 313 ? -14.819 23.951 5.449 1.00 95.31 313 ALA A C 1
ATOM 2386 O O . ALA A 1 313 ? -14.713 24.863 4.628 1.00 95.31 313 ALA A O 1
ATOM 2387 N N . CYS A 1 314 ? -14.112 23.950 6.584 1.00 95.38 314 CYS A N 1
ATOM 2388 C CA . CYS A 1 314 ? -13.071 24.935 6.861 1.00 95.38 314 CYS A CA 1
ATOM 2389 C C . CYS A 1 314 ? -11.770 24.654 6.098 1.00 95.38 314 CYS A C 1
ATOM 2391 O O . CYS A 1 314 ? -11.110 25.591 5.648 1.00 95.38 314 CYS A O 1
ATOM 2393 N N . CYS A 1 315 ? -11.370 23.389 5.984 1.00 95.94 315 CYS A N 1
ATOM 2394 C CA . CYS A 1 315 ? -10.148 22.987 5.294 1.00 95.94 315 CYS A CA 1
ATOM 2395 C C . CYS A 1 315 ? -10.430 21.740 4.446 1.00 95.94 315 CYS A C 1
ATOM 2397 O O . CYS A 1 315 ? -10.204 20.624 4.918 1.00 95.94 315 CYS A O 1
ATOM 2399 N N . PRO A 1 316 ? -10.938 21.922 3.214 1.00 96.19 316 PRO A N 1
ATOM 2400 C CA . PRO A 1 316 ? -11.325 20.801 2.369 1.00 96.19 316 PRO A CA 1
ATOM 2401 C C . PRO A 1 316 ? -10.142 19.908 2.007 1.00 96.19 316 PRO A C 1
ATOM 2403 O O . PRO A 1 316 ? -9.010 20.379 1.840 1.00 96.19 316 PRO A O 1
ATOM 2406 N N . TYR A 1 317 ? -10.418 18.625 1.818 1.00 97.19 317 TYR A N 1
ATOM 2407 C CA . TYR A 1 317 ? -9.427 17.625 1.490 1.00 97.19 317 TYR A CA 1
ATOM 2408 C C . TYR A 1 317 ? -8.741 17.910 0.149 1.00 97.19 317 TYR A C 1
ATOM 2410 O O . TYR A 1 317 ? -9.398 18.134 -0.866 1.00 97.19 317 TYR A O 1
ATOM 2418 N N . LEU A 1 318 ? -7.400 17.946 0.156 1.00 91.56 318 LEU A N 1
ATOM 2419 C CA . LEU A 1 318 ? -6.554 18.402 -0.965 1.00 91.56 318 LEU A CA 1
ATOM 2420 C C . LEU A 1 318 ? -6.838 19.846 -1.430 1.00 91.56 318 LEU A C 1
ATOM 2422 O O . LEU A 1 318 ? -6.371 20.271 -2.488 1.00 91.56 318 LEU A O 1
ATOM 2426 N N . GLY A 1 319 ? -7.574 20.619 -0.631 1.00 85.25 319 GLY A N 1
ATOM 2427 C CA . GLY A 1 319 ? -7.866 22.020 -0.880 1.00 85.25 319 GLY A CA 1
ATOM 2428 C C . GLY A 1 319 ? -6.653 22.924 -0.655 1.00 85.25 319 GLY A C 1
ATOM 2429 O O . GLY A 1 319 ? -5.717 22.605 0.085 1.00 85.25 319 GLY A O 1
ATOM 2430 N N . SER A 1 320 ? -6.685 24.097 -1.286 1.00 77.94 320 SER A N 1
ATOM 2431 C CA . SER A 1 320 ? -5.607 25.093 -1.230 1.00 77.94 320 SER A CA 1
ATOM 2432 C C . SER A 1 320 ? -5.779 26.150 -0.134 1.00 77.94 320 SER A C 1
ATOM 2434 O O . SER A 1 320 ? -4.897 26.987 0.042 1.00 77.94 320 SER A O 1
ATOM 2436 N N . SER A 1 321 ? -6.906 26.165 0.582 1.00 82.75 321 SER A N 1
ATOM 2437 C CA . SER A 1 321 ? -7.239 27.217 1.548 1.00 82.75 321 SER A CA 1
ATOM 2438 C C . SER A 1 321 ? -7.825 26.652 2.836 1.00 82.75 321 SER A C 1
ATOM 2440 O O . SER A 1 321 ? -8.680 25.773 2.800 1.00 82.75 321 SER A O 1
ATOM 2442 N N . THR A 1 322 ? -7.397 27.217 3.964 1.00 93.50 322 THR A N 1
ATOM 2443 C CA . THR A 1 322 ? -8.012 27.013 5.282 1.00 93.50 322 THR A CA 1
ATOM 2444 C C . THR A 1 322 ? -8.810 28.261 5.651 1.00 93.50 322 THR A C 1
ATOM 2446 O O . THR A 1 322 ? -8.344 29.376 5.412 1.00 93.50 322 THR A O 1
ATOM 2449 N N . CYS A 1 323 ? -9.997 28.089 6.228 1.00 90.00 323 CYS A N 1
ATOM 2450 C CA . CYS A 1 323 ? -10.838 29.193 6.671 1.00 90.00 323 CYS A CA 1
ATOM 2451 C C . CYS A 1 323 ? -10.150 30.045 7.756 1.00 90.00 323 CYS A C 1
ATOM 2453 O O . CYS A 1 323 ? -9.311 29.560 8.515 1.00 90.00 323 CYS A O 1
ATOM 2455 N N . VAL A 1 324 ? -10.493 31.333 7.839 1.00 92.12 324 VAL A N 1
ATOM 2456 C CA . VAL A 1 324 ? -9.816 32.292 8.736 1.00 92.12 324 VAL A CA 1
ATOM 2457 C C . VAL A 1 324 ? -10.068 32.019 10.221 1.00 92.12 324 VAL A C 1
ATOM 2459 O O . VAL A 1 324 ? -9.203 32.280 11.052 1.00 92.12 324 VAL A O 1
ATOM 2462 N N . ASP A 1 325 ? -11.229 31.461 10.554 1.00 91.00 325 ASP A N 1
ATOM 2463 C CA . ASP A 1 325 ? -11.698 31.197 11.914 1.00 91.00 325 ASP A CA 1
ATOM 2464 C C . ASP A 1 325 ? -11.474 29.741 12.354 1.00 91.00 325 ASP A C 1
ATOM 2466 O O . ASP A 1 325 ? -12.056 29.292 13.343 1.00 91.00 325 ASP A O 1
ATOM 2470 N N . TRP A 1 326 ? -10.604 29.000 11.654 1.00 92.81 326 TRP A N 1
ATOM 2471 C CA . TRP A 1 326 ? -10.345 27.575 11.895 1.00 92.81 326 TRP A CA 1
ATOM 2472 C C . TRP A 1 326 ? -10.083 27.246 13.368 1.00 92.81 326 TRP A C 1
ATOM 2474 O O . TRP A 1 326 ? -10.561 26.229 13.865 1.00 92.81 326 TRP A O 1
ATOM 2484 N N . ALA A 1 327 ? -9.376 28.126 14.086 1.00 91.06 327 ALA A N 1
ATOM 2485 C CA . ALA A 1 327 ? -8.998 27.930 15.484 1.00 91.06 327 ALA A CA 1
ATOM 2486 C C . ALA A 1 327 ? -10.208 27.818 16.430 1.00 91.06 327 ALA A C 1
ATOM 2488 O O . ALA A 1 327 ? -10.099 27.184 17.477 1.00 91.06 327 ALA A O 1
ATOM 2489 N N . ASN A 1 328 ? -11.363 28.375 16.049 1.00 91.12 328 ASN A N 1
ATOM 2490 C CA . ASN A 1 328 ? -12.613 28.303 16.812 1.00 91.12 328 ASN A CA 1
ATOM 2491 C C . ASN A 1 328 ? -13.464 27.072 16.458 1.00 91.12 328 ASN A C 1
ATOM 2493 O O . ASN A 1 328 ? -14.457 26.797 17.127 1.00 91.12 328 ASN A O 1
ATOM 2497 N N . ARG A 1 329 ? -13.089 26.330 15.410 1.00 92.25 329 ARG A N 1
ATOM 2498 C CA . ARG A 1 329 ? -13.841 25.186 14.864 1.00 92.25 329 ARG A CA 1
ATOM 2499 C C . ARG A 1 329 ? -13.187 23.842 15.183 1.00 92.25 329 ARG A C 1
ATOM 2501 O O . ARG A 1 329 ? -13.691 22.794 14.785 1.00 92.25 329 ARG A O 1
ATOM 2508 N N . VAL A 1 330 ? -12.055 23.862 15.887 1.00 93.00 330 VAL A N 1
ATOM 2509 C CA . VAL A 1 330 ? -11.248 22.665 16.125 1.00 93.00 330 VAL A CA 1
ATOM 2510 C C . VAL A 1 330 ? -11.913 21.684 17.084 1.00 93.00 330 VAL A C 1
ATOM 2512 O O . VAL A 1 330 ? -12.375 22.036 18.168 1.00 93.00 330 VAL A O 1
ATOM 2515 N N . THR A 1 331 ? -11.865 20.412 16.712 1.00 95.25 331 THR A N 1
ATOM 2516 C CA . THR A 1 331 ? -11.994 19.293 17.643 1.00 95.25 331 THR A CA 1
ATOM 2517 C C . THR A 1 331 ? -10.592 18.887 18.094 1.00 95.25 331 THR A C 1
ATOM 2519 O O . THR A 1 331 ? -9.692 18.726 17.266 1.00 95.25 331 THR A O 1
ATOM 2522 N N . LYS A 1 332 ? -10.396 18.748 19.411 1.00 95.50 332 LYS A N 1
ATOM 2523 C CA . LYS A 1 332 ? -9.109 18.385 20.019 1.00 95.50 332 LYS A CA 1
ATOM 2524 C C . LYS A 1 332 ? -9.209 17.074 20.786 1.00 95.50 332 LYS A C 1
ATOM 2526 O O . LYS A 1 332 ? -10.210 16.804 21.453 1.00 95.50 332 LYS A O 1
ATOM 2531 N N . ALA A 1 333 ? -8.136 16.294 20.746 1.00 95.38 333 ALA A N 1
ATOM 2532 C CA . ALA A 1 333 ? -7.941 15.203 21.690 1.00 95.38 333 ALA A CA 1
ATOM 2533 C C . ALA A 1 333 ? -7.484 15.764 23.046 1.00 95.38 333 ALA A C 1
ATOM 2535 O O . ALA A 1 333 ? -6.553 16.565 23.109 1.00 95.38 333 ALA A O 1
ATOM 2536 N N . ALA A 1 334 ? -8.090 15.314 24.144 1.00 93.19 334 ALA A N 1
ATOM 2537 C CA . ALA A 1 334 ? -7.525 15.501 25.481 1.00 93.19 334 ALA A CA 1
ATOM 2538 C C . ALA A 1 334 ? -6.247 14.656 25.640 1.00 93.19 334 ALA A C 1
ATOM 2540 O O . ALA A 1 334 ? -5.250 15.082 26.232 1.00 93.19 334 ALA A O 1
ATOM 2541 N N . GLY A 1 335 ? -6.263 13.467 25.039 1.00 93.38 335 GLY A N 1
ATOM 2542 C CA . GLY A 1 335 ? -5.151 12.537 24.991 1.00 93.38 335 GLY A CA 1
ATOM 2543 C C . GLY A 1 335 ? -5.483 11.322 24.135 1.00 93.38 335 GLY A C 1
ATOM 2544 O O . GLY A 1 335 ? -6.560 11.216 23.549 1.00 93.38 335 GLY A O 1
ATOM 2545 N N . TYR A 1 336 ? -4.531 10.402 24.073 1.00 94.69 336 TYR A N 1
ATOM 2546 C CA . TYR A 1 336 ? -4.711 9.099 23.454 1.00 94.69 336 TYR A CA 1
ATOM 2547 C C . TYR A 1 336 ? -4.131 8.022 24.367 1.00 94.69 336 TYR A C 1
ATOM 2549 O O . TYR A 1 336 ? -3.177 8.262 25.109 1.00 94.69 336 TYR A O 1
ATOM 2557 N N . THR A 1 337 ? -4.719 6.833 24.306 1.00 94.38 337 THR A N 1
ATOM 2558 C CA . THR A 1 337 ? -4.289 5.653 25.054 1.00 94.38 337 THR A CA 1
ATOM 2559 C C . THR A 1 337 ? -3.739 4.623 24.081 1.00 94.38 337 THR A C 1
ATOM 2561 O O . THR A 1 337 ? -4.430 4.220 23.146 1.00 94.38 337 THR A O 1
ATOM 2564 N N . ILE A 1 338 ? -2.506 4.177 24.319 1.00 94.94 338 ILE A N 1
ATOM 2565 C CA . ILE A 1 338 ? -1.902 3.059 23.592 1.00 94.94 338 ILE A CA 1
ATOM 2566 C C . ILE A 1 338 ? -2.410 1.759 24.217 1.00 94.94 338 ILE A C 1
ATOM 2568 O O . ILE A 1 338 ? -2.128 1.461 25.379 1.00 94.94 338 ILE A O 1
ATOM 2572 N N . LEU A 1 339 ? -3.154 0.986 23.438 1.00 93.38 339 LEU A N 1
ATOM 2573 C CA . LEU A 1 339 ? -3.684 -0.318 23.808 1.00 93.38 339 LEU A CA 1
ATOM 2574 C C . LEU A 1 339 ? -2.811 -1.368 23.121 1.00 93.38 339 LEU A C 1
ATOM 2576 O O . LEU A 1 339 ? -2.647 -1.373 21.900 1.00 93.38 339 LEU A O 1
ATOM 2580 N N . LYS A 1 340 ? -2.209 -2.244 23.918 1.00 90.31 340 LYS A N 1
ATOM 2581 C CA . LYS A 1 340 ? -1.137 -3.143 23.468 1.00 90.31 340 LYS A CA 1
ATOM 2582 C C . LYS A 1 340 ? -1.628 -4.544 23.130 1.00 90.31 340 LYS A C 1
ATOM 2584 O O . LYS A 1 340 ? -0.850 -5.370 22.671 1.00 90.31 340 LYS A O 1
ATOM 2589 N N . THR A 1 341 ? -2.904 -4.825 23.378 1.00 86.94 341 THR A N 1
ATOM 2590 C CA . THR A 1 341 ? -3.495 -6.151 23.191 1.00 86.94 341 THR A CA 1
ATOM 2591 C C . THR A 1 341 ? -4.859 -6.039 22.523 1.00 86.94 341 THR A C 1
ATOM 2593 O O . THR A 1 341 ? -5.580 -5.055 22.712 1.00 86.94 341 THR A O 1
ATOM 2596 N N . ALA A 1 342 ? -5.240 -7.077 21.774 1.00 88.69 342 ALA A N 1
ATOM 2597 C CA . ALA A 1 342 ? -6.558 -7.166 21.144 1.00 88.69 342 ALA A CA 1
ATOM 2598 C C . ALA A 1 342 ? -7.694 -7.036 22.171 1.00 88.69 342 ALA A C 1
ATOM 2600 O O . ALA A 1 342 ? -8.720 -6.427 21.904 1.00 88.69 342 ALA A O 1
ATOM 2601 N N . VAL A 1 343 ? -7.493 -7.566 23.372 1.00 84.38 343 VAL A N 1
ATOM 2602 C CA . VAL A 1 343 ? -8.437 -7.459 24.486 1.00 84.38 343 VAL A CA 1
ATOM 2603 C C . VAL A 1 343 ? -8.661 -6.010 24.902 1.00 84.38 343 VAL A C 1
ATOM 2605 O O . VAL A 1 343 ? -9.803 -5.574 24.983 1.00 84.38 343 VAL A O 1
ATOM 2608 N N . GLN A 1 344 ? -7.585 -5.260 25.159 1.00 88.44 344 GLN A N 1
ATOM 2609 C CA . GLN A 1 344 ? -7.691 -3.852 25.549 1.00 88.44 344 GLN A CA 1
ATOM 2610 C C . GLN A 1 344 ? -8.384 -3.038 24.452 1.00 88.44 344 GLN A C 1
ATOM 2612 O O . GLN A 1 344 ? -9.193 -2.163 24.748 1.00 88.44 344 GLN A O 1
ATOM 2617 N N . ALA A 1 345 ? -8.104 -3.361 23.186 1.00 94.31 345 ALA A N 1
ATOM 2618 C CA . ALA A 1 345 ? -8.793 -2.774 22.046 1.00 94.31 345 ALA A CA 1
ATOM 2619 C C . ALA A 1 345 ? -10.292 -3.107 22.037 1.00 94.31 345 ALA A C 1
ATOM 2621 O O . ALA A 1 345 ? -11.100 -2.202 21.868 1.00 94.31 345 ALA A O 1
ATOM 2622 N N . LYS A 1 346 ? -10.688 -4.363 22.273 1.00 91.88 346 LYS A N 1
ATOM 2623 C CA . LYS A 1 346 ? -12.102 -4.782 22.339 1.00 91.88 346 LYS A CA 1
ATOM 2624 C C . LYS A 1 346 ? -12.849 -4.141 23.506 1.00 91.88 346 LYS A C 1
ATOM 2626 O O . LYS A 1 346 ? -13.965 -3.664 23.319 1.00 91.88 346 LYS A O 1
ATOM 2631 N N . GLU A 1 347 ? -12.226 -4.063 24.681 1.00 88.12 347 GLU A N 1
ATOM 2632 C CA . GLU A 1 347 ? -12.792 -3.370 25.842 1.00 88.12 347 GLU A CA 1
ATOM 2633 C C . GLU A 1 347 ? -13.002 -1.884 25.547 1.00 88.12 347 GLU A C 1
ATOM 2635 O O . GLU A 1 347 ? -14.081 -1.344 25.797 1.00 88.12 347 GLU A O 1
ATOM 2640 N N . TRP A 1 348 ? -12.009 -1.233 24.938 1.00 93.69 348 TRP A N 1
ATOM 2641 C CA . TRP A 1 348 ? -12.140 0.152 24.503 1.00 93.69 348 TRP A CA 1
ATOM 2642 C C . TRP A 1 348 ? -13.241 0.316 23.451 1.00 93.69 348 TRP A C 1
ATOM 2644 O O . TRP A 1 348 ? -14.087 1.199 23.582 1.00 93.69 348 TRP A O 1
ATOM 2654 N N . ILE A 1 349 ? -13.292 -0.555 22.442 1.00 96.06 349 ILE A N 1
ATOM 2655 C CA . ILE A 1 349 ? -14.342 -0.532 21.420 1.00 96.06 349 ILE A CA 1
ATOM 2656 C C . ILE A 1 349 ? -15.720 -0.621 22.069 1.00 96.06 349 ILE A C 1
ATOM 2658 O O . ILE A 1 349 ? -16.567 0.215 21.776 1.00 96.06 349 ILE A O 1
ATOM 2662 N N . ALA A 1 350 ? -15.936 -1.566 22.980 1.00 89.25 350 ALA A N 1
ATOM 2663 C CA . ALA A 1 350 ? -17.238 -1.778 23.601 1.00 89.25 350 ALA A CA 1
ATOM 2664 C C . ALA A 1 350 ? -17.665 -0.662 24.570 1.00 89.25 350 ALA A C 1
ATOM 2666 O O . ALA A 1 350 ? -18.856 -0.411 24.731 1.00 89.25 350 ALA A O 1
ATOM 2667 N N . THR A 1 351 ? -16.717 0.000 25.237 1.00 86.19 351 THR A N 1
ATOM 2668 C CA . THR A 1 351 ? -17.026 0.951 26.325 1.00 86.19 351 THR A CA 1
ATOM 2669 C C . THR A 1 351 ? -16.854 2.415 25.940 1.00 86.19 351 THR A C 1
ATOM 2671 O O . THR A 1 351 ? -17.449 3.296 26.560 1.00 86.19 351 THR A O 1
ATOM 2674 N N . LYS A 1 352 ? -16.018 2.691 24.940 1.00 91.00 352 LYS A N 1
ATOM 2675 C CA . LYS A 1 352 ? -15.525 4.031 24.634 1.00 91.00 352 LYS A CA 1
ATOM 2676 C C . LYS A 1 352 ? -15.718 4.416 23.166 1.00 91.00 352 LYS A C 1
ATOM 2678 O O . LYS A 1 352 ? -16.084 5.552 22.892 1.00 91.00 352 LYS A O 1
ATOM 2683 N N . GLY A 1 353 ? -15.501 3.515 22.217 1.00 95.12 353 GLY A N 1
ATOM 2684 C CA . GLY A 1 353 ? -15.643 3.846 20.797 1.00 95.12 353 GLY A CA 1
ATOM 2685 C C . GLY A 1 353 ? -14.566 3.225 19.921 1.00 95.12 353 GLY A C 1
ATOM 2686 O O . GLY A 1 353 ? -13.716 2.502 20.430 1.00 95.12 353 GLY A O 1
ATOM 2687 N N . PRO A 1 354 ? -14.569 3.496 18.608 1.00 98.44 354 PRO A N 1
ATOM 2688 C CA . PRO A 1 354 ? -13.583 2.936 17.690 1.00 98.44 354 PRO A CA 1
ATOM 2689 C C . PRO A 1 354 ? -12.129 3.232 18.087 1.00 98.44 354 PRO A C 1
ATOM 2691 O O . PRO A 1 354 ? -11.834 4.250 18.719 1.00 98.44 354 PRO A O 1
ATOM 2694 N N . VAL A 1 355 ? -11.217 2.350 17.679 1.00 98.62 355 VAL A N 1
ATOM 2695 C CA . VAL A 1 355 ? -9.766 2.509 17.858 1.00 98.62 355 VAL A CA 1
ATOM 2696 C C . VAL A 1 355 ? -9.071 2.610 16.508 1.00 98.62 355 VAL A C 1
ATOM 2698 O O . VAL A 1 355 ? -9.503 2.013 15.523 1.00 98.62 355 VAL A O 1
ATOM 2701 N N . VAL A 1 356 ? -7.965 3.342 16.467 1.00 98.69 356 VAL A N 1
ATOM 2702 C CA . VAL A 1 356 ? -7.088 3.416 15.293 1.00 98.69 356 VAL A CA 1
ATOM 2703 C C . VAL A 1 356 ? -6.049 2.301 15.374 1.00 98.69 356 VAL A C 1
ATOM 2705 O O . VAL A 1 356 ? -5.516 2.057 16.454 1.00 98.69 356 VAL A O 1
ATOM 2708 N N . ALA A 1 357 ? -5.735 1.640 14.262 1.00 98.19 357 ALA A N 1
ATOM 2709 C CA . ALA A 1 357 ? -4.652 0.659 14.191 1.00 98.19 357 ALA A CA 1
ATOM 2710 C C . ALA A 1 357 ? -3.950 0.695 12.829 1.00 98.19 357 ALA A C 1
ATOM 2712 O O . ALA A 1 357 ? -4.508 1.176 11.844 1.00 98.19 357 ALA A O 1
ATOM 2713 N N . GLY A 1 358 ? -2.721 0.185 12.782 1.00 97.88 358 GLY A N 1
ATOM 2714 C CA . GLY A 1 358 ? -2.026 -0.116 11.532 1.00 97.88 358 GLY A CA 1
ATOM 2715 C C . GLY A 1 358 ? -2.316 -1.536 11.048 1.00 97.88 358 GLY A C 1
ATOM 2716 O O . GLY A 1 358 ? -2.752 -2.387 11.827 1.00 97.88 358 GLY A O 1
ATOM 2717 N N . MET A 1 359 ? -2.053 -1.790 9.771 1.00 97.69 359 MET A N 1
ATOM 2718 C CA . MET A 1 359 ? -2.062 -3.125 9.184 1.00 97.69 359 MET A CA 1
ATOM 2719 C C . MET A 1 359 ? -1.053 -3.253 8.038 1.00 97.69 359 MET A C 1
ATOM 2721 O O . MET A 1 359 ? -0.726 -2.279 7.358 1.00 97.69 359 MET A O 1
ATOM 2725 N N . GLU A 1 360 ? -0.602 -4.480 7.804 1.00 97.12 360 GLU A N 1
ATOM 2726 C CA . GLU A 1 360 ? 0.112 -4.898 6.597 1.00 97.12 360 GLU A CA 1
ATOM 2727 C C . GLU A 1 360 ? -0.896 -5.118 5.461 1.00 97.12 360 GLU A C 1
ATOM 2729 O O . GLU A 1 360 ? -1.854 -5.878 5.610 1.00 97.12 360 GLU A O 1
ATOM 2734 N N . VAL A 1 361 ? -0.694 -4.457 4.322 1.00 96.12 361 VAL A N 1
ATOM 2735 C CA . VAL A 1 361 ? -1.546 -4.614 3.139 1.00 96.12 361 VAL A CA 1
ATOM 2736 C C . VAL A 1 361 ? -0.848 -5.495 2.119 1.00 96.12 361 VAL A C 1
ATOM 2738 O O . VAL A 1 361 ? 0.328 -5.300 1.814 1.00 96.12 361 VAL A O 1
ATOM 2741 N N . TYR A 1 362 ? -1.605 -6.436 1.567 1.00 93.75 362 TYR A N 1
ATOM 2742 C CA . TYR A 1 362 ? -1.187 -7.325 0.491 1.00 93.75 362 TYR A CA 1
ATOM 2743 C C . TYR A 1 362 ? -2.019 -7.041 -0.755 1.00 93.75 362 TYR A C 1
ATOM 2745 O O . TYR A 1 362 ? -3.103 -6.463 -0.673 1.00 93.75 362 TYR A O 1
ATOM 2753 N N . THR A 1 363 ? -1.500 -7.404 -1.924 1.00 89.69 363 THR A N 1
ATOM 2754 C CA . THR A 1 363 ? -2.158 -7.085 -3.203 1.00 89.69 363 THR A CA 1
ATOM 2755 C C . THR A 1 363 ? -3.552 -7.704 -3.363 1.00 89.69 363 THR A C 1
ATOM 2757 O O . THR A 1 363 ? -4.383 -7.112 -4.045 1.00 89.69 363 THR A O 1
ATOM 2760 N N . ASP A 1 364 ? -3.855 -8.821 -2.696 1.00 87.50 364 ASP A N 1
ATOM 2761 C CA . ASP A 1 364 ? -5.193 -9.431 -2.682 1.00 87.50 364 ASP A CA 1
ATOM 2762 C C . ASP A 1 364 ? -6.227 -8.625 -1.869 1.00 87.50 364 ASP A C 1
ATOM 2764 O O . ASP A 1 364 ? -7.428 -8.745 -2.105 1.00 87.50 364 ASP A O 1
ATOM 2768 N N . PHE A 1 365 ? -5.789 -7.736 -0.973 1.00 92.25 365 PHE A N 1
ATOM 2769 C CA . PHE A 1 365 ? -6.670 -6.847 -0.205 1.00 92.25 365 PHE A CA 1
ATOM 2770 C C . PHE A 1 365 ? -7.333 -5.754 -1.062 1.00 92.25 365 PHE A C 1
ATOM 2772 O O . PHE A 1 365 ? -8.360 -5.184 -0.682 1.00 92.25 365 PHE A O 1
ATOM 2779 N N . PHE A 1 366 ? -6.756 -5.429 -2.220 1.00 89.19 366 PHE A N 1
ATOM 2780 C CA . PHE A 1 366 ? -7.281 -4.389 -3.107 1.00 89.19 366 PHE A CA 1
ATOM 2781 C C . PHE A 1 366 ? -8.592 -4.799 -3.790 1.00 89.19 366 PHE A C 1
ATOM 2783 O O . PHE A 1 366 ? -9.465 -3.952 -3.984 1.00 89.19 366 PHE A O 1
ATOM 2790 N N . ASP A 1 367 ? -8.765 -6.094 -4.050 1.00 82.25 367 ASP A N 1
ATOM 2791 C CA . ASP A 1 367 ? -9.907 -6.670 -4.767 1.00 82.25 367 ASP A CA 1
ATOM 2792 C C . ASP A 1 367 ? -10.797 -7.513 -3.841 1.00 82.25 367 ASP A C 1
ATOM 2794 O O . ASP A 1 367 ? -11.244 -8.609 -4.174 1.00 82.25 367 ASP A O 1
ATOM 2798 N N . LEU A 1 368 ? -11.036 -6.990 -2.638 1.00 81.69 368 LEU A N 1
ATOM 2799 C CA . LEU A 1 368 ? -11.782 -7.670 -1.587 1.00 81.69 368 LEU A CA 1
ATOM 2800 C C . LEU A 1 368 ? -13.245 -7.945 -1.980 1.00 81.69 368 LEU A C 1
ATOM 2802 O O . LEU A 1 368 ? -13.980 -7.024 -2.347 1.00 81.69 368 LEU A O 1
ATOM 2806 N N . ASP A 1 369 ? -13.689 -9.195 -1.809 1.00 77.12 369 ASP A N 1
ATOM 2807 C CA . ASP A 1 369 ? -15.111 -9.552 -1.847 1.00 77.12 369 ASP A CA 1
ATOM 2808 C C . ASP A 1 369 ? -15.797 -9.051 -0.571 1.00 77.12 369 ASP A C 1
ATOM 2810 O O . ASP A 1 369 ? -15.463 -9.449 0.548 1.00 77.12 369 ASP A O 1
ATOM 2814 N N . SER A 1 370 ? -16.772 -8.161 -0.743 1.00 74.50 370 SER A N 1
ATOM 2815 C CA . SER A 1 370 ? -17.485 -7.481 0.337 1.00 74.50 370 SER A CA 1
ATOM 2816 C C . SER A 1 370 ? -18.265 -8.417 1.270 1.00 74.50 370 SER A C 1
ATOM 2818 O O . SER A 1 370 ? -18.603 -8.015 2.386 1.00 74.50 370 SER A O 1
ATOM 2820 N N . ASN A 1 371 ? -18.532 -9.661 0.860 1.00 76.81 371 ASN A N 1
ATOM 2821 C CA . ASN A 1 371 ? -19.296 -10.620 1.659 1.00 76.81 371 ASN A CA 1
ATOM 2822 C C . ASN A 1 371 ? -18.430 -11.491 2.580 1.00 76.81 371 ASN A C 1
ATOM 2824 O O . ASN A 1 371 ? -18.950 -12.064 3.546 1.00 76.81 371 ASN A O 1
ATOM 2828 N N . GLU A 1 372 ? -17.123 -11.577 2.337 1.00 85.38 372 GLU A N 1
ATOM 2829 C CA . GLU A 1 372 ? -16.238 -12.479 3.074 1.00 85.38 372 GLU A CA 1
ATOM 2830 C C . GLU A 1 372 ? -15.568 -11.810 4.284 1.00 85.38 372 GLU A C 1
ATOM 2832 O O . GLU A 1 372 ? -15.462 -10.588 4.402 1.00 85.38 372 GLU A O 1
ATOM 2837 N N . ILE A 1 373 ? -15.129 -12.645 5.229 1.00 94.19 373 ILE A N 1
ATOM 2838 C CA . ILE A 1 373 ? -14.160 -12.229 6.242 1.00 94.19 373 ILE A CA 1
ATOM 2839 C C . ILE A 1 373 ? -12.791 -12.368 5.594 1.00 94.19 373 ILE A C 1
ATOM 2841 O O . ILE A 1 373 ? -12.368 -13.476 5.264 1.00 94.19 373 ILE A O 1
ATOM 2845 N N . TYR A 1 374 ? -12.107 -11.249 5.411 1.00 94.69 374 TYR A N 1
ATOM 2846 C CA . TYR A 1 374 ? -10.806 -11.233 4.778 1.00 94.69 374 TYR A CA 1
ATOM 2847 C C . TYR A 1 374 ? -9.763 -11.973 5.615 1.00 94.69 374 TYR A C 1
ATOM 2849 O O . TYR A 1 374 ? -9.593 -11.741 6.816 1.00 94.69 374 TYR A O 1
ATOM 2857 N N . THR A 1 375 ? -9.045 -12.841 4.921 1.00 91.25 375 THR A N 1
ATOM 2858 C CA . THR A 1 375 ? -7.838 -13.546 5.343 1.00 91.25 375 THR A CA 1
ATOM 2859 C C . THR A 1 375 ? -6.858 -13.397 4.197 1.00 91.25 375 THR A C 1
ATOM 2861 O O . THR A 1 375 ? -7.273 -13.600 3.054 1.00 91.25 375 THR A O 1
ATOM 2864 N N . GLN A 1 376 ? -5.595 -13.090 4.471 1.00 87.69 376 GLN A N 1
ATOM 2865 C CA . GLN A 1 376 ? -4.598 -13.023 3.406 1.00 87.69 376 GLN A CA 1
ATOM 2866 C C . GLN A 1 376 ? -4.431 -14.426 2.800 1.00 87.69 376 GLN A C 1
ATOM 2868 O O . GLN A 1 376 ? -4.197 -15.392 3.528 1.00 87.69 376 GLN A O 1
ATOM 2873 N N . ARG A 1 377 ? -4.636 -14.559 1.483 1.00 82.75 377 ARG A N 1
ATOM 2874 C CA . ARG A 1 377 ? -4.569 -15.854 0.773 1.00 82.75 377 ARG A CA 1
ATOM 2875 C C . ARG A 1 377 ? -3.389 -15.906 -0.186 1.00 82.75 377 ARG A C 1
ATOM 2877 O O . ARG A 1 377 ? -2.779 -16.961 -0.345 1.00 82.75 377 ARG A O 1
ATOM 2884 N N . TYR A 1 378 ? -3.099 -14.793 -0.851 1.00 78.38 378 TYR A N 1
ATOM 2885 C CA . TYR A 1 378 ? -2.024 -14.670 -1.832 1.00 78.38 378 TYR A CA 1
ATOM 2886 C C . TYR A 1 378 ? -1.587 -13.205 -1.954 1.00 78.38 378 TYR A C 1
ATOM 2888 O O . TYR A 1 378 ? -2.026 -12.348 -1.198 1.00 78.38 378 TYR A O 1
ATOM 2896 N N . GLY A 1 379 ? -0.697 -12.908 -2.897 1.00 80.81 379 GLY A N 1
ATOM 2897 C CA . GLY A 1 379 ? -0.319 -11.537 -3.212 1.00 80.81 379 GLY A CA 1
ATOM 2898 C C . GLY A 1 379 ? 0.859 -11.003 -2.401 1.00 80.81 379 GLY A C 1
ATOM 2899 O O . GLY A 1 379 ? 1.086 -11.368 -1.248 1.00 80.81 379 GLY A O 1
ATOM 2900 N N . ASP A 1 380 ? 1.619 -10.119 -3.043 1.00 89.19 380 ASP A N 1
ATOM 2901 C CA . ASP A 1 380 ? 2.806 -9.512 -2.451 1.00 89.19 380 ASP A CA 1
ATOM 2902 C C . ASP A 1 380 ? 2.441 -8.460 -1.406 1.00 89.19 380 ASP A C 1
ATOM 2904 O O . ASP A 1 380 ? 1.400 -7.799 -1.502 1.00 89.19 380 ASP A O 1
ATOM 2908 N N . PHE A 1 381 ? 3.336 -8.275 -0.434 1.00 92.50 381 PHE A N 1
ATOM 2909 C CA . PHE A 1 381 ? 3.272 -7.160 0.502 1.00 92.50 381 PHE A CA 1
ATOM 2910 C C . PHE A 1 381 ? 3.357 -5.833 -0.264 1.00 92.50 381 PHE A C 1
ATOM 2912 O O . PHE A 1 381 ? 4.308 -5.582 -1.005 1.00 92.50 381 PHE A O 1
ATOM 2919 N N . ALA A 1 382 ? 2.350 -4.985 -0.084 1.00 90.31 382 ALA A N 1
ATOM 2920 C CA . ALA A 1 382 ? 2.224 -3.710 -0.776 1.00 90.31 382 ALA A CA 1
ATOM 2921 C C . ALA A 1 382 ? 2.718 -2.529 0.074 1.00 90.31 382 ALA A C 1
ATOM 2923 O O . ALA A 1 382 ? 3.197 -1.541 -0.482 1.00 90.31 382 ALA A O 1
ATOM 2924 N N . GLY A 1 383 ? 2.605 -2.618 1.403 1.00 94.00 383 GLY A N 1
ATOM 2925 C CA . GLY A 1 383 ? 2.976 -1.555 2.338 1.00 94.00 383 GLY A CA 1
ATOM 2926 C C . GLY A 1 383 ? 2.112 -1.557 3.599 1.00 94.00 383 GLY A C 1
ATOM 2927 O O . GLY A 1 383 ? 1.318 -2.471 3.825 1.00 94.00 383 GLY A O 1
ATOM 2928 N N . TYR A 1 384 ? 2.248 -0.514 4.416 1.00 97.44 384 TYR A N 1
ATOM 2929 C CA . TYR A 1 384 ? 1.466 -0.356 5.643 1.00 97.44 384 TYR A CA 1
ATOM 2930 C C . TYR A 1 384 ? 0.341 0.668 5.478 1.00 97.44 384 TYR A C 1
ATOM 2932 O O . TYR A 1 384 ? 0.486 1.695 4.808 1.00 97.44 384 TYR A O 1
ATOM 2940 N N . HIS A 1 385 ? -0.782 0.410 6.143 1.00 98.00 385 HIS A N 1
ATOM 2941 C CA . HIS A 1 385 ? -1.985 1.237 6.072 1.00 98.00 385 HIS A CA 1
ATOM 2942 C C . HIS A 1 385 ? -2.596 1.448 7.451 1.00 98.00 385 HIS A C 1
ATOM 2944 O O . HIS A 1 385 ? -2.560 0.548 8.287 1.00 98.00 385 HIS A O 1
ATOM 2950 N N . ALA A 1 386 ? -3.169 2.625 7.692 1.00 98.50 386 ALA A N 1
ATOM 2951 C CA . ALA A 1 386 ? -3.879 2.926 8.930 1.00 98.50 386 ALA A CA 1
ATOM 2952 C C . ALA A 1 386 ? -5.392 2.818 8.734 1.00 98.50 386 ALA A C 1
ATOM 2954 O O . ALA A 1 386 ? -5.938 3.284 7.736 1.00 98.50 386 ALA A O 1
ATOM 2955 N N . ILE A 1 387 ? -6.062 2.213 9.711 1.00 98.25 387 ILE A N 1
ATOM 2956 C CA . ILE A 1 387 ? -7.480 1.867 9.656 1.00 98.25 387 ILE A CA 1
ATOM 2957 C C . ILE A 1 387 ? -8.194 2.194 10.971 1.00 98.25 387 ILE A C 1
ATOM 2959 O O . ILE A 1 387 ? -7.567 2.366 12.019 1.00 98.25 387 ILE A O 1
ATOM 2963 N N . CYS A 1 388 ? -9.524 2.291 10.917 1.00 98.69 388 CYS A N 1
ATOM 2964 C CA . CYS A 1 388 ? -10.374 2.509 12.087 1.00 98.69 388 CYS A CA 1
ATOM 2965 C C . CYS A 1 388 ? -11.182 1.239 12.389 1.00 98.69 388 CYS A C 1
ATOM 2967 O O . CYS A 1 388 ? -12.030 0.831 11.592 1.00 98.69 388 CYS A O 1
ATOM 2969 N N . LEU A 1 389 ? -10.918 0.607 13.534 1.00 98.75 389 LEU A N 1
ATOM 2970 C CA . LEU A 1 389 ? -11.648 -0.562 14.019 1.00 98.75 389 LEU A CA 1
ATOM 2971 C C . LEU A 1 389 ? -12.821 -0.112 14.882 1.00 98.75 389 LEU A C 1
ATOM 2973 O O . LEU A 1 389 ? -12.633 0.435 15.968 1.00 98.75 389 LEU A O 1
ATOM 2977 N N . PHE A 1 390 ? -14.037 -0.364 14.408 1.00 98.44 390 PHE A N 1
ATOM 2978 C CA . PHE A 1 390 ? -15.269 0.082 15.064 1.00 98.44 390 PHE A CA 1
ATOM 2979 C C . PHE A 1 390 ? -16.084 -1.059 15.680 1.00 98.44 390 PHE A C 1
ATOM 2981 O O . PHE A 1 390 ? -17.163 -0.836 16.228 1.00 98.44 390 PHE A O 1
ATOM 2988 N N . GLY A 1 391 ? -15.618 -2.292 15.562 1.00 97.88 391 GLY A N 1
ATOM 2989 C CA . GLY A 1 391 ? -16.366 -3.447 16.021 1.00 97.88 391 GLY A CA 1
ATOM 2990 C C . GLY A 1 391 ? -15.543 -4.717 15.968 1.00 97.88 391 GLY A C 1
ATOM 2991 O O . GLY A 1 391 ? -14.427 -4.736 15.442 1.00 97.88 391 GLY A O 1
ATOM 2992 N N . PHE A 1 392 ? -16.105 -5.773 16.533 1.00 95.44 392 PHE A N 1
ATOM 2993 C CA . PHE A 1 392 ? -15.493 -7.089 16.581 1.00 95.44 392 PHE A CA 1
ATOM 2994 C C . PHE A 1 392 ? -16.553 -8.173 16.771 1.00 95.44 392 PHE A C 1
ATOM 2996 O O . PHE A 1 392 ? -17.662 -7.909 17.244 1.00 95.44 392 PHE A O 1
ATOM 3003 N N . ASP A 1 393 ? -16.177 -9.401 16.438 1.00 89.44 393 ASP A N 1
ATOM 3004 C CA . ASP A 1 393 ? -17.008 -10.586 16.575 1.00 89.44 393 ASP A CA 1
ATOM 3005 C C . ASP A 1 393 ? -16.154 -11.770 17.045 1.00 89.44 393 ASP A C 1
ATOM 3007 O O . ASP A 1 393 ? -15.307 -12.279 16.310 1.00 89.44 393 ASP A O 1
ATOM 3011 N N . GLU A 1 394 ? -16.347 -12.203 18.292 1.00 81.38 394 GLU A N 1
ATOM 3012 C CA . GLU A 1 394 ? -15.633 -13.351 18.866 1.00 81.38 394 GLU A CA 1
ATOM 3013 C C . GLU A 1 394 ? -16.104 -14.697 18.294 1.00 81.38 394 GLU A C 1
ATOM 3015 O O . GLU A 1 394 ? -15.331 -15.653 18.295 1.00 81.38 394 GLU A O 1
ATOM 3020 N N . VAL A 1 395 ? -17.334 -14.784 17.771 1.00 78.12 395 VAL A N 1
ATOM 3021 C CA . VAL A 1 395 ? -17.878 -16.011 17.163 1.00 78.12 395 VAL A CA 1
ATOM 3022 C C . VAL A 1 395 ? -17.227 -16.248 15.808 1.00 78.12 395 VAL A C 1
ATOM 3024 O O . VAL A 1 395 ? -16.712 -17.331 15.542 1.00 78.12 395 VAL A O 1
ATOM 3027 N N . ASN A 1 396 ? -17.215 -15.215 14.969 1.00 78.75 396 ASN A N 1
ATOM 3028 C CA . ASN A 1 396 ? -16.625 -15.273 13.633 1.00 78.75 396 ASN A CA 1
ATOM 3029 C C . ASN A 1 396 ? -15.123 -14.951 13.616 1.00 78.75 396 ASN A C 1
ATOM 3031 O O . ASN A 1 396 ? -14.493 -14.995 12.562 1.00 78.75 396 ASN A O 1
ATOM 3035 N N . ARG A 1 397 ? -14.548 -14.638 14.784 1.00 88.56 397 ARG A N 1
ATOM 3036 C CA . ARG A 1 397 ? -13.143 -14.266 14.979 1.00 88.56 397 ARG A CA 1
ATOM 3037 C C . ARG A 1 397 ? -12.671 -13.164 14.028 1.00 88.56 397 ARG A C 1
ATOM 3039 O O . ARG A 1 397 ? -11.662 -13.327 13.343 1.00 88.56 397 ARG A O 1
ATOM 3046 N N . CYS A 1 398 ? -13.384 -12.042 13.981 1.00 94.81 398 CYS A N 1
ATOM 3047 C CA . CYS A 1 398 ? -13.039 -10.945 13.078 1.00 94.81 398 CYS A CA 1
ATOM 3048 C C . CYS A 1 398 ? -13.199 -9.556 13.694 1.00 94.81 398 CYS A C 1
ATOM 3050 O O . CYS A 1 398 ? -14.039 -9.325 14.561 1.00 94.81 398 CYS A O 1
ATOM 3052 N N . TRP A 1 399 ? -12.411 -8.610 13.194 1.00 98.12 399 TRP A N 1
ATOM 3053 C CA . TRP A 1 399 ? -12.591 -7.182 13.410 1.00 98.12 399 TRP A CA 1
ATOM 3054 C C . TRP A 1 399 ? -13.507 -6.584 12.345 1.00 98.12 399 TRP A C 1
ATOM 3056 O O . TRP A 1 399 ? -13.500 -7.029 11.198 1.00 98.12 399 TRP A O 1
ATOM 3066 N N . HIS A 1 400 ? -14.239 -5.529 12.696 1.00 97.94 400 HIS A N 1
ATOM 3067 C CA . HIS A 1 400 ? -14.949 -4.683 11.738 1.00 97.94 400 HIS A CA 1
ATOM 3068 C C . HIS A 1 400 ? -14.134 -3.408 11.506 1.00 97.94 400 HIS A C 1
ATOM 3070 O O . HIS A 1 400 ? -13.916 -2.641 12.451 1.00 97.94 400 HIS A O 1
ATOM 3076 N N . LEU A 1 401 ? -13.686 -3.181 10.267 1.00 96.25 401 LEU A N 1
ATOM 3077 C CA . LEU A 1 401 ? -12.896 -2.004 9.907 1.00 96.25 401 LEU A CA 1
ATOM 3078 C C . LEU A 1 401 ? -13.640 -1.057 8.970 1.00 96.25 401 LEU A C 1
ATOM 3080 O O . LEU A 1 401 ? -14.344 -1.488 8.053 1.00 96.25 401 LEU A O 1
ATOM 3084 N N . LYS A 1 402 ? -13.413 0.240 9.178 1.00 97.94 402 LYS A N 1
ATOM 3085 C CA . LYS A 1 402 ? -13.739 1.322 8.251 1.00 97.94 402 LYS A CA 1
ATOM 3086 C C . LYS A 1 402 ? -12.455 1.730 7.528 1.00 97.94 402 LYS A C 1
ATOM 3088 O O . LYS A 1 402 ? -11.455 2.033 8.183 1.00 97.94 402 LYS A O 1
ATOM 3093 N N . ASN A 1 403 ? -12.496 1.721 6.198 1.00 96.50 403 ASN A N 1
ATOM 3094 C CA . ASN A 1 403 ? -11.389 2.125 5.336 1.00 96.50 403 ASN A CA 1
ATOM 3095 C C . ASN A 1 403 ? -11.618 3.546 4.776 1.00 96.50 403 ASN A C 1
ATOM 3097 O O . ASN A 1 403 ? -12.648 4.175 5.037 1.00 96.50 403 ASN A O 1
ATOM 3101 N N . SER A 1 404 ? -10.652 4.054 4.013 1.00 96.81 404 SER A N 1
ATOM 3102 C CA . SER A 1 404 ? -10.616 5.406 3.439 1.00 96.81 404 SER A CA 1
ATOM 3103 C C . SER A 1 404 ? -10.451 5.402 1.915 1.00 96.81 404 SER A C 1
ATOM 3105 O O . SER A 1 404 ? -9.854 6.315 1.354 1.00 96.81 404 SER A O 1
ATOM 3107 N N . TRP A 1 405 ? -10.973 4.377 1.234 1.00 94.25 405 TRP A N 1
ATOM 3108 C CA . TRP A 1 405 ? -10.873 4.194 -0.225 1.00 94.25 405 TRP A CA 1
ATOM 3109 C C . TRP A 1 405 ? -12.231 4.291 -0.931 1.00 94.25 405 TRP A C 1
ATOM 3111 O O . TRP A 1 405 ? -12.539 3.503 -1.829 1.00 94.25 405 TRP A O 1
ATOM 3121 N N . SER A 1 406 ? -13.055 5.256 -0.510 1.00 93.00 406 SER A N 1
ATOM 3122 C CA . SER A 1 406 ? -14.442 5.453 -0.950 1.00 93.00 406 SER A CA 1
ATOM 3123 C C . SER A 1 406 ? -15.398 4.319 -0.550 1.00 93.00 406 SER A C 1
ATOM 3125 O O . SER A 1 406 ? -15.002 3.250 -0.087 1.00 93.00 406 SER A O 1
ATOM 3127 N N . LYS A 1 407 ? -16.697 4.545 -0.769 1.00 92.44 407 LYS A N 1
ATOM 3128 C CA . LYS A 1 407 ? -17.735 3.518 -0.590 1.00 92.44 407 LYS A CA 1
ATOM 3129 C C . LYS A 1 407 ? -17.683 2.410 -1.647 1.00 92.44 407 LYS A C 1
ATOM 3131 O O . LYS A 1 407 ? -18.282 1.366 -1.444 1.00 92.44 407 LYS A O 1
ATOM 3136 N N . ALA A 1 408 ? -16.993 2.627 -2.768 1.00 89.06 408 ALA A N 1
ATOM 3137 C CA . ALA A 1 408 ? -16.925 1.651 -3.854 1.00 89.06 408 ALA A CA 1
ATOM 3138 C C . ALA A 1 408 ? -15.971 0.478 -3.563 1.00 89.06 408 ALA A C 1
ATOM 3140 O O . ALA A 1 408 ? -15.941 -0.486 -4.325 1.00 89.06 408 ALA A O 1
ATOM 3141 N N . TRP A 1 409 ? -15.163 0.566 -2.503 1.00 90.75 409 TRP A N 1
ATOM 3142 C CA . TRP A 1 409 ? -14.283 -0.513 -2.062 1.00 90.75 409 TRP A CA 1
ATOM 3143 C C . TRP A 1 409 ? -14.938 -1.334 -0.944 1.00 90.75 409 TRP A C 1
ATOM 3145 O O . TRP A 1 409 ? -15.536 -0.767 -0.033 1.00 90.75 409 TRP A O 1
ATOM 3155 N N . GLY A 1 410 ? -14.791 -2.660 -0.973 1.00 90.19 410 GLY A N 1
ATOM 3156 C CA . GLY A 1 410 ? -15.327 -3.551 0.061 1.00 90.19 410 GLY A CA 1
ATOM 3157 C C . GLY A 1 410 ? -16.848 -3.443 0.239 1.00 90.19 410 GLY A C 1
ATOM 3158 O O . GLY A 1 410 ? -17.594 -3.194 -0.708 1.00 90.19 410 GLY A O 1
ATOM 3159 N N . ALA A 1 411 ? -17.322 -3.648 1.467 1.00 92.06 411 ALA A N 1
ATOM 3160 C CA . ALA A 1 411 ? -18.724 -3.497 1.851 1.00 92.06 411 ALA A CA 1
ATOM 3161 C C . ALA A 1 411 ? -19.016 -2.036 2.223 1.00 92.06 411 ALA A C 1
ATOM 3163 O O . ALA A 1 411 ? -18.888 -1.652 3.389 1.00 92.06 411 ALA A O 1
ATOM 3164 N N . ASP A 1 412 ? -19.362 -1.210 1.233 1.00 92.19 412 ASP A N 1
ATOM 3165 C CA . ASP A 1 412 ? -19.612 0.232 1.395 1.00 92.19 412 ASP A CA 1
ATOM 3166 C C . ASP A 1 412 ? -18.444 0.981 2.067 1.00 92.19 412 ASP A C 1
ATOM 3168 O O . ASP A 1 412 ? -18.630 1.860 2.915 1.00 92.19 412 ASP A O 1
ATOM 3172 N N . GLY A 1 413 ? -17.210 0.617 1.708 1.00 93.38 413 GLY A N 1
ATOM 3173 C CA . GLY A 1 413 ? -15.982 1.179 2.273 1.00 93.38 413 GLY A CA 1
ATOM 3174 C C . GLY A 1 413 ? -15.548 0.563 3.606 1.00 93.38 413 GLY A C 1
ATOM 3175 O O . GLY A 1 413 ? -14.611 1.047 4.245 1.00 93.38 413 GLY A O 1
ATOM 3176 N N . CYS A 1 414 ? -16.230 -0.493 4.046 1.00 95.88 414 CYS A N 1
ATOM 3177 C CA . CYS A 1 414 ? -15.906 -1.263 5.241 1.00 95.88 414 CYS A CA 1
ATOM 3178 C C . CYS A 1 414 ? -15.538 -2.706 4.877 1.00 95.88 414 CYS A C 1
ATOM 3180 O O . CYS A 1 414 ? -15.802 -3.185 3.777 1.00 95.88 414 CYS A O 1
ATOM 3182 N N . CYS A 1 415 ? -14.939 -3.425 5.819 1.00 95.06 415 CYS A N 1
ATOM 3183 C CA . CYS A 1 415 ? -14.616 -4.839 5.653 1.00 95.06 415 CYS A CA 1
ATOM 3184 C C . CYS A 1 415 ? -14.615 -5.543 7.018 1.00 95.06 415 CYS A C 1
ATOM 3186 O O . CYS A 1 415 ? -14.481 -4.902 8.066 1.00 95.06 415 CYS A O 1
ATOM 3188 N N . ARG A 1 416 ? -14.776 -6.868 7.006 1.00 96.69 416 ARG A N 1
ATOM 3189 C CA . ARG A 1 416 ? -14.473 -7.721 8.156 1.00 96.69 416 ARG A CA 1
ATOM 3190 C C . ARG A 1 416 ? -13.153 -8.429 7.898 1.00 96.69 416 ARG A C 1
ATOM 3192 O O . ARG A 1 416 ? -13.014 -9.064 6.864 1.00 96.69 416 ARG A O 1
ATOM 3199 N N . ILE A 1 417 ? -12.210 -8.344 8.826 1.00 96.38 417 ILE A N 1
ATOM 3200 C CA . ILE A 1 417 ? -10.896 -8.994 8.718 1.00 96.38 417 ILE A CA 1
ATOM 3201 C C . ILE A 1 417 ? -10.722 -9.979 9.865 1.00 96.38 417 ILE A C 1
ATOM 3203 O O . ILE A 1 417 ? -11.029 -9.643 11.010 1.00 96.38 417 ILE A O 1
ATOM 3207 N N . ALA A 1 418 ? -10.265 -11.195 9.577 1.00 94.88 418 ALA A N 1
ATOM 3208 C CA . ALA A 1 418 ? -10.043 -12.195 10.612 1.00 94.88 418 ALA A CA 1
ATOM 3209 C C . ALA A 1 418 ? -8.995 -11.716 11.634 1.00 94.88 418 ALA A C 1
ATOM 3211 O O . ALA A 1 418 ? -8.098 -10.929 11.324 1.00 94.88 418 ALA A O 1
ATOM 3212 N N . TYR A 1 419 ? -9.113 -12.184 12.875 1.00 90.19 419 TYR A N 1
ATOM 3213 C CA . TYR A 1 419 ? -8.088 -11.965 13.892 1.00 90.19 419 TYR A CA 1
ATOM 3214 C C . TYR A 1 419 ? -6.746 -12.562 13.460 1.00 90.19 419 TYR A C 1
ATOM 3216 O O . TYR A 1 419 ? -6.693 -13.483 12.646 1.00 90.19 419 TYR A O 1
ATOM 3224 N N . ASP A 1 420 ? -5.663 -12.041 14.037 1.00 87.31 420 ASP A N 1
ATOM 3225 C CA . ASP A 1 420 ? -4.300 -12.526 13.804 1.00 87.31 420 ASP A CA 1
ATOM 3226 C C . ASP A 1 420 ? -3.835 -12.393 12.334 1.00 87.31 420 ASP A C 1
ATOM 3228 O O . ASP A 1 420 ? -2.886 -13.050 11.913 1.00 87.31 420 ASP A O 1
ATOM 3232 N N . GLN A 1 421 ? -4.494 -11.536 11.543 1.00 91.56 421 GLN A N 1
ATOM 3233 C CA . GLN A 1 421 ? -4.132 -11.210 10.161 1.00 91.56 421 GLN A CA 1
ATOM 3234 C C . GLN A 1 421 ? -3.467 -9.834 10.061 1.00 91.56 421 GLN A C 1
ATOM 3236 O O . GLN A 1 421 ? -3.755 -8.930 10.851 1.00 91.56 421 GLN A O 1
ATOM 3241 N N . CYS A 1 422 ? -2.616 -9.659 9.044 1.00 94.94 422 CYS A N 1
ATOM 3242 C CA . CYS A 1 422 ? -2.065 -8.360 8.639 1.00 94.94 422 CYS A CA 1
ATOM 3243 C C . CYS A 1 422 ? -1.380 -7.573 9.771 1.00 94.94 422 CYS A C 1
ATOM 3245 O O . CYS A 1 422 ? -1.444 -6.345 9.810 1.00 94.94 422 CYS A O 1
ATOM 3247 N N . GLY A 1 423 ? -0.788 -8.272 10.742 1.00 92.12 423 GLY A N 1
ATOM 3248 C CA . GLY A 1 423 ? -0.117 -7.671 11.894 1.00 92.12 423 GLY A CA 1
ATOM 3249 C C . GLY A 1 423 ? -1.032 -6.965 12.909 1.00 92.12 423 GLY A C 1
ATOM 3250 O O . GLY A 1 423 ? -0.526 -6.429 13.900 1.00 92.12 423 GLY A O 1
ATOM 3251 N N . ILE A 1 424 ? -2.357 -6.957 12.720 1.00 94.38 424 ILE A N 1
ATOM 3252 C CA . ILE A 1 424 ? -3.297 -6.301 13.642 1.00 94.38 424 ILE A CA 1
ATOM 3253 C C . ILE A 1 424 ? -3.265 -7.033 14.987 1.00 94.38 424 ILE A C 1
ATOM 3255 O O . ILE A 1 424 ? -3.599 -8.213 15.076 1.00 94.38 424 ILE A O 1
ATOM 3259 N N . GLY A 1 425 ? -2.884 -6.329 16.055 1.00 83.06 425 GLY A N 1
ATOM 3260 C CA . GLY A 1 425 ? -2.774 -6.919 17.391 1.00 83.06 425 GLY A CA 1
ATOM 3261 C C . GLY A 1 425 ? -1.458 -7.649 17.681 1.00 83.06 425 GLY A C 1
ATOM 3262 O O . GLY A 1 425 ? -1.311 -8.183 18.781 1.00 83.06 425 GLY A O 1
ATOM 3263 N N . SER A 1 426 ? -0.499 -7.642 16.749 1.00 84.25 426 SER A N 1
ATOM 3264 C CA . SER A 1 426 ? 0.827 -8.257 16.928 1.00 84.25 426 SER A CA 1
ATOM 3265 C C . SER A 1 426 ? 1.998 -7.365 16.505 1.00 84.25 426 SER A C 1
ATOM 3267 O O . SER A 1 426 ? 3.064 -7.442 17.110 1.00 84.25 426 SER A O 1
ATOM 3269 N N . SER A 1 427 ? 1.803 -6.518 15.492 1.00 88.50 427 SER A N 1
ATOM 3270 C CA . SER A 1 427 ? 2.817 -5.598 14.957 1.00 88.50 427 SER A CA 1
ATOM 3271 C C . SER A 1 427 ? 2.452 -4.127 15.131 1.00 88.50 427 SER A C 1
ATOM 3273 O O . SER A 1 427 ? 3.341 -3.283 15.126 1.00 88.50 427 SER A O 1
ATOM 3275 N N . PHE A 1 428 ? 1.169 -3.817 15.326 1.00 94.81 428 PHE A N 1
ATOM 3276 C CA . PHE A 1 428 ? 0.675 -2.448 15.456 1.00 94.81 428 PHE A CA 1
ATOM 3277 C C . PHE A 1 428 ? -0.095 -2.280 16.761 1.00 94.81 428 PHE A C 1
ATOM 3279 O O . PHE A 1 428 ? -1.011 -3.059 17.045 1.00 94.81 428 PHE A O 1
ATOM 3286 N N . TYR A 1 429 ? 0.233 -1.236 17.526 1.00 94.56 429 TYR A N 1
ATOM 3287 C CA . TYR A 1 429 ? -0.608 -0.814 18.641 1.00 94.56 429 TYR A CA 1
ATOM 3288 C C . TYR A 1 429 ? -1.999 -0.406 18.154 1.00 94.56 429 TYR A C 1
ATOM 3290 O O . TYR A 1 429 ? -2.183 0.004 17.004 1.00 94.56 429 TYR A O 1
ATOM 3298 N N . PHE A 1 430 ? -2.960 -0.438 19.074 1.00 98.00 430 PHE A N 1
ATOM 3299 C CA . PHE A 1 430 ? -4.221 0.263 18.893 1.00 98.00 430 PHE A CA 1
ATOM 3300 C C . PHE A 1 430 ? -4.181 1.583 19.661 1.00 98.00 430 PHE A C 1
ATOM 3302 O O . PHE A 1 430 ? -3.629 1.660 20.760 1.00 98.00 430 PHE A O 1
ATOM 3309 N N . TYR A 1 431 ? -4.803 2.615 19.108 1.00 98.19 431 TYR A N 1
ATOM 3310 C CA . TYR A 1 431 ? -4.877 3.936 19.715 1.00 98.19 431 TYR A CA 1
ATOM 3311 C C . TYR A 1 431 ? -6.336 4.280 19.994 1.00 98.19 431 TYR A C 1
ATOM 3313 O O . TYR A 1 431 ? -7.141 4.464 19.078 1.00 98.19 431 TYR A O 1
ATOM 3321 N N . GLY A 1 432 ? -6.673 4.358 21.278 1.00 97.38 432 GLY A N 1
ATOM 3322 C CA . GLY A 1 432 ? -7.932 4.920 21.749 1.00 97.38 432 GLY A CA 1
ATOM 3323 C C . GLY A 1 432 ? -7.815 6.435 21.899 1.00 97.38 432 GLY A C 1
ATOM 3324 O O . GLY A 1 432 ? -6.826 6.916 22.450 1.00 97.38 432 GLY A O 1
ATOM 3325 N N . ILE A 1 433 ? -8.803 7.192 21.423 1.00 96.88 433 ILE A N 1
ATOM 3326 C CA . ILE A 1 433 ? -8.806 8.663 21.476 1.00 96.88 433 ILE A CA 1
ATOM 3327 C C . ILE A 1 433 ? -9.828 9.135 22.515 1.00 96.88 433 ILE A C 1
ATOM 3329 O O . ILE A 1 433 ? -10.990 8.729 22.465 1.00 96.88 433 ILE A O 1
ATOM 3333 N N . ASP A 1 434 ? -9.406 10.014 23.426 1.00 92.44 434 ASP A N 1
ATOM 3334 C CA . ASP A 1 434 ? -10.296 10.758 24.323 1.00 92.44 434 ASP A CA 1
ATOM 3335 C C . ASP A 1 434 ? -10.354 12.223 23.847 1.00 92.44 434 ASP A C 1
ATOM 3337 O O . ASP A 1 434 ? -9.314 12.866 23.665 1.00 92.44 434 ASP A O 1
ATOM 3341 N N . LEU A 1 435 ? -11.552 12.771 23.630 1.00 92.31 435 LEU A N 1
ATOM 3342 C CA . LEU A 1 435 ? -11.736 14.158 23.185 1.00 92.31 435 LEU A CA 1
ATOM 3343 C C . LEU A 1 435 ? -11.756 15.137 24.366 1.00 92.31 435 LEU A C 1
ATOM 3345 O O . LEU A 1 435 ? -12.170 14.793 25.470 1.00 92.31 435 LEU A O 1
ATOM 3349 N N . SER A 1 436 ? -11.318 16.378 24.143 1.00 83.88 436 SER A N 1
ATOM 3350 C CA . SER A 1 436 ? -11.504 17.453 25.124 1.00 83.88 436 SER A CA 1
ATOM 3351 C C . SER A 1 436 ? -12.977 17.865 25.158 1.00 83.88 436 SER A C 1
ATOM 3353 O O . SER A 1 436 ? -13.531 18.222 24.117 1.00 83.88 436 SER A O 1
ATOM 3355 N N . SER A 1 437 ? -13.616 17.833 26.326 1.00 64.44 437 SER A N 1
ATOM 3356 C CA . SER A 1 437 ? -15.025 18.209 26.476 1.00 64.44 437 SER A CA 1
ATOM 3357 C C . SER A 1 437 ? -15.276 19.702 26.196 1.00 64.44 437 SER A C 1
ATOM 3359 O O . SER A 1 437 ? -14.493 20.566 26.583 1.00 64.44 437 SER A O 1
ATOM 3361 N N . SER A 1 438 ? -16.417 20.010 25.570 1.00 36.25 438 SER A N 1
ATOM 3362 C CA . SER A 1 438 ? -17.222 21.192 25.924 1.00 36.25 438 SER A CA 1
ATOM 3363 C C . SER A 1 438 ? -18.269 20.735 26.963 1.00 36.25 438 SER A C 1
ATOM 3365 O O . SER A 1 438 ? -18.533 19.532 27.030 1.00 36.25 438 SER A O 1
ATOM 3367 N N . PRO A 1 439 ? -18.814 21.606 27.832 1.00 37.66 439 PRO A N 1
ATOM 3368 C CA . PRO A 1 439 ? -19.427 21.192 29.094 1.00 37.66 439 PRO A CA 1
ATOM 3369 C C . PRO A 1 439 ? -20.676 20.331 28.871 1.00 37.66 439 PRO A C 1
ATOM 3371 O O . PRO A 1 439 ? -21.617 20.756 28.207 1.00 37.66 439 PRO A O 1
ATOM 3374 N N . VAL A 1 440 ? -20.702 19.143 29.478 1.00 37.62 440 VAL A N 1
ATOM 3375 C CA . VAL A 1 440 ? -21.901 18.300 29.625 1.00 37.62 440 VAL A CA 1
ATOM 3376 C C . VAL A 1 440 ? -22.096 18.002 31.125 1.00 37.62 440 VAL A C 1
ATOM 3378 O O . VAL A 1 440 ? -21.094 17.823 31.824 1.00 37.62 440 VAL A O 1
ATOM 3381 N N . PRO A 1 441 ? -23.343 18.007 31.653 1.00 34.62 441 PRO A N 1
ATOM 3382 C CA . PRO A 1 441 ? -23.637 17.851 33.083 1.00 34.62 441 PRO A CA 1
ATOM 3383 C C . PRO A 1 441 ? -23.199 16.474 33.614 1.00 34.62 441 PRO A C 1
ATOM 3385 O O . PRO A 1 441 ? -22.957 15.567 32.815 1.00 34.62 441 PRO A O 1
ATOM 3388 N N . PRO A 1 442 ? -23.125 16.272 34.945 1.00 34.12 442 PRO A N 1
ATOM 3389 C CA . PRO A 1 442 ? -22.644 15.022 35.522 1.00 34.12 442 PRO A CA 1
ATOM 3390 C C . PRO A 1 442 ? -23.568 13.849 35.160 1.00 34.12 442 PRO A C 1
ATOM 3392 O O . PRO A 1 442 ? -24.632 13.662 35.747 1.00 34.12 442 PRO A O 1
ATOM 3395 N N . GLY A 1 443 ? -23.134 13.047 34.186 1.00 35.34 443 GLY A N 1
ATOM 3396 C CA . GLY A 1 443 ? -23.556 11.658 34.021 1.00 35.34 443 GLY A CA 1
ATOM 3397 C C . GLY A 1 443 ? -22.962 10.787 35.135 1.00 35.34 443 GLY A C 1
ATOM 3398 O O . GLY A 1 443 ? -22.000 11.199 35.787 1.00 35.34 443 GLY A O 1
ATOM 3399 N N . PRO A 1 444 ? -23.548 9.609 35.405 1.00 29.48 444 PRO A N 1
ATOM 3400 C CA . PRO A 1 444 ? -23.329 8.879 36.645 1.00 29.48 444 PRO A CA 1
ATOM 3401 C C . PRO A 1 444 ? -21.854 8.531 36.834 1.00 29.48 444 PRO A C 1
ATOM 3403 O O . PRO A 1 444 ? -21.200 7.977 35.951 1.00 29.48 444 PRO A O 1
ATOM 3406 N N . THR A 1 445 ? -21.351 8.863 38.020 1.00 27.30 445 THR A N 1
ATOM 3407 C CA . THR A 1 445 ? -20.010 8.542 38.498 1.00 27.30 445 THR A CA 1
ATOM 3408 C C . THR A 1 445 ? -19.713 7.056 38.275 1.00 27.30 445 THR A C 1
ATOM 3410 O O . THR A 1 445 ? -20.526 6.222 38.689 1.00 27.30 445 THR A O 1
ATOM 3413 N N . PRO A 1 446 ? -18.565 6.680 37.677 1.00 29.72 446 PRO A N 1
ATOM 3414 C CA . PRO A 1 446 ? -18.160 5.285 37.632 1.00 29.72 446 PRO A CA 1
ATOM 3415 C C . PRO A 1 446 ? -18.016 4.783 39.068 1.00 29.72 446 PRO A C 1
ATOM 3417 O O . PRO A 1 446 ? -17.184 5.260 39.842 1.00 29.72 446 PRO A O 1
ATOM 3420 N N . THR A 1 447 ? -18.880 3.846 39.445 1.00 24.97 447 THR A N 1
ATOM 3421 C CA . THR A 1 447 ? -18.789 3.158 40.728 1.00 24.97 447 THR A CA 1
ATOM 3422 C C . THR A 1 447 ? -17.487 2.351 40.733 1.00 24.97 447 THR A C 1
ATOM 3424 O O . THR A 1 447 ? -17.203 1.677 39.736 1.00 24.97 447 THR A O 1
ATOM 3427 N N . PRO A 1 448 ? -16.678 2.391 41.808 1.00 27.69 448 PRO A N 1
ATOM 3428 C CA . PRO A 1 448 ? -15.515 1.524 41.934 1.00 27.69 448 PRO A CA 1
ATOM 3429 C C . PRO A 1 448 ? -15.947 0.077 41.712 1.00 27.69 448 PRO A C 1
ATOM 3431 O O . PRO A 1 448 ? -16.921 -0.386 42.308 1.00 27.69 448 PRO A O 1
ATOM 3434 N N . SER A 1 449 ? -15.252 -0.621 40.818 1.00 30.06 449 SER A N 1
ATOM 3435 C CA . SER A 1 449 ? -15.542 -2.007 40.478 1.00 30.06 449 SER A CA 1
ATOM 3436 C C . SER A 1 449 ? -15.420 -2.898 41.712 1.00 30.06 449 SER A C 1
ATOM 3438 O O . SER A 1 449 ? -14.317 -3.274 42.109 1.00 30.06 449 SER A O 1
ATOM 3440 N N . VAL A 1 450 ? -16.565 -3.252 42.288 1.00 32.62 450 VAL A N 1
ATOM 3441 C CA . VAL A 1 450 ? -16.713 -4.417 43.156 1.00 32.62 450 VAL A CA 1
ATOM 3442 C C . VAL A 1 450 ? -16.414 -5.648 42.298 1.00 32.62 450 VAL A C 1
ATOM 3444 O O . VAL A 1 450 ? -16.870 -5.731 41.156 1.00 32.62 450 VAL A O 1
ATOM 3447 N N . LEU A 1 451 ? -15.604 -6.571 42.819 1.00 40.56 451 LEU A N 1
ATOM 3448 C CA . LEU A 1 451 ? -15.436 -7.920 42.275 1.00 40.56 451 LEU A CA 1
ATOM 3449 C C . LEU A 1 451 ? -16.839 -8.523 42.061 1.00 40.56 451 LEU A C 1
ATOM 3451 O O . LEU A 1 451 ? -17.532 -8.823 43.029 1.00 40.56 451 LEU A O 1
ATOM 3455 N N . GLY A 1 452 ? -17.298 -8.588 40.812 1.00 48.66 452 GLY A N 1
ATOM 3456 C CA . GLY A 1 452 ? -18.598 -9.161 40.462 1.00 48.66 452 GLY A CA 1
ATOM 3457 C C . GLY A 1 452 ? -18.576 -10.688 40.542 1.00 48.66 452 GLY A C 1
ATOM 3458 O O . GLY A 1 452 ? -17.508 -11.296 40.545 1.00 48.66 452 GLY A O 1
ATOM 3459 N N . THR A 1 453 ? -19.757 -11.297 40.612 1.00 57.38 453 THR A N 1
ATOM 3460 C CA . THR A 1 453 ? -19.934 -12.756 40.586 1.00 57.38 453 THR A CA 1
ATOM 3461 C C . THR A 1 453 ? -19.963 -13.288 39.142 1.00 57.38 453 THR A C 1
ATOM 3463 O O . THR A 1 453 ? -20.649 -12.701 38.304 1.00 57.38 453 THR A O 1
ATOM 3466 N N . ASP A 1 454 ? -19.273 -14.407 38.871 1.00 66.44 454 ASP A N 1
ATOM 3467 C CA . ASP A 1 454 ? -19.349 -15.188 37.619 1.00 66.44 454 ASP A CA 1
ATOM 3468 C C . ASP A 1 454 ? -20.353 -16.361 37.734 1.00 66.44 454 ASP A C 1
ATOM 3470 O O . ASP A 1 454 ? -20.267 -17.363 37.013 1.00 66.44 454 ASP A O 1
ATOM 3474 N N . ASP A 1 455 ? -21.312 -16.271 38.663 1.00 80.88 455 ASP A N 1
ATOM 3475 C CA . ASP A 1 455 ? -22.415 -17.225 38.773 1.00 80.88 455 ASP A CA 1
ATOM 3476 C C . ASP A 1 455 ? -23.319 -17.187 37.530 1.00 80.88 455 ASP A C 1
ATOM 3478 O O . ASP A 1 455 ? -23.599 -16.140 36.937 1.00 80.88 455 ASP A O 1
ATOM 3482 N N . ILE A 1 456 ? -23.849 -18.348 37.151 1.00 78.38 456 ILE A N 1
ATOM 3483 C CA . ILE A 1 456 ? -24.721 -18.479 35.987 1.00 78.38 456 ILE A CA 1
ATOM 3484 C C . ILE A 1 456 ? -26.094 -17.907 36.316 1.00 78.38 456 ILE A C 1
ATOM 3486 O O . ILE A 1 456 ? -26.845 -18.486 37.101 1.00 78.38 456 ILE A O 1
ATOM 3490 N N . LYS A 1 457 ? -26.473 -16.826 35.631 1.00 82.00 457 LYS A N 1
ATOM 3491 C CA . LYS A 1 457 ? -27.871 -16.395 35.560 1.00 82.00 457 LYS A CA 1
ATOM 3492 C C . LYS A 1 457 ? -28.620 -17.229 34.525 1.00 82.00 457 LYS A C 1
ATOM 3494 O O . LYS A 1 457 ? -28.391 -17.109 33.320 1.00 82.00 457 LYS A O 1
ATOM 3499 N N . VAL A 1 458 ? -29.542 -18.059 34.991 1.00 75.81 458 VAL A N 1
ATOM 3500 C CA . VAL A 1 458 ? -30.294 -18.985 34.148 1.00 75.81 458 VAL A CA 1
ATOM 3501 C C . VAL A 1 458 ? -31.305 -18.219 33.296 1.00 75.81 458 VAL A C 1
ATOM 3503 O O . VAL A 1 458 ? -32.225 -17.575 33.798 1.00 75.81 458 VAL A O 1
ATOM 3506 N N . THR A 1 459 ? -31.154 -18.287 31.975 1.00 71.06 459 THR A N 1
ATOM 3507 C CA . THR A 1 459 ? -32.028 -17.581 31.022 1.00 71.06 459 THR A CA 1
ATOM 3508 C C . THR A 1 459 ? -33.273 -18.381 30.642 1.00 71.06 459 THR A C 1
ATOM 3510 O O . THR A 1 459 ? -34.277 -17.790 30.240 1.00 71.06 459 THR A O 1
ATOM 3513 N N . ASN A 1 460 ? -33.233 -19.706 30.808 1.00 73.81 460 ASN A N 1
ATOM 3514 C CA . ASN A 1 460 ? -34.313 -20.639 30.498 1.00 73.81 460 ASN A CA 1
ATOM 3515 C C . ASN A 1 460 ? -34.340 -21.775 31.523 1.00 73.81 460 ASN A C 1
ATOM 3517 O O . ASN A 1 460 ? -33.288 -22.317 31.854 1.00 73.81 460 ASN A O 1
ATOM 3521 N N . ALA A 1 461 ? -35.533 -22.151 31.986 1.00 81.62 461 ALA A N 1
ATOM 3522 C CA . ALA A 1 461 ? -35.690 -23.296 32.874 1.00 81.62 461 ALA A CA 1
ATOM 3523 C C . ALA A 1 461 ? -35.370 -24.613 32.146 1.00 81.62 461 ALA A C 1
ATOM 3525 O O . ALA A 1 461 ? -35.599 -24.728 30.940 1.00 81.62 461 ALA A O 1
ATOM 3526 N N . GLY A 1 462 ? -34.863 -25.600 32.879 1.00 87.69 462 GLY A N 1
ATOM 3527 C CA . GLY A 1 462 ? -34.534 -26.920 32.339 1.00 87.69 462 GLY A CA 1
ATOM 3528 C C . GLY A 1 462 ? -33.718 -27.750 33.321 1.00 87.69 462 GLY A C 1
ATOM 3529 O O . GLY A 1 462 ? -33.581 -27.378 34.488 1.00 87.69 462 GLY A O 1
ATOM 3530 N N . ASN A 1 463 ? -33.168 -28.875 32.862 1.00 90.62 463 ASN A N 1
ATOM 3531 C CA . ASN A 1 463 ? -32.305 -29.707 33.703 1.00 90.62 463 ASN A CA 1
ATOM 3532 C C . ASN A 1 463 ? -30.828 -29.422 33.409 1.00 90.62 463 ASN A C 1
ATOM 3534 O O . ASN A 1 463 ? -30.365 -29.603 32.279 1.00 90.62 463 ASN A O 1
ATOM 3538 N N . MET A 1 464 ? -30.086 -28.986 34.429 1.00 90.62 464 MET A N 1
ATOM 3539 C CA . MET A 1 464 ? -28.679 -28.622 34.302 1.00 90.62 464 MET A CA 1
ATOM 3540 C C . MET A 1 464 ? -27.770 -29.843 34.477 1.00 90.62 464 MET A C 1
ATOM 3542 O O . MET A 1 464 ? -27.912 -30.637 35.408 1.00 90.62 464 MET A O 1
ATOM 3546 N N . THR A 1 465 ? -26.798 -29.977 33.580 1.00 92.00 465 THR A N 1
ATOM 3547 C CA . THR A 1 465 ? -25.778 -31.031 33.590 1.00 92.00 465 THR A CA 1
ATOM 3548 C C . THR A 1 465 ? -24.387 -30.432 33.472 1.00 92.00 465 THR A C 1
ATOM 3550 O O . THR A 1 465 ? -24.224 -29.335 32.944 1.00 92.00 465 THR A O 1
ATOM 3553 N N . VAL A 1 466 ? -23.395 -31.158 33.977 1.00 89.88 466 VAL A N 1
ATOM 3554 C CA . VAL A 1 466 ? -22.012 -30.709 34.138 1.00 89.88 466 VAL A CA 1
ATOM 3555 C C . VAL A 1 466 ? -21.102 -31.798 33.581 1.00 89.88 466 VAL A C 1
ATOM 3557 O O . VAL A 1 466 ? -21.069 -32.903 34.115 1.00 89.88 466 VAL A O 1
ATOM 3560 N N . LYS A 1 467 ? -20.400 -31.531 32.485 1.00 85.81 467 LYS A N 1
ATOM 3561 C CA . LYS A 1 467 ? -19.616 -32.514 31.734 1.00 85.81 467 LYS A CA 1
ATOM 3562 C C . LYS A 1 467 ? -18.141 -32.145 31.725 1.00 85.81 467 LYS A C 1
ATOM 3564 O O . LYS A 1 467 ? -17.790 -31.048 31.309 1.00 85.81 467 LYS A O 1
ATOM 3569 N N . LEU A 1 468 ? -17.265 -33.081 32.077 1.00 83.69 468 LEU A N 1
ATOM 3570 C CA . LEU A 1 468 ? -15.824 -32.878 31.936 1.00 83.69 468 LEU A CA 1
ATOM 3571 C C . LEU A 1 468 ? -15.419 -32.925 30.457 1.00 83.69 468 LEU A C 1
ATOM 3573 O O . LEU A 1 468 ? -15.578 -33.959 29.806 1.00 83.69 468 LEU A O 1
ATOM 3577 N N . THR A 1 469 ? -14.891 -31.828 29.920 1.00 77.06 469 THR A N 1
ATOM 3578 C CA . THR A 1 469 ? -14.430 -31.750 28.522 1.00 77.06 469 THR A CA 1
ATOM 3579 C C . THR A 1 469 ? -12.912 -31.736 28.411 1.00 77.06 469 THR A C 1
ATOM 3581 O O . THR A 1 469 ? -12.375 -32.202 27.409 1.00 77.06 469 THR A O 1
ATOM 3584 N N . GLN A 1 470 ? -12.215 -31.283 29.453 1.00 75.56 470 GLN A N 1
ATOM 3585 C CA . GLN A 1 470 ? -10.759 -31.281 29.510 1.00 75.56 470 GLN A CA 1
ATOM 3586 C C . GLN A 1 470 ? -10.284 -31.393 30.960 1.00 75.56 470 GLN A C 1
ATOM 3588 O O . GLN A 1 470 ? -10.833 -30.749 31.850 1.00 75.56 470 GLN A O 1
ATOM 3593 N N . MET A 1 471 ? -9.227 -32.169 31.198 1.00 76.62 471 MET A N 1
ATOM 3594 C CA . MET A 1 471 ? -8.592 -32.289 32.510 1.00 76.62 471 MET A CA 1
ATOM 3595 C C . MET A 1 471 ? -7.095 -32.528 32.335 1.00 76.62 471 MET A C 1
ATOM 3597 O O . MET A 1 471 ? -6.675 -33.607 31.923 1.00 76.62 471 MET A O 1
ATOM 3601 N N . LYS A 1 472 ? -6.289 -31.507 32.626 1.00 71.06 472 LYS A N 1
ATOM 3602 C CA . LYS A 1 472 ? -4.821 -31.580 32.635 1.00 71.06 472 LYS A CA 1
ATOM 3603 C C . LYS A 1 472 ? -4.257 -31.712 34.053 1.00 71.06 472 LYS A C 1
ATOM 3605 O O . LYS A 1 472 ? -3.058 -31.914 34.211 1.00 71.06 472 LYS A O 1
ATOM 3610 N N . VAL A 1 473 ? -5.092 -31.581 35.087 1.00 69.94 473 VAL A N 1
ATOM 3611 C CA . VAL A 1 473 ? -4.672 -31.730 36.488 1.00 69.94 473 VAL A CA 1
ATOM 3612 C C . VAL A 1 473 ? -4.461 -33.206 36.833 1.00 69.94 473 VAL A C 1
ATOM 3614 O O . VAL A 1 473 ? -5.188 -34.079 36.357 1.00 69.94 473 VAL A O 1
ATOM 3617 N N . ALA A 1 474 ? -3.442 -33.490 37.645 1.00 71.25 474 ALA A N 1
ATOM 3618 C CA . ALA A 1 474 ? -3.090 -34.855 38.039 1.00 71.25 474 ALA A CA 1
ATOM 3619 C C . ALA A 1 474 ? -3.918 -35.386 39.226 1.00 71.25 474 ALA A C 1
ATOM 3621 O O . ALA A 1 474 ? -3.932 -36.591 39.459 1.00 71.25 474 ALA A O 1
ATOM 3622 N N . TYR A 1 475 ? -4.606 -34.504 39.952 1.00 77.88 475 TYR A N 1
ATOM 3623 C CA . TYR A 1 475 ? -5.413 -34.817 41.131 1.00 77.88 475 TYR A CA 1
ATOM 3624 C C . TYR A 1 475 ? -6.919 -34.686 40.848 1.00 77.88 475 TYR A C 1
ATOM 3626 O O . TYR A 1 475 ? -7.311 -33.967 39.923 1.00 77.88 475 TYR A O 1
ATOM 3634 N N . PRO A 1 476 ? -7.773 -35.373 41.628 1.00 85.69 476 PRO A N 1
ATOM 3635 C CA . PRO A 1 476 ? -9.219 -35.316 41.455 1.00 85.69 476 PRO A CA 1
ATOM 3636 C C . PRO A 1 476 ? -9.803 -33.937 41.800 1.00 85.69 476 PRO A C 1
ATOM 3638 O O . PRO A 1 476 ? -9.259 -33.196 42.624 1.00 85.69 476 PRO A O 1
ATOM 3641 N N . LEU A 1 477 ? -10.933 -33.612 41.169 1.00 86.25 477 LEU A N 1
ATOM 3642 C CA . LEU A 1 477 ? -11.683 -32.368 41.349 1.00 86.25 477 LEU A CA 1
ATOM 3643 C C . LEU A 1 477 ? -13.111 -32.684 41.783 1.00 86.25 477 LEU A C 1
ATOM 3645 O O . LEU A 1 477 ? -13.889 -33.231 41.000 1.00 86.25 477 LEU A O 1
ATOM 3649 N N . THR A 1 478 ? -13.477 -32.319 43.007 1.00 90.38 478 THR A N 1
ATOM 3650 C CA . THR A 1 478 ? -14.861 -32.439 43.481 1.00 90.38 478 THR A CA 1
ATOM 3651 C C . THR A 1 478 ? -15.635 -31.190 43.093 1.00 90.38 478 THR A C 1
ATOM 3653 O O . THR A 1 478 ? -15.274 -30.085 43.495 1.00 90.38 478 THR A O 1
ATOM 3656 N N . VAL A 1 479 ? -16.699 -31.361 42.308 1.00 90.62 479 VAL A N 1
ATOM 3657 C CA . VAL A 1 479 ? -17.558 -30.279 41.819 1.00 90.62 479 VAL A CA 1
ATOM 3658 C C . VAL A 1 479 ? -18.849 -30.254 42.625 1.00 90.62 479 VAL A C 1
ATOM 3660 O O . VAL A 1 479 ? -19.528 -31.267 42.786 1.00 90.62 479 VAL A O 1
ATOM 3663 N N . SER A 1 480 ? -19.200 -29.078 43.130 1.00 91.38 480 SER A N 1
ATOM 3664 C CA . SER A 1 480 ? -20.415 -28.818 43.899 1.00 91.38 480 SER A CA 1
ATOM 3665 C C . SER A 1 480 ? -21.122 -27.573 43.375 1.00 91.38 480 SER A C 1
ATOM 3667 O O . SER A 1 480 ? -20.490 -26.665 42.838 1.00 91.38 480 SER A O 1
ATOM 3669 N N . LEU A 1 481 ? -22.432 -27.501 43.580 1.00 92.19 481 LEU A N 1
ATOM 3670 C CA . LEU A 1 481 ? -23.144 -26.229 43.629 1.00 92.19 481 LEU A CA 1
ATOM 3671 C C . LEU A 1 481 ? -22.961 -25.629 45.021 1.00 92.19 481 LEU A C 1
ATOM 3673 O O . LEU A 1 481 ? -22.956 -26.375 45.997 1.00 92.19 481 LEU A O 1
ATOM 3677 N N . TYR A 1 482 ? -22.846 -24.307 45.107 1.00 89.25 482 TYR A N 1
ATOM 3678 C CA . TYR A 1 482 ? -22.937 -23.574 46.378 1.00 89.25 482 TYR A CA 1
ATOM 3679 C C . TYR A 1 482 ? -24.075 -22.531 46.375 1.00 89.25 482 TYR A C 1
ATOM 3681 O O . TYR A 1 482 ? -24.489 -22.054 47.428 1.00 89.25 482 TYR A O 1
ATOM 3689 N N . LYS A 1 483 ? -24.655 -22.236 45.199 1.00 86.12 483 LYS A N 1
ATOM 3690 C CA . LYS A 1 483 ? -25.925 -21.509 45.021 1.00 86.12 483 LYS A CA 1
ATOM 3691 C C . LYS A 1 483 ? -26.819 -22.269 44.027 1.00 86.12 483 LYS A C 1
ATOM 3693 O O . LYS A 1 483 ? -26.295 -22.740 43.016 1.00 86.12 483 LYS A O 1
ATOM 3698 N N . PRO A 1 484 ? -28.140 -22.395 44.267 1.00 77.69 484 PRO A N 1
ATOM 3699 C CA . PRO A 1 484 ? -28.901 -21.832 45.392 1.00 77.69 484 PRO A CA 1
ATOM 3700 C C . PRO A 1 484 ? -28.774 -22.624 46.706 1.00 77.69 484 PRO A C 1
ATOM 3702 O O . PRO A 1 484 ? -29.178 -22.130 47.754 1.00 77.69 484 PRO A O 1
ATOM 3705 N N . LYS A 1 485 ? -28.242 -23.850 46.665 1.00 82.31 485 LYS A N 1
ATOM 3706 C CA . LYS A 1 485 ? -27.977 -24.688 47.841 1.00 82.31 485 LYS A CA 1
ATOM 3707 C C . LYS A 1 485 ? -26.641 -25.394 47.664 1.00 82.31 485 LYS A C 1
ATOM 3709 O O . LYS A 1 485 ? -26.338 -25.828 46.552 1.00 82.31 485 LYS A O 1
ATOM 3714 N N . ASP A 1 486 ? -25.901 -25.552 48.757 1.00 86.62 486 ASP A N 1
ATOM 3715 C CA . ASP A 1 486 ? -24.726 -26.419 48.783 1.00 86.62 486 ASP A CA 1
ATOM 3716 C C . ASP A 1 486 ? -25.138 -27.857 48.447 1.00 86.62 486 ASP A C 1
ATOM 3718 O O . ASP A 1 486 ? -25.924 -28.487 49.160 1.00 86.62 486 ASP A O 1
ATOM 3722 N N . LYS A 1 487 ? -24.637 -28.361 47.320 1.00 91.19 487 LYS A N 1
ATOM 3723 C CA . LYS A 1 487 ? -24.905 -29.714 46.830 1.00 91.19 487 LYS A CA 1
ATOM 3724 C C . LYS A 1 487 ? -23.686 -30.233 46.087 1.00 91.19 487 LYS A C 1
ATOM 3726 O O . LYS A 1 487 ? -23.339 -29.718 45.026 1.00 91.19 487 LYS A O 1
ATOM 3731 N N . GLU A 1 488 ? -23.081 -31.293 46.601 1.00 93.19 488 GLU A N 1
ATOM 3732 C CA . GLU A 1 488 ? -22.035 -32.007 45.877 1.00 93.19 488 GLU A CA 1
ATOM 3733 C C . GLU A 1 488 ? -22.629 -32.731 44.661 1.00 93.19 488 GLU A C 1
ATOM 3735 O O . GLU A 1 488 ? -23.665 -33.394 44.757 1.00 93.19 488 GLU A O 1
ATOM 3740 N N . LEU A 1 489 ? -21.998 -32.561 43.498 1.00 92.12 489 LEU A N 1
ATOM 3741 C CA . LEU A 1 489 ? -22.406 -33.218 42.254 1.00 92.12 489 LEU A CA 1
ATOM 3742 C C . LEU A 1 489 ? -21.599 -34.492 42.003 1.00 92.12 489 LEU A C 1
ATOM 3744 O O . LEU A 1 489 ? -22.118 -35.443 41.421 1.00 92.12 489 LEU A O 1
ATOM 3748 N N . GLY A 1 490 ? -20.333 -34.490 42.423 1.00 91.75 490 GLY A N 1
ATOM 3749 C CA . GLY A 1 490 ? -19.417 -35.619 42.330 1.00 91.75 490 GLY A CA 1
ATOM 3750 C C . GLY A 1 490 ? -17.988 -35.192 42.004 1.00 91.75 490 GLY A C 1
ATOM 3751 O O . GLY A 1 490 ? -17.674 -34.005 41.895 1.00 91.75 490 GLY A O 1
ATOM 3752 N N . THR A 1 491 ? -17.122 -36.185 41.819 1.00 91.88 491 THR A N 1
ATOM 3753 C CA . THR A 1 491 ? -15.687 -35.991 41.584 1.00 91.88 491 THR A CA 1
ATOM 3754 C C . THR A 1 491 ? -15.293 -36.410 40.171 1.00 91.88 491 THR A C 1
ATOM 3756 O O . THR A 1 491 ? -15.714 -37.462 39.678 1.00 91.88 491 THR A O 1
ATOM 3759 N N . PHE A 1 492 ? -14.471 -35.580 39.532 1.00 89.31 492 PHE A N 1
ATOM 3760 C CA . PHE A 1 492 ? -13.783 -35.879 38.283 1.00 89.31 492 PHE A CA 1
ATOM 3761 C C . PHE A 1 492 ? -12.349 -36.317 38.562 1.00 89.31 492 PHE A C 1
ATOM 3763 O O . PHE A 1 492 ? -11.622 -35.635 39.284 1.00 89.31 492 PHE A O 1
ATOM 3770 N N . SER A 1 493 ? -11.941 -37.422 37.948 1.00 86.44 493 SER A N 1
ATOM 3771 C CA . SER A 1 493 ? -10.583 -37.963 38.002 1.00 86.44 493 SER A CA 1
ATOM 3772 C C . SER A 1 493 ? -9.944 -38.002 36.613 1.00 86.44 493 SER A C 1
ATOM 3774 O O . SER A 1 493 ? -10.622 -38.039 35.581 1.00 86.44 493 SER A O 1
ATOM 3776 N N . LYS A 1 494 ? -8.606 -38.025 36.575 1.00 77.62 494 LYS A N 1
ATOM 3777 C CA . LYS A 1 494 ? -7.846 -38.160 35.328 1.00 77.62 494 LYS A CA 1
ATOM 3778 C C . LYS A 1 494 ? -8.289 -39.425 34.577 1.00 77.62 494 LYS A C 1
ATOM 3780 O O . LYS A 1 494 ? -8.281 -40.512 35.142 1.00 77.62 494 LYS A O 1
ATOM 3785 N N . GLY A 1 495 ? -8.653 -39.272 33.302 1.00 78.00 495 GLY A N 1
ATOM 3786 C CA . GLY A 1 495 ? -9.155 -40.361 32.450 1.00 78.00 495 GLY A CA 1
ATOM 3787 C C . GLY A 1 495 ? -10.680 -40.418 32.301 1.00 78.00 495 GLY A C 1
ATOM 3788 O O . GLY A 1 495 ? -11.166 -41.147 31.446 1.00 78.00 495 GLY A O 1
ATOM 3789 N N . GLU A 1 496 ? -11.442 -39.609 33.044 1.00 84.12 496 GLU A N 1
ATOM 3790 C CA . GLU A 1 496 ? -12.913 -39.571 32.969 1.00 84.12 496 GLU A CA 1
ATOM 3791 C C . GLU A 1 496 ? -13.458 -38.516 31.981 1.00 84.12 496 GLU A C 1
ATOM 3793 O O . GLU A 1 496 ? -14.528 -37.937 32.195 1.00 84.12 496 GLU A O 1
ATOM 3798 N N . LEU A 1 497 ? -12.729 -38.224 30.895 1.00 81.94 497 LEU A N 1
ATOM 3799 C CA . LEU A 1 497 ? -13.187 -37.264 29.883 1.00 81.94 497 LEU A CA 1
ATOM 3800 C C . LEU A 1 497 ? -14.554 -37.683 29.330 1.00 81.94 497 LEU A C 1
ATOM 3802 O O . LEU A 1 497 ? -14.760 -38.817 28.908 1.00 81.94 497 LEU A O 1
ATOM 3806 N N . GLY A 1 498 ? -15.499 -36.747 29.329 1.00 78.88 498 GLY A N 1
ATOM 3807 C CA . GLY A 1 498 ? -16.870 -36.979 28.896 1.00 78.88 498 GLY A CA 1
ATOM 3808 C C . GLY A 1 498 ? -17.841 -37.410 29.997 1.00 78.88 498 GLY A C 1
ATOM 3809 O O . GLY A 1 498 ? -19.041 -37.427 29.718 1.00 78.88 498 GLY A O 1
ATOM 3810 N N . LYS A 1 499 ? -17.380 -37.692 31.226 1.00 89.38 499 LYS A N 1
ATOM 3811 C CA . LYS A 1 499 ? -18.256 -37.968 32.378 1.00 89.38 499 LYS A CA 1
ATOM 3812 C C . LYS A 1 499 ? -19.197 -36.790 32.633 1.00 89.38 499 LYS A C 1
ATOM 3814 O O . LYS A 1 499 ? -18.774 -35.634 32.612 1.00 89.38 499 LYS A O 1
ATOM 3819 N N . VAL A 1 500 ? -20.472 -37.098 32.875 1.00 89.81 500 VAL A N 1
ATOM 3820 C CA . VAL A 1 500 ? -21.546 -36.120 33.100 1.00 89.81 500 VAL A CA 1
ATOM 3821 C C . VAL A 1 500 ? -22.094 -36.277 34.515 1.00 89.81 500 VAL A C 1
ATOM 3823 O O . VAL A 1 500 ? -22.476 -37.374 34.914 1.00 89.81 500 VAL A O 1
ATOM 3826 N N . LEU A 1 501 ? -22.172 -35.173 35.250 1.00 92.44 501 LEU A N 1
ATOM 3827 C CA . LEU A 1 501 ? -22.816 -35.055 36.554 1.00 92.44 501 LEU A CA 1
ATOM 3828 C C . LEU A 1 501 ? -24.141 -34.299 36.395 1.00 92.44 501 LEU A C 1
ATOM 3830 O O . LEU A 1 501 ? -24.239 -33.343 35.620 1.00 92.44 501 LEU A O 1
ATOM 3834 N N . ASN A 1 502 ? -25.177 -34.725 37.117 1.00 91.62 502 ASN A N 1
ATOM 3835 C CA . ASN A 1 502 ? -26.496 -34.097 37.055 1.00 91.62 502 ASN A CA 1
ATOM 3836 C C . ASN A 1 502 ? -26.650 -33.061 38.176 1.00 91.62 502 ASN A C 1
ATOM 3838 O O . ASN A 1 502 ? -26.662 -33.414 39.357 1.00 91.62 502 ASN A O 1
ATOM 3842 N N . ALA A 1 503 ? -26.798 -31.787 37.809 1.00 88.81 503 ALA A N 1
ATOM 3843 C CA . ALA A 1 503 ? -26.993 -30.705 38.771 1.00 88.81 503 ALA A CA 1
ATOM 3844 C C . ALA A 1 503 ? -28.453 -30.639 39.257 1.00 88.81 503 ALA A C 1
ATOM 3846 O O . ALA A 1 503 ? -28.701 -30.338 40.428 1.00 88.81 503 ALA A O 1
ATOM 3847 N N . GLY A 1 504 ? -29.400 -31.054 38.409 1.00 89.25 504 GLY A N 1
ATOM 3848 C CA . GLY A 1 504 ? -30.837 -31.059 38.680 1.00 89.25 504 GLY A CA 1
ATOM 3849 C C . GLY A 1 504 ? -31.584 -29.908 37.992 1.00 89.25 504 GLY A C 1
ATOM 3850 O O . GLY A 1 504 ? -31.009 -29.208 37.152 1.00 89.25 504 GLY A O 1
ATOM 3851 N N . PRO A 1 505 ? -32.876 -29.722 38.315 1.00 90.75 505 PRO A N 1
ATOM 3852 C CA . PRO A 1 505 ? -33.709 -28.703 37.688 1.00 90.75 505 PRO A CA 1
ATOM 3853 C C . PRO A 1 505 ? -33.303 -27.289 38.123 1.00 90.75 505 PRO A C 1
ATOM 3855 O O . PRO A 1 505 ? -33.001 -27.060 39.293 1.00 90.75 505 PRO A O 1
ATOM 3858 N N . VAL A 1 506 ? -33.347 -26.346 37.181 1.00 88.62 506 VAL A N 1
ATOM 3859 C CA . VAL A 1 506 ? -33.116 -24.910 37.401 1.00 88.62 506 VAL A CA 1
ATOM 3860 C C . VAL A 1 506 ? -34.234 -24.084 36.761 1.00 88.62 506 VAL A C 1
ATOM 3862 O O . VAL A 1 506 ? -34.752 -24.439 35.699 1.00 88.62 506 VAL A O 1
ATOM 3865 N N . GLY A 1 507 ? -34.624 -22.990 37.411 1.00 83.25 507 GLY A N 1
ATOM 3866 C CA . GLY A 1 507 ? -35.645 -22.046 36.965 1.00 83.25 507 GLY A CA 1
ATOM 3867 C C . GLY A 1 507 ? -35.070 -20.854 36.197 1.00 83.25 507 GLY A C 1
ATOM 3868 O O . GLY A 1 507 ? -33.912 -20.475 36.351 1.00 83.25 507 GLY A O 1
ATOM 3869 N N . LYS A 1 508 ? -35.895 -20.218 35.356 1.00 80.12 508 LYS A N 1
ATOM 3870 C CA . LYS A 1 508 ? -35.525 -18.961 34.688 1.00 80.12 508 LYS A CA 1
ATOM 3871 C C . LYS A 1 508 ? -35.364 -17.853 35.733 1.00 80.12 508 LYS A C 1
ATOM 3873 O O . LYS A 1 508 ? -36.310 -17.546 36.448 1.00 80.12 508 LYS A O 1
ATOM 3878 N N . GLY A 1 509 ? -34.203 -17.207 35.745 1.00 75.94 509 GLY A N 1
ATOM 3879 C CA . GLY A 1 509 ? -33.843 -16.163 36.703 1.00 75.94 509 GLY A CA 1
ATOM 3880 C C . GLY A 1 509 ? -33.009 -16.660 37.883 1.00 75.94 509 GLY A C 1
ATOM 3881 O O . GLY A 1 509 ? -32.450 -15.818 38.584 1.00 75.94 509 GLY A O 1
ATOM 3882 N N . ASP A 1 510 ? -32.870 -17.978 38.060 1.00 85.69 510 ASP A N 1
ATOM 3883 C CA . ASP A 1 510 ? -32.021 -18.550 39.104 1.00 85.69 510 ASP A CA 1
ATOM 3884 C C . ASP A 1 510 ? -30.559 -18.135 38.913 1.00 85.69 510 ASP A C 1
ATOM 3886 O O . ASP A 1 510 ? -30.076 -17.966 37.788 1.00 85.69 510 ASP A O 1
ATOM 3890 N N . ILE A 1 511 ? -29.850 -18.000 40.033 1.00 86.12 511 ILE A N 1
ATOM 3891 C CA . ILE A 1 511 ? -28.405 -17.783 40.073 1.00 86.12 511 ILE A CA 1
ATOM 3892 C C . ILE A 1 511 ? -27.768 -19.082 40.555 1.00 86.12 511 ILE A C 1
ATOM 3894 O O . ILE A 1 511 ? -28.003 -19.520 41.683 1.00 86.12 511 ILE A O 1
ATOM 3898 N N . VAL A 1 512 ? -26.977 -19.700 39.685 1.00 88.50 512 VAL A N 1
ATOM 3899 C CA . VAL A 1 512 ? -26.325 -20.982 39.948 1.00 88.50 512 VAL A CA 1
ATOM 3900 C C . VAL A 1 512 ? -24.826 -20.768 40.063 1.00 88.50 512 VAL A C 1
ATOM 3902 O O . VAL A 1 512 ? -24.178 -20.338 39.112 1.00 88.50 512 VAL A O 1
ATOM 3905 N N . GLY A 1 513 ? -24.284 -21.083 41.234 1.00 88.94 513 GLY A N 1
ATOM 3906 C CA . GLY A 1 513 ? -22.871 -20.915 41.544 1.00 88.94 513 GLY A CA 1
ATOM 3907 C C . GLY A 1 513 ? -22.187 -22.254 41.775 1.00 88.94 513 GLY A C 1
ATOM 3908 O O . GLY A 1 513 ? -22.751 -23.135 42.432 1.00 88.94 513 GLY A O 1
ATOM 3909 N N . PHE A 1 514 ? -20.959 -22.389 41.277 1.00 89.75 514 PHE A N 1
ATOM 3910 C CA . PHE A 1 514 ? -20.150 -23.597 41.397 1.00 89.75 514 PHE A CA 1
ATOM 3911 C C . PHE A 1 514 ? -18.981 -23.422 42.359 1.00 89.75 514 PHE A C 1
ATOM 3913 O O . PHE A 1 514 ? -18.334 -22.377 42.408 1.00 89.75 514 PHE A O 1
ATOM 3920 N N . LYS A 1 515 ? -18.718 -24.489 43.112 1.00 89.31 515 LYS A N 1
ATOM 3921 C CA . LYS A 1 515 ? -17.576 -24.644 44.004 1.00 89.31 515 LYS A CA 1
ATOM 3922 C C . LYS A 1 515 ? -16.792 -25.880 43.589 1.00 89.31 515 LYS A C 1
ATOM 3924 O O . LYS A 1 515 ? -17.377 -26.955 43.456 1.00 89.31 515 LYS A O 1
ATOM 3929 N N . ILE A 1 516 ? -15.484 -25.744 43.405 1.00 86.62 516 ILE A N 1
ATOM 3930 C CA . ILE A 1 516 ? -14.596 -26.858 43.052 1.00 86.62 516 ILE A CA 1
ATOM 3931 C C . ILE A 1 516 ? -13.516 -27.008 44.114 1.00 86.62 516 ILE A C 1
ATOM 3933 O O . ILE A 1 516 ? -12.895 -26.026 44.514 1.00 86.62 516 ILE A O 1
ATOM 3937 N N . VAL A 1 517 ? -13.303 -28.244 44.565 1.00 87.06 517 VAL A N 1
ATOM 3938 C CA . VAL A 1 517 ? -12.309 -28.599 45.583 1.00 87.06 517 VAL A CA 1
ATOM 3939 C C . VAL A 1 517 ? -11.270 -29.539 44.976 1.00 87.06 517 VAL A C 1
ATOM 3941 O O . VAL A 1 517 ? -11.629 -30.550 44.371 1.00 87.06 517 VAL A O 1
ATOM 3944 N N . THR A 1 518 ? -9.986 -29.212 45.125 1.00 80.75 518 THR A N 1
ATOM 3945 C CA . THR A 1 518 ? -8.864 -30.033 44.629 1.00 80.75 518 THR A CA 1
ATOM 3946 C C . THR A 1 518 ? -8.462 -31.118 45.631 1.00 80.75 518 THR A C 1
ATOM 3948 O O . THR A 1 518 ? -8.448 -30.864 46.835 1.00 80.75 518 THR A O 1
ATOM 3951 N N . GLY A 1 519 ? -8.085 -32.308 45.150 1.00 72.50 519 GLY A N 1
ATOM 3952 C CA . GLY A 1 519 ? -7.631 -33.431 45.984 1.00 72.50 519 GLY A CA 1
ATOM 3953 C C . GLY A 1 519 ? -6.127 -33.456 46.331 1.00 72.50 519 GLY A C 1
ATOM 3954 O O . GLY A 1 519 ? -5.290 -33.235 45.465 1.00 72.50 519 GLY A O 1
ATOM 3955 N N . GLU A 1 520 ? -5.852 -33.793 47.601 1.00 61.28 520 GLU A N 1
ATOM 3956 C CA . GLU A 1 520 ? -4.603 -34.107 48.343 1.00 61.28 520 GLU A CA 1
ATOM 3957 C C . GLU A 1 520 ? -3.415 -33.118 48.455 1.00 61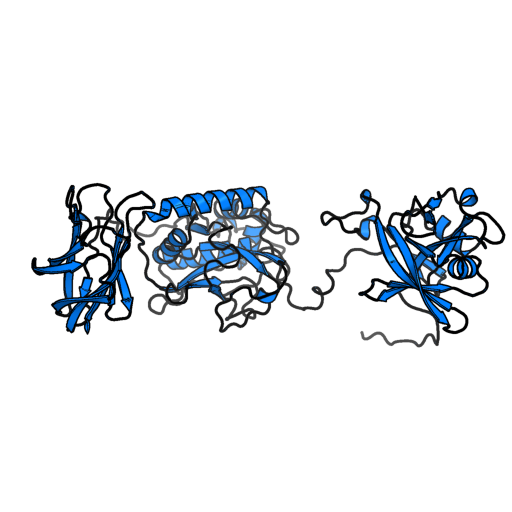.28 520 GLU A C 1
ATOM 3959 O O . GLU A 1 520 ? -3.076 -32.349 47.562 1.00 61.28 520 GLU A O 1
ATOM 3964 N N . GLY A 1 521 ? -2.781 -33.153 49.640 1.00 55.12 521 GLY A N 1
ATOM 3965 C CA . GLY A 1 521 ? -1.654 -32.322 50.093 1.00 55.12 521 GLY A CA 1
ATOM 3966 C C . GLY A 1 521 ? -2.074 -31.023 50.794 1.00 55.12 521 GLY A C 1
ATOM 3967 O O . GLY A 1 521 ? -1.621 -30.729 51.899 1.00 55.12 521 GLY A O 1
ATOM 3968 N N . SER A 1 522 ? -2.968 -30.250 50.171 1.00 64.44 522 SER A N 1
ATOM 3969 C CA . SER A 1 522 ? -3.617 -29.050 50.736 1.00 64.44 522 SER A CA 1
ATOM 3970 C C . SER A 1 522 ? -4.844 -28.689 49.882 1.00 64.44 522 SER A C 1
ATOM 3972 O O . SER A 1 522 ? -4.687 -27.979 48.885 1.00 64.44 522 SER A O 1
ATOM 3974 N N . PRO A 1 523 ? -6.051 -29.201 50.199 1.00 71.88 523 PRO A N 1
ATOM 3975 C CA . PRO A 1 523 ? -7.234 -28.988 49.368 1.00 71.88 523 PRO A CA 1
ATOM 3976 C C . PRO A 1 523 ? -7.560 -27.497 49.269 1.00 71.88 523 PRO A C 1
ATOM 3978 O O . PRO A 1 523 ? -7.739 -26.815 50.278 1.00 71.88 523 PRO A O 1
ATOM 3981 N N . ARG A 1 524 ? -7.637 -26.986 48.038 1.00 75.81 524 ARG A N 1
ATOM 3982 C CA . ARG A 1 524 ? -8.032 -25.608 47.752 1.00 75.81 524 ARG A CA 1
ATOM 3983 C C . ARG A 1 524 ? -9.454 -25.605 47.226 1.00 75.81 524 ARG A C 1
ATOM 3985 O O . ARG A 1 524 ? -9.842 -26.477 46.450 1.00 75.81 524 ARG A O 1
ATOM 3992 N N . THR A 1 525 ? -10.219 -24.624 47.683 1.00 80.50 525 THR A N 1
ATOM 3993 C CA . THR A 1 525 ? -11.614 -24.433 47.295 1.00 80.50 525 THR A CA 1
ATOM 3994 C C . THR A 1 525 ? -11.718 -23.191 46.431 1.00 80.50 525 THR A C 1
ATOM 3996 O O . THR A 1 525 ? -11.208 -22.140 46.815 1.00 80.50 525 THR A O 1
ATOM 3999 N N . PHE A 1 526 ? -12.393 -23.321 45.296 1.00 80.00 526 PHE A N 1
ATOM 4000 C CA . PHE A 1 526 ? -12.594 -22.249 44.332 1.00 80.00 526 PHE A CA 1
ATOM 4001 C C . PHE A 1 526 ? -14.083 -22.040 44.095 1.00 80.00 526 PHE A C 1
ATOM 4003 O O . PHE A 1 526 ? -14.817 -23.019 43.969 1.00 80.00 526 PHE A O 1
ATOM 4010 N N . TYR A 1 527 ? -14.512 -20.786 44.008 1.00 81.81 527 TYR A N 1
ATOM 4011 C CA . TYR A 1 527 ? -15.899 -20.378 43.783 1.00 81.81 527 TYR A CA 1
ATOM 4012 C C . TYR A 1 527 ? -16.018 -19.570 42.489 1.00 81.81 527 TYR A C 1
ATOM 4014 O O . TYR A 1 527 ? -15.114 -18.797 42.168 1.00 81.81 527 TYR A O 1
ATOM 4022 N N . THR A 1 528 ? -17.147 -19.696 41.787 1.00 77.06 528 THR A N 1
ATOM 4023 C CA . THR A 1 528 ? -17.518 -18.787 40.681 1.00 77.06 528 THR A CA 1
ATOM 4024 C C . THR A 1 528 ? -17.869 -17.373 41.164 1.00 77.06 528 THR A C 1
ATOM 4026 O O . THR A 1 528 ? -17.824 -16.427 40.390 1.00 77.06 528 THR A O 1
ATOM 4029 N N . ASP A 1 529 ? -18.167 -17.180 42.451 1.00 79.88 529 ASP A N 1
ATOM 4030 C CA . ASP A 1 529 ? -18.309 -15.847 43.054 1.00 79.88 529 ASP A CA 1
ATOM 4031 C C . ASP A 1 529 ? -16.948 -15.354 43.547 1.00 79.88 529 ASP A C 1
ATOM 4033 O O . ASP A 1 529 ? -16.431 -15.793 44.577 1.00 79.88 529 ASP A O 1
ATOM 4037 N N . GLY A 1 530 ? -16.347 -14.461 42.755 1.00 63.97 530 GLY A N 1
ATOM 4038 C CA . GLY A 1 530 ? -15.013 -13.896 42.964 1.00 63.97 530 GLY A CA 1
ATOM 4039 C C . GLY A 1 530 ? -14.730 -13.470 44.412 1.00 63.97 530 GLY A C 1
ATOM 4040 O O . GLY A 1 530 ? -13.742 -13.948 44.973 1.00 63.97 530 GLY A O 1
ATOM 4041 N N . PRO A 1 531 ? -15.590 -12.650 45.049 1.00 70.50 531 PRO A N 1
ATOM 4042 C CA . PRO A 1 531 ? -15.506 -12.275 46.464 1.00 70.50 531 PRO A CA 1
ATOM 4043 C C . PRO A 1 531 ? -15.321 -13.413 47.481 1.00 70.50 531 PRO A C 1
ATOM 4045 O O . PRO A 1 531 ? -14.787 -13.163 48.559 1.00 70.50 531 PRO A O 1
ATOM 4048 N N . MET A 1 532 ? -15.748 -14.645 47.180 1.00 73.44 532 MET A N 1
ATOM 4049 C CA . MET A 1 532 ? -15.617 -15.790 48.096 1.00 73.44 532 MET A CA 1
ATOM 4050 C C . MET A 1 532 ? -14.239 -16.471 48.038 1.00 73.44 532 MET A C 1
ATOM 4052 O O . MET A 1 532 ? -13.961 -17.362 48.841 1.00 73.44 532 MET A O 1
ATOM 4056 N N . ASN A 1 533 ? -13.361 -16.066 47.116 1.00 68.44 533 ASN A N 1
ATOM 4057 C CA . ASN A 1 533 ? -12.023 -16.634 46.969 1.00 68.44 533 ASN A CA 1
ATOM 4058 C C . ASN A 1 533 ? -10.982 -15.794 47.752 1.00 68.44 533 ASN A C 1
ATOM 4060 O O . ASN A 1 533 ? -10.806 -14.611 47.456 1.00 68.44 533 ASN A O 1
ATOM 4064 N N . PRO A 1 534 ? -10.268 -16.356 48.750 1.00 55.31 534 PRO A N 1
ATOM 4065 C CA . PRO A 1 534 ? -9.282 -15.609 49.536 1.00 55.31 534 PRO A CA 1
ATOM 4066 C C . PRO A 1 534 ? -7.960 -15.380 48.772 1.00 55.31 534 PRO A C 1
ATOM 4068 O O . PRO A 1 534 ? -7.307 -16.332 48.355 1.00 55.31 534 PRO A O 1
ATOM 4071 N N . GLY A 1 535 ? -7.498 -14.124 48.673 1.00 53.12 535 GLY A N 1
ATOM 4072 C CA . GLY A 1 535 ? -6.163 -13.758 48.157 1.00 53.12 535 GLY A CA 1
ATOM 4073 C C . GLY A 1 535 ? -6.004 -13.750 46.622 1.00 53.12 535 GLY A C 1
ATOM 4074 O O . GLY A 1 535 ? -6.959 -13.949 45.885 1.00 53.12 535 GLY A O 1
ATOM 4075 N N . LYS A 1 536 ? -4.775 -13.503 46.124 1.00 45.47 536 LYS A N 1
ATOM 4076 C CA . LYS A 1 536 ? -4.394 -13.413 44.686 1.00 45.47 536 LYS A CA 1
ATOM 4077 C C . LYS A 1 536 ? -4.436 -14.763 43.923 1.00 45.47 536 LYS A C 1
ATOM 4079 O O . LYS A 1 536 ? -3.686 -14.947 42.964 1.00 45.47 536 LYS A O 1
ATOM 4084 N N . TYR A 1 537 ? -5.245 -15.726 44.359 1.00 43.47 537 TYR A N 1
ATOM 4085 C CA . TYR A 1 537 ? -5.285 -17.079 43.795 1.00 43.47 537 TYR A CA 1
ATOM 4086 C C . TYR A 1 537 ? -6.389 -17.212 42.727 1.00 43.47 537 TYR A C 1
ATOM 4088 O O . TYR A 1 537 ? -7.428 -16.568 42.812 1.00 43.47 537 TYR A O 1
ATOM 4096 N N . ARG A 1 538 ? -6.106 -17.994 41.675 1.00 55.03 538 ARG A N 1
ATOM 4097 C CA . ARG A 1 538 ? -6.827 -18.036 40.384 1.00 55.03 538 ARG A CA 1
ATOM 4098 C C . ARG A 1 538 ? -8.241 -18.639 40.494 1.00 55.03 538 ARG A C 1
ATOM 4100 O O . ARG A 1 538 ? -8.434 -19.599 41.231 1.00 55.03 538 ARG A O 1
ATOM 4107 N N . TYR A 1 539 ? -9.195 -18.066 39.752 1.00 58.81 539 TYR A N 1
ATOM 4108 C CA . TYR A 1 539 ? -10.653 -18.213 39.924 1.00 58.81 539 TYR A CA 1
ATOM 4109 C C . TYR A 1 539 ? -11.295 -19.283 39.016 1.00 58.81 539 TYR A C 1
ATOM 4111 O O . TYR A 1 539 ? -10.693 -19.707 38.030 1.00 58.81 539 TYR A O 1
ATOM 4119 N N . LEU A 1 540 ? -12.531 -19.694 39.339 1.00 55.38 540 LEU A N 1
ATOM 4120 C CA . LEU A 1 540 ? -13.412 -20.415 38.410 1.00 55.38 540 LEU A CA 1
ATOM 4121 C C . LEU A 1 540 ? -14.132 -19.408 37.517 1.00 55.38 540 LEU A C 1
ATOM 4123 O O . LEU A 1 540 ? -14.874 -18.577 38.031 1.00 55.38 540 LEU A O 1
ATOM 4127 N N . PHE A 1 541 ? -13.967 -19.513 36.202 1.00 53.47 541 PHE A N 1
ATOM 4128 C CA . PHE A 1 541 ? -14.652 -18.631 35.253 1.00 53.47 541 PHE A CA 1
ATOM 4129 C C . PHE A 1 541 ? -15.803 -19.352 34.588 1.00 53.47 541 PHE A C 1
ATOM 4131 O O . PHE A 1 541 ? -15.594 -20.454 34.087 1.00 53.47 541 PHE A O 1
ATOM 4138 N N . THR A 1 542 ? -16.962 -18.704 34.486 1.00 52.81 542 THR A N 1
ATOM 4139 C CA . THR A 1 542 ? -18.087 -19.237 33.718 1.00 52.81 542 THR A CA 1
ATOM 4140 C C . THR A 1 542 ? -18.261 -18.477 32.405 1.00 52.81 542 THR A C 1
ATOM 4142 O O . THR A 1 542 ? -18.768 -17.360 32.383 1.00 52.81 542 THR A O 1
ATOM 4145 N N . LEU A 1 543 ? -17.864 -19.077 31.281 1.00 48.62 543 LEU A N 1
ATOM 4146 C CA . LEU A 1 543 ? -17.990 -18.465 29.953 1.00 48.62 543 LEU A CA 1
ATOM 4147 C C . LEU A 1 543 ? -19.229 -18.989 29.223 1.00 48.62 543 LEU A C 1
ATOM 4149 O O . LEU A 1 543 ? -19.307 -20.198 29.013 1.00 48.62 543 LEU A O 1
ATOM 4153 N N . PRO A 1 544 ? -20.179 -18.145 28.784 1.00 44.41 544 PRO A N 1
ATOM 4154 C CA . PRO A 1 544 ? -21.302 -18.607 27.976 1.00 44.41 544 PRO A CA 1
ATOM 4155 C C . PRO A 1 544 ? -20.817 -19.161 26.628 1.00 44.41 544 PRO A C 1
ATOM 4157 O O . PRO A 1 544 ? -20.013 -18.548 25.929 1.00 44.41 544 PRO A O 1
ATOM 4160 N N . TYR A 1 545 ? -21.339 -20.325 26.253 1.00 41.94 545 TYR A N 1
ATOM 4161 C CA . TYR A 1 545 ? -21.057 -21.033 25.009 1.00 41.94 545 TYR A CA 1
ATOM 4162 C C . TYR A 1 545 ? -22.380 -21.512 24.390 1.00 41.94 545 TYR A C 1
ATOM 4164 O O . TYR A 1 545 ? -22.896 -22.588 24.678 1.00 41.94 545 TYR A O 1
ATOM 4172 N N . GLY A 1 546 ? -22.978 -20.684 23.534 1.00 40.59 546 GLY A N 1
ATOM 4173 C CA . GLY A 1 546 ? -24.299 -20.951 22.956 1.00 40.59 546 GLY A CA 1
ATOM 4174 C C . GLY A 1 546 ? -25.469 -20.650 23.905 1.00 40.59 546 GLY A C 1
ATOM 4175 O O . GLY A 1 546 ? -25.299 -20.204 25.034 1.00 40.59 546 GLY A O 1
ATOM 4176 N N . TYR A 1 547 ? -26.697 -20.881 23.429 1.00 41.62 547 TYR A N 1
ATOM 4177 C CA . TYR A 1 547 ? -27.932 -20.368 24.049 1.00 41.62 547 TYR A CA 1
ATOM 4178 C C . TYR A 1 547 ? -28.276 -20.971 25.432 1.00 41.62 547 TYR A C 1
ATOM 4180 O O . TYR A 1 547 ? -29.120 -20.434 26.150 1.00 41.62 547 TYR A O 1
ATOM 4188 N N . ARG A 1 548 ? -27.647 -22.094 25.811 1.00 60.72 548 ARG A N 1
ATOM 4189 C CA . ARG A 1 548 ? -27.902 -22.841 27.061 1.00 60.72 548 ARG A CA 1
ATOM 4190 C C . ARG A 1 548 ? -26.672 -23.577 27.593 1.00 60.72 548 ARG A C 1
ATOM 4192 O O . ARG A 1 548 ? -26.824 -24.579 28.296 1.00 60.72 548 ARG A O 1
ATOM 4199 N N . LYS A 1 549 ? -25.466 -23.161 27.206 1.00 56.72 549 LYS A N 1
ATOM 4200 C CA . LYS A 1 549 ? -24.251 -23.786 27.725 1.00 56.72 549 LYS A CA 1
ATOM 4201 C C . LYS A 1 549 ? -23.256 -22.758 28.214 1.00 56.72 549 LYS A C 1
ATOM 4203 O O . LYS A 1 549 ? -23.266 -21.610 27.778 1.00 56.72 549 LYS A O 1
ATOM 4208 N N . TRP A 1 550 ? -22.403 -23.208 29.115 1.00 73.06 550 TRP A N 1
ATOM 4209 C CA . TRP A 1 550 ? -21.307 -22.453 29.683 1.00 73.06 550 TRP A CA 1
ATOM 4210 C C . TRP A 1 550 ? -20.099 -23.368 29.850 1.00 73.06 550 TRP A C 1
ATOM 4212 O O . TRP A 1 550 ? -20.263 -24.572 29.999 1.00 73.06 550 TRP A O 1
ATOM 4222 N N . ASN A 1 551 ? -18.896 -22.814 29.872 1.00 65.69 551 ASN A N 1
ATOM 4223 C CA . ASN A 1 551 ? -17.698 -23.526 30.294 1.00 65.69 551 ASN A CA 1
ATOM 4224 C C . ASN A 1 551 ? -17.239 -22.971 31.634 1.00 65.69 551 ASN A C 1
ATOM 4226 O O . ASN A 1 551 ? -17.029 -21.766 31.744 1.00 65.69 551 ASN A O 1
ATOM 4230 N N . ILE A 1 552 ? -17.062 -23.852 32.617 1.00 67.81 552 ILE A N 1
ATOM 4231 C CA . ILE A 1 552 ? -16.337 -23.557 33.847 1.00 67.81 552 ILE A CA 1
ATOM 4232 C C . ILE A 1 552 ? -14.870 -23.893 33.613 1.00 67.81 552 ILE A C 1
ATOM 4234 O O . ILE A 1 552 ? -14.524 -25.045 33.334 1.00 67.81 552 ILE A O 1
ATOM 4238 N N . LEU A 1 553 ? -14.022 -22.879 33.715 1.00 61.56 553 LEU A N 1
ATOM 4239 C CA . LEU A 1 553 ? -12.578 -22.978 33.542 1.00 61.56 553 LEU A CA 1
ATOM 4240 C C . LEU A 1 553 ? -11.899 -22.832 34.899 1.00 61.56 553 LEU A C 1
ATOM 4242 O O . LEU A 1 553 ? -12.181 -21.872 35.612 1.00 61.56 553 LEU A O 1
ATOM 4246 N N . GLY A 1 554 ? -10.991 -23.748 35.235 1.00 61.84 554 GLY A N 1
ATOM 4247 C CA . GLY A 1 554 ? -10.114 -23.608 36.397 1.00 61.84 554 GLY A CA 1
ATOM 4248 C C . GLY A 1 554 ? -8.651 -23.805 36.016 1.00 61.84 554 GLY A C 1
ATOM 4249 O O . GLY A 1 554 ? -8.298 -24.787 35.358 1.00 61.84 554 GLY A O 1
ATOM 4250 N N . GLU A 1 555 ? -7.801 -22.866 36.432 1.00 56.00 555 GLU A N 1
ATOM 4251 C CA . GLU A 1 555 ? -6.357 -22.882 36.181 1.00 56.00 555 GLU A CA 1
ATOM 4252 C C . GLU A 1 555 ? -5.592 -22.880 37.511 1.00 56.00 555 GLU A C 1
ATOM 4254 O O . GLU A 1 555 ? -5.651 -21.921 38.285 1.00 56.00 555 GLU A O 1
ATOM 4259 N N . LEU A 1 556 ? -4.855 -23.958 37.784 1.00 55.91 556 LEU A N 1
ATOM 4260 C CA . LEU A 1 556 ? -4.207 -24.191 39.074 1.00 55.91 556 LEU A CA 1
ATOM 4261 C C . LEU A 1 556 ? -2.690 -23.935 38.954 1.00 55.91 556 LEU A C 1
ATOM 4263 O O . LEU A 1 556 ? -1.951 -24.795 38.512 1.00 55.91 556 LEU A O 1
ATOM 4267 N N . GLU A 1 557 ? -2.255 -22.720 39.317 1.00 47.28 557 GLU A N 1
ATOM 4268 C CA . GLU A 1 557 ? -0.863 -22.227 39.495 1.00 47.28 557 GLU A CA 1
ATOM 4269 C C . GLU A 1 557 ? 0.248 -22.599 38.476 1.00 47.28 557 GLU A C 1
ATOM 4271 O O . GLU A 1 557 ? 0.861 -23.655 38.548 1.00 47.28 557 GLU A O 1
ATOM 4276 N N . GLY A 1 558 ? 0.699 -21.596 37.705 1.00 42.59 558 GLY A N 1
ATOM 4277 C CA . GLY A 1 558 ? 2.071 -21.038 37.752 1.00 42.59 558 GLY A CA 1
ATOM 4278 C C . GLY A 1 558 ? 3.294 -21.885 37.350 1.00 42.59 558 GLY A C 1
ATOM 4279 O O . GLY A 1 558 ? 4.385 -21.324 37.248 1.00 42.59 558 GLY A O 1
ATOM 4280 N N . ARG A 1 559 ? 3.156 -23.188 37.102 1.00 37.53 559 ARG A N 1
ATOM 4281 C CA . ARG A 1 559 ? 4.199 -24.064 36.542 1.00 37.53 559 ARG A CA 1
ATOM 4282 C C . ARG A 1 559 ? 3.666 -24.747 35.277 1.00 37.53 559 ARG A C 1
ATOM 4284 O O . ARG A 1 559 ? 2.464 -24.987 35.208 1.00 37.53 559 ARG A O 1
ATOM 4291 N N . PRO A 1 560 ? 4.525 -25.112 34.307 1.00 36.81 560 PRO A N 1
ATOM 4292 C CA . PRO A 1 560 ? 4.096 -25.804 33.086 1.00 36.81 560 PRO A CA 1
ATOM 4293 C C . PRO A 1 560 ? 3.371 -27.142 33.344 1.00 36.81 560 PRO A C 1
ATOM 4295 O O . PRO A 1 560 ? 2.665 -27.634 32.466 1.00 36.81 560 PRO A O 1
ATOM 4298 N N . ASP A 1 561 ? 3.505 -27.691 34.558 1.00 38.66 561 ASP A N 1
ATOM 4299 C CA . ASP A 1 561 ? 3.089 -29.048 34.921 1.00 38.66 561 ASP A CA 1
ATOM 4300 C C . ASP A 1 561 ? 1.832 -29.095 35.821 1.00 38.66 561 ASP A C 1
ATOM 4302 O O . ASP A 1 561 ? 1.422 -30.171 36.266 1.00 38.66 561 ASP A O 1
ATOM 4306 N N . HIS A 1 562 ? 1.197 -27.951 36.113 1.00 43.78 562 HIS A N 1
ATOM 4307 C CA . HIS A 1 562 ? -0.018 -27.885 36.934 1.00 43.78 562 HIS A CA 1
ATOM 4308 C C . HIS A 1 562 ? -1.221 -27.435 36.097 1.00 43.78 562 HIS A C 1
ATOM 4310 O O . HIS A 1 562 ? -1.220 -26.404 35.433 1.00 43.78 562 HIS A O 1
ATOM 4316 N N . GLY A 1 563 ? -2.212 -28.325 36.030 1.00 51.19 563 GLY A N 1
ATOM 4317 C CA . GLY A 1 563 ? -3.149 -28.403 34.920 1.00 51.19 563 GLY A CA 1
ATOM 4318 C C . GLY A 1 563 ? -4.296 -27.392 34.898 1.00 51.19 563 GLY A C 1
ATOM 4319 O O . GLY A 1 563 ? -4.759 -26.877 35.912 1.00 51.19 563 GLY A O 1
ATOM 4320 N N . GLU A 1 564 ? -4.812 -27.205 33.687 1.00 63.66 564 GLU A N 1
ATOM 4321 C CA . GLU A 1 564 ? -6.118 -26.622 33.380 1.00 63.66 564 GLU A CA 1
ATOM 4322 C C . GLU A 1 564 ? -7.199 -27.709 33.406 1.00 63.66 564 GLU A C 1
ATOM 4324 O O . GLU A 1 564 ? -6.961 -28.849 32.989 1.00 63.66 564 GLU A O 1
ATOM 4329 N N . PHE A 1 565 ? -8.421 -27.357 33.782 1.00 63.69 565 PHE A N 1
ATOM 4330 C CA . PHE A 1 565 ? -9.589 -28.178 33.478 1.00 63.69 565 PHE A CA 1
ATOM 4331 C C . PHE A 1 565 ? -10.705 -27.331 32.871 1.00 63.69 565 PHE A C 1
ATOM 4333 O O . PHE A 1 565 ? -10.830 -26.139 33.154 1.00 63.69 565 PHE A O 1
ATOM 4340 N N . VAL A 1 566 ? -11.514 -27.970 32.027 1.00 68.44 566 VAL A N 1
ATOM 4341 C CA . VAL A 1 566 ? -12.706 -27.378 31.421 1.00 68.44 566 VAL A CA 1
ATOM 4342 C C . VAL A 1 566 ? -13.886 -28.301 31.678 1.00 68.44 566 VAL A C 1
ATOM 4344 O O . VAL A 1 566 ? -13.828 -29.508 31.416 1.00 68.44 566 VAL A O 1
ATOM 4347 N N . VAL A 1 567 ? -14.960 -27.718 32.201 1.00 74.12 567 VAL A N 1
ATOM 4348 C CA . VAL A 1 567 ? -16.227 -28.400 32.443 1.00 74.12 567 VAL A CA 1
ATOM 4349 C C . VAL A 1 567 ? -17.335 -27.662 31.696 1.00 74.12 567 VAL A C 1
ATOM 4351 O O . VAL A 1 567 ? -17.595 -26.496 31.964 1.00 74.12 567 VAL A O 1
ATOM 4354 N N . GLU A 1 568 ? -18.002 -28.336 30.763 1.00 77.69 568 GLU A N 1
ATOM 4355 C CA . GLU A 1 568 ? -19.175 -27.803 30.066 1.00 77.69 568 GLU A CA 1
ATOM 4356 C C . GLU A 1 568 ? -20.408 -27.950 30.968 1.00 77.69 568 GLU A C 1
ATOM 4358 O O . GLU A 1 568 ? -20.793 -29.054 31.351 1.00 77.69 568 GLU A O 1
ATOM 4363 N N . VAL A 1 569 ? -21.065 -26.843 31.283 1.00 78.50 569 VAL A N 1
ATOM 4364 C CA . VAL A 1 569 ? -22.386 -26.803 31.905 1.00 78.50 569 VAL A CA 1
ATOM 4365 C C . VAL A 1 569 ? -23.417 -26.627 30.805 1.00 78.50 569 VAL A C 1
ATOM 4367 O O . VAL A 1 569 ? -23.283 -25.736 29.974 1.00 78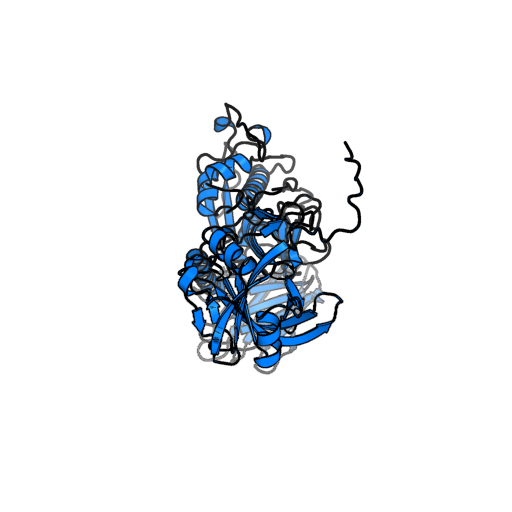.50 569 VAL A O 1
ATOM 4370 N N . SER A 1 570 ? -24.470 -27.437 30.788 1.00 77.75 570 SER A N 1
ATOM 4371 C CA . SER A 1 570 ? -25.552 -27.284 29.814 1.00 77.75 570 SER A CA 1
ATOM 4372 C C . SER A 1 570 ? -26.923 -27.466 30.445 1.00 77.75 570 SER A C 1
ATOM 4374 O O . SER A 1 570 ? -27.097 -28.303 31.331 1.00 77.75 570 SER A O 1
ATOM 4376 N N . ILE A 1 571 ? -27.896 -26.689 29.970 1.00 76.94 571 ILE A N 1
ATOM 4377 C CA . ILE A 1 571 ? -29.311 -26.839 30.311 1.00 76.94 571 ILE A CA 1
ATOM 4378 C C . ILE A 1 571 ? -30.012 -27.466 29.111 1.00 76.94 571 ILE A C 1
ATOM 4380 O O . ILE A 1 571 ? -30.033 -26.883 28.021 1.00 76.94 571 ILE A O 1
ATOM 4384 N N . LYS A 1 572 ? -30.567 -28.660 29.318 1.00 77.75 572 LYS A N 1
ATOM 4385 C CA . LYS A 1 572 ? -31.437 -29.317 28.340 1.00 77.75 572 LYS A CA 1
ATOM 4386 C C . LYS A 1 572 ? -32.884 -28.936 28.598 1.00 77.75 572 LYS A C 1
ATOM 4388 O O . LYS A 1 572 ? -33.316 -29.055 29.770 1.00 77.75 572 LYS A O 1
#

pLDDT: mean 85.8, std 16.29, range [24.97, 98.88]

Secondary structure (DSSP, 8-state):
--PPP----S----SSEE-EEEEEE-TTS-EEEEEESSEEEEEETTEEEEEEEETTSHHHHHHHHHSEEEEEE-BGGGHHHHHHHHHS-TTTS-HHHHHT--EEEPSSSSSEEETTSSEEEEEEEEEEEE-SSEEEEEEEEEEEEE-GGGB-TTSSB-HHHH-B-EEETTTTEEE--------TTTGGGS------B---HHHHHHHHHHHHHHHHHGGG----S-SEEETT-BTTB--PPPP-B-TTS--HHHHHHHHHHHHHHHHHHT-TT----B-HHHHHHHTT-BTTTBB-HHHHHHHHHTT-B-BTTTS-TT-S---TTGGGS-B-EEEEEEE-SHHHHHHHHHHT--EEEEEEEEGGGGG--TTSEE---S--EEEEEEEEEEEEETTTTEEEEE-SB-TTSTBTTEEEEETT-TTBTTTB-EEEEEEPPPP---PPP-------B--EE-SS-EEEEEEEEEE--SS-EEEEEEESS-EEEEEE-TT-TT-EEEEEEE-TT-EEEEEEEE-SSS--EEESBGGGS-SSPPPEEEEE-STTEEEEEEE--SSTTS-EEEEEEEE-

Sequence (572 aa):
MIAMKKSLGAKTLLYPTPVCVIGTYDRFGNPNVMTAAWVGICCSSPPCLAVSLRKVTQTYRNIINRKAFTASIPSEDYAKEADYFGLVSGSASDKFPTSGLTPLKSKLVDAPLVKEFPLALECRLHRIVEIGLHTQFIGEILDVKADESCLGADGLPDIEKVRPIVFSPEGRKYHGLGRFIGKAFSLGMGKTYPLGLDIPPEEMMKTRVDMAAANVLLKAVLFKYPPQWDWRNVSGKNFLTSVKDQQTCGSCVAFAICAAAEARKKIDSQEAGQNPDLSEWFLFQRGGGSCSTGSQFNPMLSALKNPGTPDEACCPYLGSSTCVDWANRVTKAAGYTILKTAVQAKEWIATKGPVVAGMEVYTDFFDLDSNEIYTQRYGDFAGYHAICLFGFDEVNRCWHLKNSWSKAWGADGCCRIAYDQCGIGSSFYFYGIDLSSSPVPPGPTPTPSVLGTDDIKVTNAGNMTVKLTQMKVAYPLTVSLYKPKDKELGTFSKGELGKVLNAGPVGKGDIVGFKIVTGEGSPRTFYTDGPMNPGKYRYLFTLPYGYRKWNILGELEGRPDHGEFVVEVSIK